Protein AF-A0A2N4Z0L0-F1 (afdb_monomer)

Radius of gyration: 37.86 Å; Cα contacts (8 Å, |Δi|>4): 530; chains: 1; bounding box: 175×77×70 Å

Sequence (549 aa):
MVPSTFLRSKPARCLPVLLATLLFAGCGTHTQDQSTAFMQGTSQANSSFYLQQMQQSTNDSKTNWQLLAIRALLQEGKKQQAIDLYNQLPSNLNSTQAREQSLLAVEVKLAQNDYQGARTLLAKLDPTSLDQPQQARYWQAQIDASQGKPSLTLLRALIAQQPLLSDAKQRQKNIDATWQALTSMPQDQANALVINADENTLQGWLDLQRMWFDNRNDPTLLKAGVKDWQTRYPQNPGAKMLPTALVNMQNYKPASTNKIALFLPLNGQASIFGRTIQQGFEAAKNGAPSVTGSAVPAQVAQAANVSGNDDVVSPSQAEVSDLTATGSRAEPVQAPAQDQAAPAAEPTAQAPAASATPQTTASPVTQPVTAPTAQPQPAVASAANPSAELKIYDTTSQPISQLLAQAQQDGATLVVGPLLKENVDDVIKSNTPLNVLALNQPEKVESRTNLCYFALSPEDEARDAARHIHQQGKQTPLLLVPRGALGDRVVSAFADEWLKLGGASVLQQRFGSTAELRAGVNGGGGIALTGTPVSTLPSAQNSSLGSAD

Foldseek 3Di:
DDDDDDDDDDDDDDDPDPPPPPPPPDPPPPPDLPLVCVLLVVDADALVVLVVQLVVDDDQSVLSSLLNNLVRCLVVLVLVVSLVSLVVHDPDDDPSSVLSNLLSQLSNCLSVVVLVSSVVSLVPDDLVPDRLVSNLSSLVSQCSSCVLAQDPSNLVSLQSNLVSDPDPVVNLVSQQSNLSSLLPDDPVRLVPDDDDPPVVLVVLSSQLSVQCVVCVVPLVSLVVSLVVSLVVCVPHSCSVPPHPVSVCSNVDDPQDQQEEEEEEACDDPRNVVRVVVVVVVLCQLVPNDDPPDPPDPVVVVVVVPDPDDDDDDDPPDDDPPPPDDDDDDDDDDDDDDDDDDDDDDDDDDDDDDDDDDDDDDDDDDDDPPPDPDPDPDPPPSPDRNNSRHYHYDNCVPDQLLVSLVVSVVVVHQEYEEDADQVNVVSVVVNPRPHQYEYAAAHPDHDDDPRYHYNYPQLLVVLLVVLVVCVVVVHAEAEAEAEPDDSRVSSCLSNQVSNVVSVGDWYFYDYDYDPVRQVCCCVVPNHPPPHGDTDPDDPPPPVPPPDDDD

Solvent-accessible surface area (backbone atoms only — not comparable to full-atom values): 34018 Å² total; per-residue (Å²): 135,88,85,88,88,88,85,90,84,86,90,81,88,90,83,95,74,92,85,80,84,87,84,83,84,82,78,86,72,78,73,79,69,64,54,57,47,43,73,69,58,80,45,87,75,56,33,67,60,26,49,53,52,25,74,77,41,59,73,70,60,17,53,47,21,45,54,51,19,31,56,29,22,50,76,71,65,42,42,67,65,21,50,58,55,56,74,65,57,73,91,87,60,56,74,70,54,46,54,51,49,55,53,48,51,28,53,47,25,48,66,71,70,35,34,66,61,19,49,60,50,52,72,75,57,64,65,85,82,44,54,74,67,53,35,45,49,51,26,49,52,48,41,61,46,41,71,79,50,62,44,74,67,35,50,51,26,42,62,64,33,47,85,70,47,87,50,70,67,59,37,49,52,45,41,36,49,44,48,49,35,49,74,71,42,54,68,72,62,60,69,67,58,86,75,64,94,83,43,56,59,59,52,45,52,52,52,51,48,52,54,42,73,77,22,70,91,38,58,68,57,35,47,50,50,51,55,53,48,32,66,76,33,64,84,30,68,52,48,76,49,63,34,61,70,58,55,52,50,61,66,61,65,84,78,55,70,53,29,32,30,38,32,29,33,66,54,76,90,54,16,66,59,26,52,51,51,48,51,54,50,52,38,44,32,64,52,50,77,75,86,84,70,78,94,64,63,68,72,72,62,58,72,74,72,67,93,65,90,86,82,85,84,72,83,90,73,74,71,95,76,79,89,76,82,84,87,89,84,89,82,90,85,84,87,89,80,90,82,86,82,85,84,90,82,88,88,85,88,82,87,85,91,81,91,86,87,86,90,84,83,91,76,84,89,77,78,82,79,76,70,84,75,77,71,77,75,81,72,77,74,74,74,53,48,70,83,36,45,76,47,81,42,49,58,72,79,51,61,61,61,57,52,50,53,48,37,51,74,74,57,35,50,28,34,40,28,33,53,52,48,73,51,41,51,42,52,70,71,55,70,65,90,56,35,31,42,19,47,29,62,54,99,71,80,75,94,49,99,46,52,46,66,53,50,94,45,64,38,58,53,25,31,50,49,31,53,52,46,46,75,70,68,57,67,73,57,72,44,81,35,48,64,55,72,68,30,52,49,27,51,49,34,19,49,57,43,29,46,75,74,69,45,63,77,38,26,37,39,74,39,73,51,73,66,56,48,48,50,42,40,72,67,78,64,45,83,68,97,64,54,49,74,60,83,79,69,79,77,87,74,85,74,82,72,80,82,83,131

Mean predicted aligned error: 18.27 Å

pLDDT: mean 75.79, std 25.23, range [21.8, 98.06]

Nearest PDB structures (foldseek):
  6dr3-assembly1_A  TM=9.141E-01  e=7.075E-23  Escherichia coli K-12
  5vbg-assembly1_A  TM=8.267E-01  e=3.221E-23  Haemophilus influenzae Rd KW20
  6dcj-assembly1_A  TM=7.405E-01  e=5.144E-11  Haemophilus influenzae Rd KW20
  4p29-assembly2_B  TM=7.862E-01  e=5.982E-10  Haemophilus influenzae Rd KW20
  3ckm-assembly1_A  TM=8.383E-01  e=1.656E-09  Haemophilus influenzae Rd KW20

Secondary structure (DSSP, 8-state):
-----------------SSSSSSSS--------THHHHHTTSS---HHHHHHHHHH--HHHHHHHHHHHHHHHHHTT-HHHHHHHHHT--S---HHHHHHHHHHHHHHHHHTT-HHHHHHHHTT--GGGS-HHHHHHHHHHHHHHHTT---HHHHHHHHHHGGG--SHHHHHHHHHHHHHHHHTS-HHHHHT----TT-HHHHHHHHHHHHHHHHTT-HHHHHHHHHHHHHH-TTSHHHHS--HHHHHHHT--PPP-SEEEEEE--SSTTHHHHHHHHHHHHHHHTTPPP--S----HHHHHTTS--SS-----GGG--TT-S--------------------------------------------------------------TTSEEEEEETTTS-HHHHHHHHHHTT-SEEE---SHHHHHHHHHHT-SSEEEESS--SSPPPBTTEEE----HHHHHHHHHHHHHHTT----EEEEESSHHHHHHHHHHHHHHHHTT--PPEEEEE--HHHHHHHIIIII---S--EEP-----TTS-------

InterPro domains:
  IPR007443 Penicillin-binding protein activator LpoA [PF04348] (42-313)
  IPR007443 Penicillin-binding protein activator LpoA [PF04348] (383-522)
  IPR007443 Penicillin-binding protein activator LpoA [PTHR38038] (1-545)
  IPR008939 Lytic transglycosylase, superhelical U-shaped [SSF48435] (50-150)
  IPR011990 Tetratricopeptide-like helical domain superfamily [G3DSA:1.25.40.10] (24-147)
  IPR028082 Periplasmic binding protein-like I [SSF53822] (259-515)

Organism: Klebsiella variicola (NCBI:txid244366)

Structure (mmCIF, N/CA/C/O backbone):
data_AF-A0A2N4Z0L0-F1
#
_entry.id   AF-A0A2N4Z0L0-F1
#
loop_
_atom_site.group_PDB
_atom_site.id
_atom_site.type_symbol
_atom_site.label_atom_id
_atom_site.label_alt_id
_atom_site.label_comp_id
_atom_site.label_asym_id
_atom_site.label_entity_id
_atom_site.label_seq_id
_atom_site.pdbx_PDB_ins_code
_atom_site.Cartn_x
_atom_site.Cartn_y
_atom_site.Cartn_z
_atom_site.occupancy
_atom_site.B_iso_or_equiv
_atom_site.auth_seq_id
_atom_site.auth_comp_id
_atom_site.auth_asym_id
_atom_site.auth_atom_id
_atom_site.pdbx_PDB_model_num
ATOM 1 N N . MET A 1 1 ? 104.938 0.354 -15.205 1.00 36.16 1 MET A N 1
ATOM 2 C CA . MET A 1 1 ? 105.714 1.323 -16.006 1.00 36.16 1 MET A CA 1
ATOM 3 C C . MET A 1 1 ? 104.722 2.192 -16.783 1.00 36.16 1 MET A C 1
ATOM 5 O O . MET A 1 1 ? 103.994 1.627 -17.578 1.00 36.16 1 MET A O 1
ATOM 9 N N . VAL A 1 2 ? 104.595 3.474 -16.388 1.00 33.88 2 VAL A N 1
ATOM 10 C CA . VAL A 1 2 ? 104.522 4.740 -17.185 1.00 33.88 2 VAL A CA 1
ATOM 11 C C . VAL A 1 2 ? 103.844 4.705 -18.587 1.00 33.88 2 VAL A C 1
ATOM 13 O O . VAL A 1 2 ? 104.179 3.794 -19.336 1.00 33.88 2 VAL A O 1
ATOM 16 N N . PRO A 1 3 ? 103.108 5.742 -19.085 1.00 50.91 3 PRO A N 1
ATOM 17 C CA . PRO A 1 3 ? 102.359 6.853 -18.454 1.00 50.91 3 PRO A CA 1
ATOM 18 C C . PRO A 1 3 ? 100.987 7.221 -19.104 1.00 50.91 3 PRO A C 1
ATOM 20 O O . PRO A 1 3 ? 100.569 6.713 -20.139 1.00 50.91 3 PRO A O 1
ATOM 23 N N . SER A 1 4 ? 100.351 8.215 -18.475 1.00 40.22 4 SER A N 1
ATOM 24 C CA . SER A 1 4 ? 99.243 9.097 -18.870 1.00 40.22 4 SER A CA 1
ATOM 25 C C . SER A 1 4 ? 99.354 9.815 -20.227 1.00 40.22 4 SER A C 1
ATOM 27 O O . SER A 1 4 ? 100.448 10.171 -20.650 1.00 40.22 4 SER A O 1
ATOM 29 N N . THR A 1 5 ? 98.213 10.264 -20.768 1.00 38.25 5 THR A N 1
ATOM 30 C CA . THR A 1 5 ? 98.084 11.616 -21.358 1.00 38.25 5 THR A CA 1
ATOM 31 C C . THR A 1 5 ? 96.700 12.217 -21.074 1.00 38.25 5 THR A C 1
ATOM 33 O O . THR A 1 5 ? 95.664 11.628 -21.364 1.00 38.25 5 THR A O 1
ATOM 36 N N . PHE A 1 6 ? 96.709 13.407 -20.469 1.00 41.09 6 PHE A N 1
ATOM 37 C CA . PHE A 1 6 ? 95.570 14.310 -20.301 1.00 41.09 6 PHE A CA 1
ATOM 38 C C . PHE A 1 6 ? 95.573 15.331 -21.443 1.00 41.09 6 PHE A C 1
ATOM 40 O O . PHE A 1 6 ? 96.630 15.873 -21.758 1.00 41.09 6 PHE A O 1
ATOM 47 N N . LEU A 1 7 ? 94.395 15.704 -21.947 1.00 36.97 7 LEU A N 1
ATOM 48 C CA . LEU A 1 7 ? 94.182 16.963 -22.666 1.00 36.97 7 LEU A CA 1
ATOM 49 C C . LEU A 1 7 ? 92.891 17.627 -22.162 1.00 36.97 7 LEU A C 1
ATOM 51 O O . LEU A 1 7 ? 91.814 17.036 -22.155 1.00 36.97 7 LEU A O 1
ATOM 55 N N . ARG A 1 8 ? 93.050 18.860 -21.669 1.00 40.84 8 ARG A N 1
ATOM 56 C CA . ARG A 1 8 ? 92.007 19.789 -21.207 1.00 40.84 8 ARG A CA 1
ATOM 57 C C . ARG A 1 8 ? 91.409 20.544 -22.398 1.00 40.84 8 ARG A C 1
ATOM 59 O O . ARG A 1 8 ? 92.183 21.097 -23.167 1.00 40.84 8 ARG A O 1
ATOM 66 N N . SER A 1 9 ? 90.090 20.763 -22.393 1.00 34.00 9 SER A N 1
ATOM 67 C CA . SER A 1 9 ? 89.477 22.086 -22.655 1.00 34.00 9 SER A CA 1
ATOM 68 C C . SER A 1 9 ? 87.952 22.068 -22.432 1.00 34.00 9 SER A C 1
ATOM 70 O O . SER A 1 9 ? 87.246 21.235 -22.987 1.00 34.00 9 SER A O 1
ATOM 72 N N . LYS A 1 10 ? 87.445 23.016 -21.636 1.00 39.09 10 LYS A N 1
ATOM 73 C CA . LYS A 1 10 ? 86.039 23.483 -21.538 1.00 39.09 10 LYS A CA 1
ATOM 74 C C . LYS A 1 10 ? 86.014 24.942 -22.069 1.00 39.09 10 LYS A C 1
ATOM 76 O O . LYS A 1 10 ? 87.103 25.517 -22.108 1.00 39.09 10 LYS A O 1
ATOM 81 N N . PRO A 1 11 ? 84.876 25.659 -22.231 1.00 61.66 11 PRO A N 1
ATOM 82 C CA . PRO A 1 11 ? 83.481 25.313 -22.593 1.00 61.66 11 PRO A CA 1
ATOM 83 C C . PRO A 1 11 ? 82.838 26.311 -23.617 1.00 61.66 11 PRO A C 1
ATOM 85 O O . PRO A 1 11 ? 83.247 27.461 -23.687 1.00 61.66 11 PRO A O 1
ATOM 88 N N . ALA A 1 12 ? 81.754 25.948 -24.321 1.00 37.91 12 ALA A N 1
ATOM 89 C CA . ALA A 1 12 ? 80.759 26.893 -24.892 1.00 37.91 12 ALA A CA 1
ATOM 90 C C . ALA A 1 12 ? 79.515 26.097 -25.349 1.00 37.91 12 ALA A C 1
ATOM 92 O O . ALA A 1 12 ? 79.636 25.196 -26.166 1.00 37.91 12 ALA A O 1
ATOM 93 N N . ARG A 1 13 ? 78.396 26.135 -24.612 1.00 49.31 13 ARG A N 1
ATOM 94 C CA . ARG A 1 13 ? 77.167 26.920 -24.880 1.00 49.31 13 ARG A CA 1
ATOM 95 C C . ARG A 1 13 ? 76.601 26.799 -26.311 1.00 49.31 13 ARG A C 1
ATOM 97 O O . ARG A 1 13 ? 77.251 27.191 -27.267 1.00 49.31 13 ARG A O 1
ATOM 104 N N . CYS A 1 14 ? 75.323 26.391 -26.348 1.00 41.38 14 CYS A N 1
ATOM 105 C CA . CYS A 1 14 ? 74.362 26.369 -27.463 1.00 41.38 14 CYS A CA 1
ATOM 106 C C . CYS A 1 14 ? 74.449 25.170 -28.425 1.00 41.38 14 CYS A C 1
ATOM 108 O O . CYS A 1 14 ? 75.233 25.183 -29.360 1.00 41.38 14 CYS A O 1
ATOM 110 N N . LEU A 1 15 ? 73.584 24.162 -28.246 1.00 39.53 15 LEU A N 1
ATOM 111 C CA . LEU A 1 15 ? 72.319 24.039 -28.998 1.00 39.53 15 LEU A CA 1
ATOM 112 C C . LEU A 1 15 ? 71.648 22.670 -28.696 1.00 39.53 15 LEU A C 1
ATOM 114 O O . LEU A 1 15 ? 72.094 21.641 -29.200 1.00 39.53 15 LEU A O 1
ATOM 118 N N . PRO A 1 16 ? 70.575 22.621 -27.887 1.00 48.03 16 PRO A N 1
ATOM 119 C CA . PRO A 1 16 ? 69.738 21.439 -27.717 1.00 48.03 16 PRO A CA 1
ATOM 120 C C . PRO A 1 16 ? 68.518 21.551 -28.645 1.00 48.03 16 PRO A C 1
ATOM 122 O O . PRO A 1 16 ? 67.537 22.182 -28.273 1.00 48.03 16 PRO A O 1
ATOM 125 N N . VAL A 1 17 ? 68.564 20.996 -29.862 1.00 50.66 17 VAL A N 1
ATOM 126 C CA . VAL A 1 17 ? 67.363 20.922 -30.739 1.00 50.66 17 VAL A CA 1
ATOM 127 C C . VAL A 1 17 ? 67.197 19.569 -31.454 1.00 50.66 17 VAL A C 1
ATOM 129 O O . VAL A 1 17 ? 66.123 19.277 -31.962 1.00 50.66 17 VAL A O 1
ATOM 132 N N . LEU A 1 18 ? 68.172 18.657 -31.417 1.00 44.03 18 LEU A N 1
ATOM 133 C CA . LEU A 1 18 ? 68.063 17.347 -32.092 1.00 44.03 18 LEU A CA 1
ATOM 134 C C . LEU A 1 18 ? 67.904 16.157 -31.133 1.00 44.03 18 LEU A C 1
ATOM 136 O O . LEU A 1 18 ? 68.379 15.061 -31.407 1.00 44.03 18 LEU A O 1
ATOM 140 N N . LEU A 1 19 ? 67.211 16.363 -30.009 1.00 41.91 19 LEU A N 1
ATOM 141 C CA . LEU A 1 19 ? 66.797 15.280 -29.104 1.00 41.91 19 LEU A CA 1
ATOM 142 C C . LEU A 1 19 ? 65.351 15.468 -28.608 1.00 41.91 19 LEU A C 1
ATOM 144 O O . LEU A 1 19 ? 65.041 15.220 -27.450 1.00 41.91 19 LEU A O 1
ATOM 148 N N . ALA A 1 20 ? 64.466 15.954 -29.483 1.00 47.16 20 ALA A N 1
ATOM 149 C CA . ALA A 1 20 ? 63.042 16.160 -29.193 1.00 47.16 20 ALA A CA 1
ATOM 150 C C . ALA A 1 20 ? 62.117 15.532 -30.256 1.00 47.16 20 ALA A C 1
ATOM 152 O O . ALA A 1 20 ? 60.994 15.983 -30.448 1.00 47.16 20 ALA A O 1
ATOM 153 N N . THR A 1 21 ? 62.572 14.488 -30.957 1.00 50.44 21 THR A N 1
ATOM 154 C CA . THR A 1 21 ? 61.762 13.765 -31.962 1.00 50.44 21 THR A CA 1
ATOM 155 C C . THR A 1 21 ? 61.754 12.242 -31.784 1.00 50.44 21 THR A C 1
ATOM 157 O O . THR A 1 21 ? 61.242 11.531 -32.639 1.00 50.44 21 THR A O 1
ATOM 160 N N . LEU A 1 22 ? 62.244 11.723 -30.651 1.00 46.72 22 LEU A N 1
ATOM 161 C CA . LEU A 1 22 ? 62.267 10.278 -30.347 1.00 46.72 22 LEU A CA 1
ATOM 162 C C . LEU A 1 22 ? 61.722 9.925 -28.947 1.00 46.72 22 LEU A C 1
ATOM 164 O O . LEU A 1 22 ? 62.049 8.884 -28.391 1.00 46.72 22 LEU A O 1
ATOM 168 N N . LEU A 1 23 ? 60.855 10.780 -28.388 1.00 45.72 23 LEU A N 1
ATOM 169 C CA . LEU A 1 23 ? 60.101 10.534 -27.144 1.00 45.72 23 LEU A CA 1
ATOM 170 C C . LEU A 1 23 ? 58.599 10.861 -27.294 1.00 45.72 23 LEU A C 1
ATOM 172 O O . LEU A 1 23 ? 57.958 11.305 -26.350 1.00 45.72 23 LEU A O 1
ATOM 176 N N . PHE A 1 24 ? 58.021 10.647 -28.482 1.00 47.53 24 PHE A N 1
ATOM 177 C CA . PHE A 1 24 ? 56.566 10.760 -28.708 1.00 47.53 24 PHE A CA 1
ATOM 178 C C . PHE A 1 24 ? 55.958 9.549 -29.438 1.00 47.53 24 PHE A C 1
ATOM 180 O O . PHE A 1 24 ? 54.915 9.650 -30.074 1.00 47.53 24 PHE A O 1
ATOM 187 N N . ALA A 1 25 ? 56.574 8.374 -29.313 1.00 48.22 25 ALA A N 1
ATOM 188 C CA . ALA A 1 25 ? 55.989 7.111 -29.765 1.00 48.22 25 ALA A CA 1
ATOM 189 C C . ALA A 1 25 ? 56.170 6.053 -28.670 1.00 48.22 25 ALA A C 1
ATOM 191 O O . ALA A 1 25 ? 57.040 5.193 -28.753 1.00 48.22 25 ALA A O 1
ATOM 192 N N . GLY A 1 26 ? 55.404 6.177 -27.584 1.00 40.34 26 GLY A N 1
ATOM 193 C CA . GLY A 1 26 ? 55.541 5.265 -26.446 1.00 40.34 26 GLY A CA 1
ATOM 194 C C . GLY A 1 26 ? 54.651 5.549 -25.239 1.00 40.34 26 GLY A C 1
ATOM 195 O O . GLY A 1 26 ? 55.052 5.231 -24.131 1.00 40.34 26 GLY A O 1
ATOM 196 N N . CYS A 1 27 ? 53.462 6.129 -25.425 1.00 40.34 27 CYS A N 1
ATOM 197 C CA . CYS A 1 27 ? 52.415 6.153 -24.396 1.00 40.34 27 CYS A CA 1
ATOM 198 C C . CYS A 1 27 ? 51.116 5.610 -24.995 1.00 40.34 27 CYS A C 1
ATOM 200 O O . CYS A 1 27 ? 50.151 6.335 -25.201 1.00 40.34 27 CYS A O 1
ATOM 202 N N . GLY A 1 28 ? 51.094 4.311 -25.290 1.00 40.25 28 GLY A N 1
ATOM 203 C CA . GLY A 1 28 ? 49.844 3.560 -25.386 1.00 40.25 28 GLY A CA 1
ATOM 204 C C . GLY A 1 28 ? 49.350 3.226 -23.981 1.00 40.25 28 GLY A C 1
ATOM 205 O O . GLY A 1 28 ? 49.303 2.061 -23.604 1.00 40.25 28 GLY A O 1
ATOM 206 N N . THR A 1 29 ? 49.054 4.237 -23.162 1.00 40.59 29 THR A N 1
ATOM 207 C CA . THR A 1 29 ? 48.322 4.022 -21.912 1.00 40.59 29 THR A CA 1
ATOM 208 C C . THR A 1 29 ? 46.871 3.764 -22.292 1.00 40.59 29 THR A C 1
ATOM 210 O O . THR A 1 29 ? 46.121 4.704 -22.546 1.00 40.59 29 THR A O 1
ATOM 213 N N . HIS A 1 30 ? 46.474 2.493 -22.360 1.00 41.88 30 HIS A N 1
ATOM 214 C CA . HIS A 1 30 ? 45.065 2.126 -22.270 1.00 41.88 30 HIS A CA 1
ATOM 215 C C . HIS A 1 30 ? 44.555 2.644 -20.921 1.00 41.88 30 HIS A C 1
ATOM 217 O O . HIS A 1 30 ? 44.774 2.024 -19.882 1.00 41.88 30 HIS A O 1
ATOM 223 N N . THR A 1 31 ? 43.932 3.821 -20.918 1.00 44.53 31 THR A N 1
ATOM 224 C CA . THR A 1 31 ? 43.139 4.290 -19.784 1.00 44.53 31 THR A CA 1
ATOM 225 C C . THR A 1 31 ? 42.066 3.244 -19.542 1.00 44.53 31 THR A C 1
ATOM 227 O O . THR A 1 31 ? 41.246 2.980 -20.420 1.00 44.53 31 THR A O 1
ATOM 230 N N . GLN A 1 32 ? 42.121 2.595 -18.384 1.00 51.19 32 GLN A N 1
ATOM 231 C CA . GLN A 1 32 ? 41.148 1.594 -17.976 1.00 51.19 32 GLN A CA 1
ATOM 232 C C . GLN A 1 32 ? 39.757 2.246 -18.010 1.00 51.19 32 GLN A C 1
ATOM 234 O O . GLN A 1 32 ? 39.504 3.191 -17.263 1.00 51.19 32 GLN A O 1
ATOM 239 N N . ASP A 1 33 ? 38.888 1.803 -18.922 1.00 65.56 33 ASP A N 1
ATOM 240 C CA . ASP A 1 33 ? 37.548 2.369 -19.074 1.00 65.56 33 ASP A CA 1
ATOM 241 C C . ASP A 1 33 ? 36.710 2.041 -17.830 1.00 65.56 33 ASP A C 1
ATOM 243 O O . ASP A 1 33 ? 36.189 0.930 -17.676 1.00 65.56 33 ASP A O 1
ATOM 247 N N . GLN A 1 34 ? 36.597 3.025 -16.932 1.00 77.62 34 GLN A N 1
ATOM 248 C CA . GLN A 1 34 ? 35.869 2.898 -15.672 1.00 77.62 34 GLN A CA 1
ATOM 249 C C . GLN A 1 34 ? 34.381 2.605 -15.885 1.00 77.62 34 GLN A C 1
ATOM 251 O O . GLN A 1 34 ? 33.763 2.000 -15.009 1.00 77.62 34 GLN A O 1
ATOM 256 N N . SER A 1 35 ? 33.810 2.955 -17.047 1.00 79.00 35 SER A N 1
ATOM 257 C CA . SER A 1 35 ? 32.390 2.730 -17.344 1.00 79.00 35 SER A CA 1
ATOM 258 C C . SER A 1 35 ? 32.009 1.247 -17.310 1.00 79.00 35 SER A C 1
ATOM 260 O O . SER A 1 35 ? 30.874 0.914 -16.978 1.00 79.00 35 SER A O 1
ATOM 262 N N . THR A 1 36 ? 32.963 0.341 -17.553 1.00 78.00 36 THR A N 1
ATOM 263 C CA . THR A 1 36 ? 32.740 -1.113 -17.546 1.00 78.00 36 THR A CA 1
ATOM 264 C C . THR A 1 36 ? 32.272 -1.625 -16.180 1.00 78.00 36 THR A C 1
ATOM 266 O O . THR A 1 36 ? 31.340 -2.425 -16.110 1.00 78.00 36 THR A O 1
ATOM 269 N N . ALA A 1 37 ? 32.867 -1.133 -15.087 1.00 79.62 37 ALA A N 1
ATOM 270 C CA . ALA A 1 37 ? 32.493 -1.530 -13.726 1.00 79.62 37 ALA A CA 1
ATOM 271 C C . ALA A 1 37 ? 31.070 -1.059 -13.370 1.00 79.62 37 ALA A C 1
ATOM 273 O O . ALA A 1 37 ? 30.262 -1.815 -12.829 1.00 79.62 37 ALA A O 1
ATOM 274 N N . PHE A 1 38 ? 30.722 0.171 -13.757 1.00 82.94 38 PHE A N 1
ATOM 275 C CA . PHE A 1 38 ? 29.371 0.705 -13.576 1.00 82.94 38 PHE A CA 1
ATOM 276 C C . PHE A 1 38 ? 28.336 -0.028 -14.446 1.00 82.94 38 PHE A C 1
ATOM 278 O O . PHE A 1 38 ? 27.231 -0.313 -13.983 1.00 82.94 38 PHE A O 1
ATOM 285 N N . MET A 1 39 ? 28.691 -0.395 -15.684 1.00 81.31 39 MET A N 1
ATOM 286 C CA . MET A 1 39 ? 27.824 -1.170 -16.582 1.00 81.31 39 MET A CA 1
ATOM 287 C C . MET A 1 39 ? 27.483 -2.544 -15.998 1.00 81.31 39 MET A C 1
ATOM 289 O O . MET A 1 39 ? 26.312 -2.922 -16.019 1.00 81.31 39 MET A O 1
ATOM 293 N N . GLN A 1 40 ? 28.472 -3.218 -15.400 1.00 77.38 40 GLN A N 1
ATOM 294 C CA . GLN A 1 40 ? 28.327 -4.499 -14.693 1.00 77.38 40 GLN A CA 1
ATOM 295 C C . GLN A 1 40 ? 27.643 -4.375 -13.319 1.00 77.38 40 GLN A C 1
ATOM 297 O O . GLN A 1 40 ? 27.433 -5.377 -12.641 1.00 77.38 40 GLN A O 1
ATOM 302 N N . GLY A 1 41 ? 27.320 -3.158 -12.868 1.00 74.12 41 GLY A N 1
ATOM 303 C CA . GLY A 1 41 ? 26.623 -2.923 -11.603 1.00 74.12 41 GLY A CA 1
ATOM 304 C C . GLY A 1 41 ? 27.472 -3.129 -10.345 1.00 74.12 41 GLY A C 1
ATOM 305 O O . GLY A 1 41 ? 26.911 -3.164 -9.253 1.00 74.12 41 GLY A O 1
ATOM 306 N N . THR A 1 42 ? 28.803 -3.227 -10.461 1.00 69.88 42 THR A N 1
ATOM 307 C CA . THR A 1 42 ? 29.713 -3.308 -9.299 1.00 69.88 42 THR A CA 1
ATOM 308 C C . THR A 1 42 ? 29.951 -1.947 -8.644 1.00 69.88 42 THR A C 1
ATOM 310 O O . THR A 1 42 ? 30.509 -1.859 -7.553 1.00 69.88 42 THR A O 1
ATOM 313 N N . SER A 1 43 ? 29.532 -0.866 -9.299 1.00 73.62 43 SER A N 1
ATOM 314 C CA . SER A 1 43 ? 29.578 0.504 -8.792 1.00 73.62 43 SER A CA 1
ATOM 315 C C . SER A 1 43 ? 28.318 1.254 -9.218 1.00 73.62 43 SER A C 1
ATOM 317 O O . SER A 1 43 ? 27.785 1.014 -10.301 1.00 73.62 43 SER A O 1
ATOM 319 N N . GLN A 1 44 ? 27.837 2.166 -8.372 1.00 80.19 44 GLN A N 1
ATOM 320 C CA . GLN A 1 44 ? 26.641 2.976 -8.620 1.00 80.19 44 GLN A CA 1
ATOM 321 C C . GLN A 1 44 ? 26.937 4.453 -8.355 1.00 80.19 44 GLN A C 1
ATOM 323 O O . GLN A 1 44 ? 27.710 4.790 -7.462 1.00 80.19 44 GLN A O 1
ATOM 328 N N . ALA A 1 45 ? 26.328 5.327 -9.147 1.00 88.31 45 ALA A N 1
ATOM 329 C CA . ALA A 1 45 ? 26.370 6.774 -9.000 1.00 88.31 45 ALA A CA 1
ATOM 330 C C . ALA A 1 45 ? 25.051 7.373 -9.513 1.00 88.31 45 ALA A C 1
ATOM 332 O O . ALA A 1 45 ? 24.216 6.675 -10.089 1.00 88.31 45 ALA A O 1
ATOM 333 N N . ASN A 1 46 ? 24.856 8.667 -9.279 1.00 88.88 46 ASN A N 1
ATOM 334 C CA . ASN A 1 46 ? 23.661 9.388 -9.709 1.00 88.88 46 ASN A CA 1
ATOM 335 C C . ASN A 1 46 ? 23.742 9.827 -11.181 1.00 88.88 46 ASN A C 1
ATOM 337 O O . ASN A 1 46 ? 24.788 9.759 -11.836 1.00 88.88 46 ASN A O 1
ATOM 341 N N . SER A 1 47 ? 22.622 10.326 -11.701 1.00 91.94 47 SER A N 1
ATOM 342 C CA . SER A 1 47 ? 22.520 10.747 -13.092 1.00 91.94 47 SER A CA 1
ATOM 343 C C . SER A 1 47 ? 23.467 11.900 -13.425 1.00 91.94 47 SER A C 1
ATOM 345 O O . SER A 1 47 ? 24.004 11.945 -14.527 1.00 91.94 47 SER A O 1
ATOM 347 N N . SER A 1 48 ? 23.682 12.844 -12.501 1.00 91.06 48 SER A N 1
ATOM 348 C CA . SER A 1 48 ? 24.543 14.009 -12.738 1.00 91.06 48 SER A CA 1
ATOM 349 C C . SER A 1 48 ? 26.004 13.609 -12.928 1.00 91.06 48 SER A C 1
ATOM 351 O O . SER A 1 48 ? 26.648 14.118 -13.845 1.00 91.06 48 SER A O 1
ATOM 353 N N . PHE A 1 49 ? 26.499 12.654 -12.137 1.00 93.50 49 PHE A N 1
ATOM 354 C CA . PHE A 1 49 ? 27.830 12.086 -12.320 1.00 93.50 49 PHE A CA 1
ATOM 355 C C . PHE A 1 49 ? 27.972 11.439 -13.703 1.00 93.50 49 PHE A C 1
ATOM 357 O O . PHE A 1 49 ? 28.893 11.776 -14.447 1.00 93.50 49 PHE A O 1
ATOM 364 N N . TYR A 1 50 ? 27.037 10.567 -14.096 1.00 93.06 50 TYR A N 1
ATOM 365 C CA . TYR A 1 50 ? 27.107 9.894 -15.399 1.00 93.06 50 TYR A CA 1
ATOM 366 C C . TYR A 1 50 ? 27.002 10.864 -16.580 1.00 93.06 50 TYR A C 1
ATOM 368 O O . TYR A 1 50 ? 27.736 10.720 -17.556 1.00 93.06 50 TYR A O 1
ATOM 376 N N . LEU A 1 51 ? 26.155 11.891 -16.483 1.00 93.19 51 LEU A N 1
ATOM 377 C CA . LEU A 1 51 ? 26.045 12.938 -17.503 1.00 93.19 51 LEU A CA 1
ATOM 378 C C . LEU A 1 51 ? 27.341 13.746 -17.644 1.00 93.19 51 LEU A C 1
ATOM 380 O O . LEU A 1 51 ? 27.742 14.064 -18.763 1.00 93.19 51 LEU A O 1
ATOM 384 N N . GLN A 1 52 ? 28.017 14.049 -16.534 1.00 93.00 52 GLN A N 1
ATOM 385 C CA . GLN A 1 52 ? 29.310 14.732 -16.558 1.00 93.00 52 GLN A CA 1
ATOM 38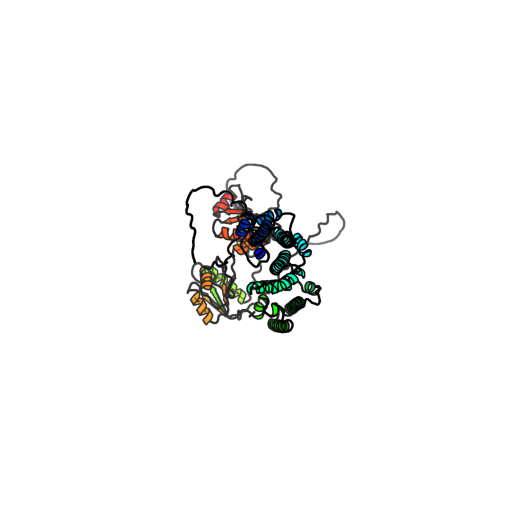6 C C . GLN A 1 52 ? 30.385 13.865 -17.225 1.00 93.00 52 GLN A C 1
ATOM 388 O O . GLN A 1 52 ? 31.104 14.344 -18.102 1.00 93.00 52 GLN A O 1
ATOM 393 N N . GLN A 1 53 ? 30.459 12.580 -16.865 1.00 92.06 53 GLN A N 1
ATOM 394 C CA . GLN A 1 53 ? 31.400 11.641 -17.482 1.00 92.06 53 GLN A CA 1
ATOM 395 C C . GLN A 1 53 ? 31.123 11.453 -18.980 1.00 92.06 53 GLN A C 1
ATOM 397 O O . GLN A 1 53 ? 32.053 11.418 -19.786 1.00 92.06 53 GLN A O 1
ATOM 402 N N . MET A 1 54 ? 29.849 11.422 -19.380 1.00 93.44 54 MET A N 1
ATOM 403 C CA . MET A 1 54 ? 29.435 11.354 -20.783 1.00 93.44 54 MET A CA 1
ATOM 404 C C . MET A 1 54 ? 29.939 12.556 -21.599 1.00 93.44 54 MET A C 1
ATOM 406 O O . MET A 1 54 ? 30.370 12.376 -22.736 1.00 93.44 54 MET A O 1
ATOM 410 N N . GLN A 1 55 ? 29.916 13.773 -21.043 1.00 91.38 55 GLN A N 1
ATOM 411 C CA . GLN A 1 55 ? 30.405 14.980 -21.731 1.00 91.38 55 GLN A CA 1
ATOM 412 C C . GLN A 1 55 ? 31.931 14.999 -21.902 1.00 91.38 55 GLN A C 1
ATOM 414 O O . GLN A 1 55 ? 32.431 15.601 -22.849 1.00 91.38 55 GLN A O 1
ATOM 419 N N . GLN A 1 56 ? 32.660 14.340 -21.001 1.00 90.94 56 GLN A N 1
ATOM 420 C CA . GLN A 1 56 ? 34.125 14.263 -21.012 1.00 90.94 56 GLN A CA 1
ATOM 421 C C . GLN A 1 56 ? 34.661 13.050 -21.789 1.00 90.94 56 GLN A C 1
ATOM 423 O O . GLN A 1 56 ? 35.865 12.942 -22.016 1.00 90.94 56 GLN A O 1
ATOM 428 N N . SER A 1 57 ? 33.777 12.141 -22.204 1.00 90.56 57 SER A N 1
ATOM 429 C CA . SER A 1 57 ? 34.126 10.892 -22.881 1.00 90.56 57 SER A CA 1
ATOM 430 C C . SER A 1 57 ? 33.857 10.955 -24.384 1.00 90.56 57 SER A C 1
ATOM 432 O O . SER A 1 57 ? 33.062 11.756 -24.876 1.00 90.56 57 SER A O 1
ATOM 434 N N . THR A 1 58 ? 34.492 10.055 -25.133 1.00 87.00 58 THR A N 1
ATOM 435 C CA . THR A 1 58 ? 34.290 9.900 -26.582 1.00 87.00 58 THR A CA 1
ATOM 436 C C . THR A 1 58 ? 34.012 8.439 -26.941 1.00 87.00 58 THR A C 1
ATOM 438 O O . THR A 1 58 ? 34.249 7.544 -26.129 1.00 87.00 58 THR A O 1
ATOM 441 N N . ASN A 1 59 ? 33.487 8.203 -28.149 1.00 86.44 59 ASN A N 1
ATOM 442 C CA . ASN A 1 59 ? 33.263 6.869 -28.726 1.00 86.44 59 ASN A CA 1
ATOM 443 C C . ASN A 1 59 ? 32.472 5.924 -27.792 1.00 86.44 59 ASN A C 1
ATOM 445 O O . ASN A 1 59 ? 31.475 6.334 -27.200 1.00 86.44 59 ASN A O 1
ATOM 449 N N . ASP A 1 60 ? 32.905 4.669 -27.655 1.00 85.81 60 ASP A N 1
ATOM 450 C CA . ASP A 1 60 ? 32.199 3.631 -26.896 1.00 85.81 60 ASP A CA 1
ATOM 451 C C . ASP A 1 60 ? 32.021 3.976 -25.414 1.00 85.81 60 ASP A C 1
ATOM 453 O O . ASP A 1 60 ? 30.952 3.731 -24.852 1.00 85.81 60 ASP A O 1
ATOM 457 N N . SER A 1 61 ? 33.018 4.607 -24.784 1.00 87.50 61 SER A N 1
ATOM 458 C CA . SER A 1 61 ? 32.920 5.029 -23.383 1.00 87.50 61 SER A CA 1
ATOM 459 C C . SER A 1 61 ? 31.842 6.099 -23.200 1.00 87.50 61 SER A C 1
ATOM 461 O O . SER A 1 61 ? 31.105 6.068 -22.216 1.00 87.50 61 SER A O 1
ATOM 463 N N . LYS A 1 62 ? 31.673 7.010 -24.173 1.00 91.56 62 LYS A N 1
ATOM 464 C CA . LYS A 1 62 ? 30.562 7.977 -24.166 1.00 91.56 62 LYS A CA 1
ATOM 465 C C . LYS A 1 62 ? 29.209 7.266 -24.207 1.00 91.56 62 LYS A C 1
ATOM 467 O O . LYS A 1 62 ? 28.332 7.615 -23.422 1.00 91.56 62 LYS A O 1
ATOM 472 N N . THR A 1 63 ? 29.054 6.261 -25.068 1.00 93.38 63 THR A N 1
ATOM 473 C CA . THR A 1 63 ? 27.821 5.462 -25.151 1.00 93.38 63 THR A CA 1
ATOM 474 C C . THR A 1 63 ? 27.547 4.706 -23.851 1.00 93.38 63 THR A C 1
ATOM 476 O O . THR A 1 63 ? 26.413 4.695 -23.381 1.00 93.38 63 THR A O 1
ATOM 479 N N . ASN A 1 64 ? 28.573 4.132 -23.216 1.00 93.31 64 ASN A N 1
ATOM 480 C CA . ASN A 1 64 ? 28.420 3.456 -21.926 1.00 93.31 64 ASN A CA 1
ATOM 481 C C . ASN A 1 64 ? 27.923 4.425 -20.841 1.00 93.31 64 ASN A C 1
ATOM 483 O O . ASN A 1 64 ? 26.960 4.123 -20.136 1.00 93.31 64 ASN A O 1
ATOM 487 N N . TRP A 1 65 ? 28.519 5.619 -20.739 1.00 94.38 65 TRP A N 1
ATOM 488 C CA . TRP A 1 65 ? 28.054 6.647 -19.802 1.00 94.38 65 TRP A CA 1
ATOM 489 C C . TRP A 1 65 ? 26.654 7.163 -20.126 1.00 94.38 65 TRP A C 1
ATOM 491 O O . TRP A 1 65 ? 25.889 7.437 -19.206 1.00 94.38 65 TRP A O 1
ATOM 501 N N . GLN A 1 66 ? 26.288 7.249 -21.407 1.00 95.44 66 GLN A N 1
ATOM 502 C CA . GLN A 1 66 ? 24.933 7.603 -21.822 1.00 95.44 66 GLN A CA 1
ATOM 503 C C . GLN A 1 66 ? 23.913 6.556 -21.351 1.00 95.44 66 GLN A C 1
ATOM 505 O O . GLN A 1 66 ? 22.906 6.922 -20.752 1.00 95.44 66 GLN A O 1
ATOM 510 N N . LEU A 1 67 ? 24.185 5.260 -21.546 1.00 95.19 67 LEU A N 1
ATOM 511 C CA . LEU A 1 67 ? 23.323 4.169 -21.067 1.00 95.19 67 LEU A CA 1
ATOM 512 C C . LEU A 1 67 ? 23.176 4.195 -19.535 1.00 95.19 67 LEU A C 1
ATOM 514 O O . LEU A 1 67 ? 22.063 4.091 -19.016 1.00 95.19 67 LEU A O 1
ATOM 518 N N . LEU A 1 68 ? 24.279 4.412 -18.810 1.00 94.38 68 LEU A N 1
ATOM 519 C CA . LEU A 1 68 ? 24.277 4.558 -17.349 1.00 94.38 68 LEU A CA 1
ATOM 520 C C . LEU A 1 68 ? 23.490 5.788 -16.883 1.00 94.38 68 LEU A C 1
ATOM 522 O O . LEU A 1 68 ? 22.722 5.703 -15.925 1.00 94.38 68 LEU A O 1
ATOM 526 N N . ALA A 1 69 ? 23.632 6.917 -17.579 1.00 95.88 69 ALA A N 1
ATOM 527 C CA . ALA A 1 69 ? 22.879 8.130 -17.293 1.00 95.88 69 ALA A CA 1
ATOM 528 C C . ALA A 1 69 ? 21.375 7.912 -17.487 1.00 95.88 69 ALA A C 1
ATOM 530 O O . ALA A 1 69 ? 20.604 8.281 -16.606 1.00 95.88 69 ALA A O 1
ATOM 531 N N . ILE A 1 70 ? 20.950 7.265 -18.580 1.00 96.12 70 ILE A N 1
ATOM 532 C CA . ILE A 1 70 ? 19.536 6.926 -18.818 1.00 96.12 70 ILE A CA 1
ATOM 533 C C . ILE A 1 70 ? 19.008 6.049 -17.676 1.00 96.12 70 ILE A C 1
ATOM 535 O O . ILE A 1 70 ? 17.964 6.360 -17.101 1.00 96.12 70 ILE A O 1
ATOM 539 N N . ARG A 1 71 ? 19.752 4.999 -17.299 1.00 94.44 71 ARG A N 1
ATOM 540 C CA . ARG A 1 71 ? 19.404 4.105 -16.184 1.00 94.44 71 ARG A CA 1
ATOM 541 C C . ARG A 1 71 ? 19.177 4.888 -14.884 1.00 94.44 71 ARG A C 1
ATOM 543 O O . ARG A 1 71 ? 18.147 4.718 -14.236 1.00 94.44 71 ARG A O 1
ATOM 550 N N . ALA A 1 72 ? 20.111 5.767 -14.520 1.00 93.69 72 ALA A N 1
ATOM 551 C CA . ALA A 1 72 ? 20.007 6.574 -13.306 1.00 93.69 72 ALA A CA 1
ATOM 552 C C . ALA A 1 72 ? 18.859 7.595 -13.374 1.00 93.69 72 ALA A C 1
ATOM 554 O O . ALA A 1 72 ? 18.116 7.740 -12.409 1.00 93.69 72 ALA A O 1
ATOM 555 N N . LEU A 1 73 ? 18.651 8.257 -14.519 1.00 94.06 73 LEU A N 1
ATOM 556 C CA . LEU A 1 73 ? 17.535 9.193 -14.711 1.00 94.06 73 LEU A CA 1
ATOM 557 C C . LEU A 1 73 ? 16.175 8.509 -14.509 1.00 94.06 73 LEU A C 1
ATOM 559 O O . LEU A 1 73 ? 15.278 9.101 -13.907 1.00 94.06 73 LEU A O 1
ATOM 563 N N . LEU A 1 74 ? 16.020 7.266 -14.978 1.00 92.94 74 LEU A N 1
ATOM 564 C CA . LEU A 1 74 ? 14.803 6.475 -14.774 1.00 92.94 74 LEU A CA 1
ATOM 565 C C . LEU A 1 74 ? 14.591 6.133 -13.293 1.00 92.94 74 LEU A C 1
ATOM 567 O O . LEU A 1 74 ? 13.483 6.308 -12.787 1.00 92.94 74 LEU A O 1
ATOM 571 N N . GLN A 1 75 ? 15.648 5.716 -12.590 1.00 89.88 75 GLN A N 1
ATOM 572 C CA . GLN A 1 75 ? 15.604 5.416 -11.152 1.00 89.88 75 GLN A CA 1
ATOM 573 C C . GLN A 1 75 ? 15.306 6.657 -10.296 1.00 89.88 75 GLN A C 1
ATOM 575 O O . GLN A 1 75 ? 14.592 6.566 -9.302 1.00 89.88 75 GLN A O 1
ATOM 580 N N . GLU A 1 76 ? 15.796 7.827 -10.709 1.00 91.00 76 GLU A N 1
ATOM 581 C CA . GLU A 1 76 ? 15.533 9.119 -10.063 1.00 91.00 76 GLU A CA 1
ATOM 582 C C . GLU A 1 76 ? 14.161 9.720 -10.429 1.00 91.00 76 GLU A C 1
ATOM 584 O O . GLU A 1 76 ? 13.809 10.800 -9.958 1.00 91.00 76 GLU A O 1
ATOM 589 N N . GLY A 1 77 ? 13.376 9.062 -11.291 1.00 90.62 77 GLY A N 1
ATOM 590 C CA . GLY A 1 77 ? 12.056 9.539 -11.714 1.00 90.62 77 GLY A CA 1
ATOM 591 C C . GLY A 1 77 ? 12.078 10.674 -12.748 1.00 90.62 77 GLY A C 1
ATOM 592 O O . GLY A 1 77 ? 11.021 11.197 -13.107 1.00 90.62 77 GLY A O 1
ATOM 593 N N . LYS A 1 78 ? 13.246 11.031 -13.298 1.00 92.69 78 LYS A N 1
ATOM 594 C CA . LYS A 1 78 ? 13.430 12.047 -14.353 1.00 92.69 78 LYS A CA 1
ATOM 595 C C . LYS A 1 78 ? 13.081 11.481 -15.736 1.00 92.69 78 LYS A C 1
ATOM 597 O O . LYS A 1 78 ? 13.894 11.475 -16.661 1.00 92.69 78 LYS A O 1
ATOM 602 N N . LYS A 1 79 ? 11.838 11.009 -15.877 1.00 92.88 79 LYS A N 1
ATOM 603 C CA . LYS A 1 79 ? 11.339 10.240 -17.031 1.00 92.88 79 LYS A CA 1
ATOM 604 C C . LYS A 1 79 ? 11.573 10.931 -18.375 1.00 92.88 79 LYS A C 1
ATOM 606 O O . LYS A 1 79 ? 12.109 10.307 -19.282 1.00 92.88 79 LYS A O 1
ATOM 611 N N . GLN A 1 80 ? 11.214 12.212 -18.498 1.00 92.69 80 GLN A N 1
ATOM 612 C CA . GLN A 1 80 ? 11.333 12.928 -19.774 1.00 92.69 80 GLN A CA 1
ATOM 613 C C . GLN A 1 80 ? 12.794 13.059 -20.221 1.00 92.69 80 GLN A C 1
ATOM 615 O O . GLN A 1 80 ? 13.119 12.723 -21.353 1.00 92.69 80 GLN A O 1
ATOM 620 N N . GLN A 1 81 ? 13.690 13.440 -19.305 1.00 93.00 81 GLN A N 1
ATOM 621 C CA . GLN A 1 81 ? 15.122 13.542 -19.601 1.00 93.00 81 GLN A CA 1
ATOM 622 C C . GLN A 1 81 ? 15.714 12.188 -20.012 1.00 93.00 81 GLN A C 1
ATOM 624 O O . GLN A 1 81 ? 16.534 12.131 -20.924 1.00 93.00 81 GLN A O 1
ATOM 629 N N . ALA A 1 82 ? 15.285 11.096 -19.369 1.00 95.00 82 ALA A N 1
ATOM 630 C CA . ALA A 1 82 ? 15.711 9.751 -19.743 1.00 95.00 82 ALA A CA 1
ATOM 631 C C . ALA A 1 82 ? 15.258 9.370 -21.160 1.00 95.00 82 ALA A C 1
ATOM 633 O O . ALA A 1 82 ? 16.054 8.835 -21.926 1.00 95.00 82 ALA A O 1
ATOM 634 N N . ILE A 1 83 ? 14.001 9.663 -21.512 1.00 94.31 83 ILE A N 1
ATOM 635 C CA . ILE A 1 83 ? 13.436 9.403 -22.845 1.00 94.31 83 ILE A CA 1
ATOM 636 C C . ILE A 1 83 ? 14.199 10.199 -23.912 1.00 94.31 83 ILE A C 1
ATOM 638 O O . ILE A 1 83 ? 14.605 9.635 -24.928 1.00 94.31 83 ILE A O 1
ATOM 642 N N . ASP A 1 84 ? 14.438 11.488 -23.669 1.00 95.75 84 ASP A N 1
ATOM 643 C CA . ASP A 1 84 ? 15.145 12.358 -24.611 1.00 95.75 84 ASP A CA 1
ATOM 644 C C . ASP A 1 84 ? 16.589 11.886 -24.826 1.00 95.75 84 ASP A C 1
ATOM 646 O O . ASP A 1 84 ? 17.056 11.808 -25.963 1.00 95.75 84 ASP A O 1
ATOM 650 N N . LEU A 1 85 ? 17.281 11.508 -23.745 1.00 95.75 85 LEU A N 1
ATOM 651 C CA . LEU A 1 85 ? 18.648 10.993 -23.808 1.00 95.75 85 LEU A CA 1
ATOM 652 C C . LEU A 1 85 ? 18.726 9.607 -24.469 1.00 95.75 85 LEU A C 1
ATOM 654 O O . LEU A 1 85 ? 19.698 9.315 -25.165 1.00 95.75 85 LEU A O 1
ATOM 658 N N . TYR A 1 86 ? 17.702 8.770 -24.290 1.00 96.38 86 TYR A N 1
ATOM 659 C CA . TYR A 1 86 ? 17.581 7.470 -24.951 1.00 96.38 86 TYR A CA 1
ATOM 660 C C . TYR A 1 86 ? 17.402 7.607 -26.466 1.00 96.38 86 TYR A C 1
ATOM 662 O O . TYR A 1 86 ? 18.052 6.897 -27.230 1.00 96.38 86 TYR A O 1
ATOM 670 N N . ASN A 1 87 ? 16.595 8.570 -26.918 1.00 95.31 87 ASN A N 1
ATOM 671 C CA . ASN A 1 87 ? 16.395 8.841 -28.346 1.00 95.31 87 ASN A CA 1
ATOM 672 C C . ASN A 1 87 ? 17.657 9.376 -29.049 1.00 95.31 87 ASN A C 1
ATOM 674 O O . ASN A 1 87 ? 17.723 9.378 -30.275 1.00 95.31 87 ASN A O 1
ATOM 678 N N . GLN A 1 88 ? 18.659 9.816 -28.284 1.00 94.56 88 GLN A N 1
ATOM 679 C CA . GLN A 1 88 ? 19.959 10.275 -28.780 1.00 94.56 88 GLN A CA 1
ATOM 680 C C . GLN A 1 88 ? 21.020 9.161 -28.810 1.00 94.56 88 GLN A C 1
ATOM 682 O O . GLN A 1 88 ? 22.197 9.452 -29.032 1.00 94.56 88 GLN A O 1
ATOM 687 N N . LEU A 1 89 ? 20.660 7.902 -28.526 1.00 94.31 89 LEU A N 1
ATOM 688 C CA . LEU A 1 89 ? 21.615 6.794 -28.581 1.00 94.31 89 LEU A CA 1
ATOM 689 C C . LEU A 1 89 ? 22.106 6.560 -30.021 1.00 94.31 89 LEU A C 1
ATOM 691 O O . LEU A 1 89 ? 21.306 6.596 -30.961 1.00 94.31 89 LEU A O 1
ATOM 695 N N . PRO A 1 90 ? 23.408 6.289 -30.216 1.00 92.31 90 PRO A N 1
ATOM 696 C CA . PRO A 1 90 ? 23.945 5.997 -31.537 1.00 92.31 90 PRO A CA 1
ATOM 697 C C . PRO A 1 90 ? 23.417 4.656 -32.066 1.00 92.31 90 PRO A C 1
ATOM 699 O O . PRO A 1 90 ? 23.149 3.728 -31.305 1.00 92.31 90 PRO A O 1
ATOM 702 N N . SER A 1 91 ? 23.290 4.533 -33.390 1.00 86.56 91 SER A N 1
ATOM 703 C CA . SER A 1 91 ? 22.771 3.314 -34.030 1.00 86.56 91 SER A CA 1
ATOM 704 C C . SER A 1 91 ? 23.782 2.158 -34.059 1.00 86.56 91 SER A C 1
ATOM 706 O O . SER A 1 91 ? 23.391 1.002 -34.195 1.00 86.56 91 SER A O 1
ATOM 708 N N . ASN A 1 92 ? 25.080 2.450 -33.940 1.00 88.31 92 ASN A N 1
ATOM 709 C CA . ASN A 1 92 ? 26.165 1.471 -33.928 1.00 88.31 92 ASN A CA 1
ATOM 710 C C . ASN A 1 92 ? 26.524 1.068 -32.488 1.00 88.31 92 ASN A C 1
ATOM 712 O O . ASN A 1 92 ? 27.468 1.591 -31.903 1.00 88.31 92 ASN A O 1
ATOM 716 N N . LEU A 1 93 ? 25.767 0.130 -31.917 1.00 90.94 93 LEU A N 1
ATOM 717 C CA . LEU A 1 93 ? 26.028 -0.415 -30.581 1.00 90.94 93 LEU A CA 1
ATOM 718 C C . LEU A 1 93 ? 26.783 -1.744 -30.668 1.00 90.94 93 LEU A C 1
ATOM 720 O O . LEU A 1 93 ? 26.460 -2.597 -31.496 1.00 90.94 93 LEU A O 1
ATOM 724 N N . ASN A 1 94 ? 27.754 -1.952 -29.776 1.00 90.88 94 ASN A N 1
ATOM 725 C CA . ASN A 1 94 ? 28.334 -3.281 -29.572 1.00 90.88 94 ASN A CA 1
ATOM 726 C C . ASN A 1 94 ? 27.343 -4.210 -28.836 1.00 90.88 94 ASN A C 1
ATOM 728 O O . ASN A 1 94 ? 26.303 -3.773 -28.347 1.00 90.88 94 ASN A O 1
ATOM 732 N N . SER A 1 95 ? 27.646 -5.507 -28.741 1.00 88.69 95 SER A N 1
ATOM 733 C CA . SER A 1 95 ? 26.720 -6.504 -28.174 1.00 88.69 95 SER A CA 1
ATOM 734 C C . SER A 1 95 ? 26.331 -6.230 -26.714 1.00 88.69 95 SER A C 1
ATOM 736 O O . SER A 1 95 ? 25.164 -6.390 -26.350 1.00 88.69 95 SER A O 1
ATOM 738 N N . THR A 1 96 ? 27.275 -5.780 -25.884 1.00 87.75 96 THR A N 1
ATOM 739 C CA . THR A 1 96 ? 27.029 -5.423 -24.477 1.00 87.75 96 THR A CA 1
ATOM 740 C C . THR A 1 96 ? 26.126 -4.195 -24.369 1.00 87.75 96 THR A C 1
ATOM 742 O O . THR A 1 96 ? 25.156 -4.199 -23.610 1.00 87.75 96 THR A O 1
ATOM 745 N N . GLN A 1 97 ? 26.402 -3.162 -25.167 1.00 91.00 97 GLN A N 1
ATOM 746 C CA . GLN A 1 97 ? 25.592 -1.946 -25.234 1.00 91.00 97 GLN A CA 1
ATOM 747 C C . GLN A 1 97 ? 24.186 -2.229 -25.770 1.00 91.00 97 GLN A C 1
ATOM 749 O O . GLN A 1 97 ? 23.218 -1.720 -25.218 1.00 91.00 97 GLN A O 1
ATOM 754 N N . ALA A 1 98 ? 24.053 -3.067 -26.801 1.00 91.81 98 ALA A N 1
ATOM 755 C CA . ALA A 1 98 ? 22.767 -3.442 -27.383 1.00 91.81 98 ALA A CA 1
ATOM 756 C C . ALA A 1 98 ? 21.887 -4.216 -26.387 1.00 91.81 98 ALA A C 1
ATOM 758 O O . ALA A 1 98 ? 20.680 -3.981 -26.309 1.00 91.81 98 ALA A O 1
ATOM 759 N N . ARG A 1 99 ? 22.484 -5.102 -25.578 1.00 89.88 99 ARG A N 1
ATOM 760 C CA . ARG A 1 99 ? 21.776 -5.809 -24.499 1.00 89.88 99 ARG A CA 1
ATOM 761 C C . ARG A 1 99 ? 21.257 -4.837 -23.442 1.00 89.88 99 ARG A C 1
ATOM 763 O O . ARG A 1 99 ? 20.083 -4.894 -23.085 1.00 89.88 99 ARG A O 1
ATOM 770 N N . GLU A 1 100 ? 22.110 -3.923 -22.984 1.00 92.06 100 GLU A N 1
ATOM 771 C CA . GLU A 1 100 ? 21.709 -2.900 -22.016 1.00 92.06 100 GLU A CA 1
ATOM 772 C C . GLU A 1 100 ? 20.630 -1.970 -22.584 1.00 92.06 100 GLU A C 1
ATOM 774 O O . GLU A 1 100 ? 19.631 -1.693 -21.922 1.00 92.06 100 GLU A O 1
ATOM 779 N N . GLN A 1 101 ? 20.792 -1.538 -23.834 1.00 94.69 101 GLN A N 1
ATOM 780 C CA . GLN A 1 101 ? 19.824 -0.707 -24.543 1.00 94.69 101 GLN A CA 1
ATOM 781 C C . GLN A 1 101 ? 18.469 -1.405 -24.681 1.00 94.69 101 GLN A C 1
ATOM 783 O O . GLN A 1 101 ? 17.442 -0.739 -24.561 1.00 94.69 101 GLN A O 1
ATOM 788 N N . SER A 1 102 ? 18.449 -2.725 -24.881 1.00 94.00 102 SER A N 1
ATOM 789 C CA . SER A 1 102 ? 17.205 -3.489 -24.998 1.00 94.00 102 SER A CA 1
ATOM 790 C C . SER A 1 102 ? 16.432 -3.526 -23.679 1.00 94.00 102 SER A C 1
ATOM 792 O O . SER A 1 102 ? 15.208 -3.409 -23.679 1.00 94.00 102 SER A O 1
ATOM 794 N N . LEU A 1 103 ? 17.132 -3.628 -22.545 1.00 94.81 103 LEU A N 1
ATOM 795 C CA . LEU A 1 103 ? 16.513 -3.541 -21.223 1.00 94.81 103 LEU A CA 1
ATOM 796 C C . LEU A 1 103 ? 16.055 -2.108 -20.908 1.00 94.81 103 LEU A C 1
ATOM 798 O O . LEU A 1 103 ? 14.928 -1.908 -20.460 1.00 94.81 103 LEU A O 1
ATOM 802 N N . LEU A 1 104 ? 16.871 -1.099 -21.230 1.00 95.81 104 LEU A N 1
ATOM 803 C CA . LEU A 1 104 ? 16.477 0.310 -21.106 1.00 95.81 104 LEU A CA 1
ATOM 804 C C . LEU A 1 104 ? 15.271 0.652 -21.987 1.00 95.81 104 LEU A C 1
ATOM 806 O O . LEU A 1 104 ? 14.435 1.447 -21.576 1.00 95.81 104 LEU A O 1
ATOM 810 N N . ALA A 1 105 ? 15.128 0.026 -23.159 1.00 96.81 105 ALA A N 1
ATOM 811 C CA . ALA A 1 105 ? 13.957 0.193 -24.018 1.00 96.81 105 ALA A CA 1
ATOM 812 C C . ALA A 1 105 ? 12.664 -0.167 -23.274 1.00 96.81 105 ALA A C 1
ATOM 814 O O . ALA A 1 105 ? 11.674 0.560 -23.353 1.00 96.81 105 ALA A O 1
ATOM 815 N N . VAL A 1 106 ? 12.682 -1.272 -22.520 1.00 97.06 106 VAL A N 1
ATOM 816 C CA . VAL A 1 106 ? 11.555 -1.697 -21.681 1.00 97.06 106 VAL A CA 1
ATOM 817 C C . VAL A 1 106 ? 11.273 -0.654 -20.602 1.00 97.06 106 VAL A C 1
ATOM 819 O O . VAL A 1 106 ? 10.131 -0.230 -20.444 1.00 97.06 106 VAL A O 1
ATOM 822 N N . GLU A 1 107 ? 12.298 -0.219 -19.872 1.00 95.88 107 GLU A N 1
ATOM 823 C CA . GLU A 1 107 ? 12.143 0.744 -18.776 1.00 95.88 107 GLU A CA 1
ATOM 824 C C . GLU A 1 107 ? 11.654 2.114 -19.274 1.00 95.88 107 GLU A C 1
ATOM 826 O O . GLU A 1 107 ? 10.822 2.752 -18.631 1.00 95.88 107 GLU A O 1
ATOM 831 N N . VAL A 1 108 ? 12.087 2.532 -20.465 1.00 96.56 108 VAL A N 1
ATOM 832 C CA . VAL A 1 108 ? 11.581 3.720 -21.164 1.00 96.56 108 VAL A CA 1
ATOM 833 C C . VAL A 1 108 ? 10.100 3.560 -21.512 1.00 96.56 108 VAL A C 1
ATOM 835 O O . VAL A 1 108 ? 9.317 4.477 -21.261 1.00 96.56 108 VAL A O 1
ATOM 838 N N . LYS A 1 109 ? 9.673 2.396 -22.020 1.00 96.75 109 LYS A N 1
ATOM 839 C CA . LYS A 1 109 ? 8.248 2.113 -22.260 1.00 96.75 109 LYS A CA 1
ATOM 840 C C . LYS A 1 109 ? 7.425 2.163 -20.973 1.00 96.75 109 LYS A C 1
ATOM 842 O O . LYS A 1 109 ? 6.353 2.764 -20.961 1.00 96.75 109 LYS A O 1
ATOM 847 N N . LEU A 1 110 ? 7.947 1.621 -19.875 1.00 94.38 110 LEU A N 1
ATOM 848 C CA . LEU A 1 110 ? 7.312 1.724 -18.558 1.00 94.38 110 LEU A CA 1
ATOM 849 C C . LEU A 1 110 ? 7.224 3.178 -18.076 1.00 94.38 110 LEU A C 1
ATOM 851 O O . LEU A 1 110 ? 6.182 3.594 -17.573 1.00 94.38 110 LEU A O 1
ATOM 855 N N . ALA A 1 111 ? 8.270 3.981 -18.281 1.00 93.31 111 ALA A N 1
ATOM 856 C CA . ALA A 1 111 ? 8.260 5.405 -17.952 1.00 93.31 111 ALA A CA 1
ATOM 857 C C . ALA A 1 111 ? 7.203 6.186 -18.754 1.00 93.31 111 ALA A C 1
ATOM 859 O O . ALA A 1 111 ? 6.586 7.101 -18.207 1.00 93.31 111 ALA A O 1
ATOM 860 N N . GLN A 1 112 ? 6.954 5.784 -20.003 1.00 92.88 112 GLN A N 1
ATOM 861 C CA . GLN A 1 112 ? 5.900 6.312 -20.879 1.00 92.88 112 GLN A CA 1
ATOM 862 C C . GLN A 1 112 ? 4.491 5.783 -20.548 1.00 92.88 112 GLN A C 1
ATOM 864 O O . GLN A 1 112 ? 3.531 6.182 -21.201 1.00 92.88 112 GLN A O 1
ATOM 869 N N . ASN A 1 113 ? 4.347 4.898 -19.552 1.00 93.06 113 ASN A N 1
ATOM 870 C CA . ASN A 1 113 ? 3.116 4.156 -19.251 1.00 93.06 113 ASN A CA 1
ATOM 871 C C . ASN A 1 113 ? 2.633 3.252 -20.413 1.00 93.06 113 ASN A C 1
ATOM 873 O O . ASN A 1 113 ? 1.470 2.851 -20.458 1.00 93.06 113 ASN A O 1
ATOM 877 N N . ASP A 1 114 ? 3.521 2.886 -21.343 1.00 94.19 114 ASP A N 1
ATOM 878 C CA . ASP A 1 114 ? 3.263 1.927 -22.423 1.00 94.19 114 ASP A CA 1
ATOM 879 C C . ASP A 1 114 ? 3.587 0.500 -21.952 1.00 94.19 114 ASP A C 1
ATOM 881 O O . ASP A 1 114 ? 4.599 -0.115 -22.299 1.00 94.19 114 ASP A O 1
ATOM 885 N N . TYR A 1 115 ? 2.711 -0.039 -21.106 1.00 93.62 115 TYR A N 1
ATOM 886 C CA . TYR A 1 115 ? 2.909 -1.351 -20.486 1.00 93.62 115 TYR A CA 1
ATOM 887 C C . TYR A 1 115 ? 2.809 -2.510 -21.487 1.00 93.62 115 TYR A C 1
ATOM 889 O O . TYR A 1 115 ? 3.470 -3.532 -21.311 1.00 93.62 115 TYR A O 1
ATOM 897 N N . GLN A 1 116 ? 2.006 -2.373 -22.547 1.00 94.06 116 GLN A N 1
ATOM 898 C CA . GLN A 1 116 ? 1.904 -3.396 -23.597 1.00 94.06 116 GLN A CA 1
ATOM 899 C C . GLN A 1 116 ? 3.166 -3.426 -24.462 1.00 94.06 116 GLN A C 1
ATOM 901 O O . GLN A 1 116 ? 3.699 -4.505 -24.740 1.00 94.06 116 GLN A O 1
ATOM 906 N N . GLY A 1 117 ? 3.698 -2.253 -24.819 1.00 95.25 117 GLY A N 1
ATOM 907 C CA . GLY A 1 117 ? 4.996 -2.131 -25.471 1.00 95.25 117 GLY A CA 1
ATOM 908 C C . GLY A 1 117 ? 6.110 -2.736 -24.619 1.00 95.25 117 GLY A C 1
ATOM 909 O O . GLY A 1 117 ? 6.885 -3.550 -25.121 1.00 95.25 117 GLY A O 1
ATOM 910 N N . ALA A 1 118 ? 6.133 -2.439 -23.315 1.00 96.12 118 ALA A N 1
ATOM 911 C CA . ALA A 1 118 ? 7.095 -3.024 -22.380 1.00 96.12 118 ALA A CA 1
ATOM 912 C C . ALA A 1 118 ? 7.024 -4.563 -22.352 1.00 96.12 118 ALA A C 1
ATOM 914 O O . ALA A 1 118 ? 8.052 -5.223 -22.495 1.00 96.12 118 ALA A O 1
ATOM 915 N N . ARG A 1 119 ? 5.823 -5.157 -22.255 1.00 94.44 119 ARG A N 1
ATOM 916 C CA . ARG A 1 119 ? 5.634 -6.625 -22.298 1.00 94.44 119 ARG A CA 1
ATOM 917 C C . ARG A 1 119 ? 6.114 -7.240 -23.611 1.00 94.44 119 ARG A C 1
ATOM 919 O O . ARG A 1 119 ? 6.752 -8.289 -23.598 1.00 94.44 119 ARG A O 1
ATOM 926 N N . THR A 1 120 ? 5.828 -6.579 -24.731 1.00 95.50 120 THR A N 1
ATOM 927 C CA . THR A 1 120 ? 6.237 -7.037 -26.067 1.00 95.50 120 THR A CA 1
ATOM 928 C C . THR A 1 120 ? 7.757 -7.052 -26.214 1.00 95.50 120 THR A C 1
ATOM 930 O O . THR A 1 120 ? 8.310 -7.958 -26.835 1.00 95.50 120 THR A O 1
ATOM 933 N N . LEU A 1 121 ? 8.443 -6.061 -25.640 1.00 95.06 121 LEU A N 1
ATOM 934 C CA . LEU A 1 121 ? 9.903 -6.012 -25.613 1.00 95.06 121 LEU A CA 1
ATOM 935 C C . LEU A 1 121 ? 10.486 -7.057 -24.650 1.00 95.06 121 LEU A C 1
ATOM 937 O O . LEU A 1 121 ? 11.393 -7.785 -25.042 1.00 95.06 121 LEU A O 1
ATOM 941 N N . LEU A 1 122 ? 9.923 -7.202 -23.445 1.00 95.00 122 LEU A N 1
ATOM 942 C CA . LEU A 1 122 ? 10.349 -8.202 -22.453 1.00 95.00 122 LEU A CA 1
ATOM 943 C C . LEU A 1 122 ? 10.271 -9.638 -22.980 1.00 95.00 122 LEU A C 1
ATOM 945 O O . LEU A 1 122 ? 11.148 -10.440 -22.675 1.00 95.00 122 LEU A O 1
ATOM 949 N N . ALA A 1 123 ? 9.255 -9.959 -23.784 1.00 93.00 123 ALA A N 1
ATOM 950 C CA . ALA A 1 123 ? 9.078 -11.287 -24.371 1.00 93.00 123 ALA A CA 1
ATOM 951 C C . ALA A 1 123 ? 10.179 -11.673 -25.378 1.00 93.00 123 ALA A C 1
ATOM 953 O O . ALA A 1 123 ? 10.335 -12.849 -25.689 1.00 93.00 123 ALA A O 1
ATOM 954 N N . LYS A 1 124 ? 10.932 -10.695 -25.900 1.00 93.31 124 LYS A N 1
ATOM 955 C CA . LYS A 1 124 ? 12.047 -10.924 -26.834 1.00 93.31 124 LYS A CA 1
ATOM 956 C C . LYS A 1 124 ? 13.388 -11.121 -26.127 1.00 93.31 124 LYS A C 1
ATOM 958 O O . LYS A 1 124 ? 14.366 -11.459 -26.787 1.00 93.31 124 LYS A O 1
ATOM 963 N N . LEU A 1 125 ? 13.451 -10.857 -24.824 1.00 92.62 125 LEU A N 1
ATOM 964 C CA . LEU A 1 125 ? 14.675 -10.961 -24.039 1.00 92.62 125 LEU A CA 1
ATOM 965 C C . LEU A 1 125 ? 14.731 -12.308 -23.331 1.00 92.62 125 LEU A C 1
ATOM 967 O O . LEU A 1 125 ? 13.745 -12.753 -22.747 1.00 92.62 125 LEU A O 1
ATOM 971 N N . ASP A 1 126 ? 15.913 -12.914 -23.345 1.00 89.94 126 ASP A N 1
ATOM 972 C CA . ASP A 1 126 ? 16.205 -14.113 -22.571 1.00 89.94 126 ASP A CA 1
ATOM 973 C C . ASP A 1 126 ? 16.860 -13.719 -21.235 1.00 89.94 126 ASP A C 1
ATOM 975 O O . ASP A 1 126 ? 18.015 -13.267 -21.245 1.00 89.94 126 ASP A O 1
ATOM 979 N N . PRO A 1 127 ? 16.173 -13.889 -20.088 1.00 89.25 127 PRO A N 1
ATOM 980 C CA . PRO A 1 127 ? 16.720 -13.529 -18.784 1.00 89.25 127 PRO A CA 1
ATOM 981 C C . PRO A 1 127 ? 17.973 -14.331 -18.413 1.00 89.25 127 PRO A C 1
ATOM 983 O O . PRO A 1 127 ? 18.800 -13.829 -17.658 1.00 89.25 127 PRO A O 1
ATOM 986 N N . THR A 1 128 ? 18.168 -15.539 -18.954 1.00 88.12 128 THR A N 1
ATOM 987 C CA . THR A 1 128 ? 19.348 -16.367 -18.643 1.00 88.12 128 THR A CA 1
ATOM 988 C C . THR A 1 128 ? 20.633 -15.832 -19.278 1.00 88.12 128 THR A C 1
ATOM 990 O O . THR A 1 128 ? 21.730 -16.113 -18.799 1.00 88.12 128 THR A O 1
ATOM 993 N N . SER A 1 129 ? 20.503 -15.004 -20.319 1.00 87.56 129 SER A N 1
ATOM 994 C CA . SER A 1 129 ? 21.623 -14.346 -21.001 1.00 87.56 129 SER A CA 1
ATOM 995 C C . SER A 1 129 ? 22.100 -13.056 -20.314 1.00 87.56 129 SER A C 1
ATOM 997 O O . SER A 1 129 ? 23.129 -12.490 -20.700 1.00 87.56 129 SER A O 1
ATOM 999 N N . LEU A 1 130 ? 21.344 -12.571 -19.323 1.00 88.88 130 LEU A N 1
ATOM 1000 C CA . LEU A 1 130 ? 21.594 -11.330 -18.592 1.00 88.88 130 LEU A CA 1
ATOM 1001 C C . LEU A 1 130 ? 22.481 -11.580 -17.365 1.00 88.88 130 LEU A C 1
ATOM 1003 O O . LEU A 1 130 ? 22.420 -12.649 -16.757 1.00 88.88 130 LEU A O 1
ATOM 1007 N N . ASP A 1 131 ? 23.273 -10.581 -16.970 1.00 87.56 131 ASP A N 1
ATOM 1008 C CA . ASP A 1 131 ? 23.994 -10.628 -15.692 1.00 87.56 131 ASP A CA 1
ATOM 1009 C C . ASP A 1 131 ? 23.042 -10.451 -14.492 1.00 87.56 131 ASP A C 1
ATOM 1011 O O . ASP A 1 131 ? 21.879 -10.078 -14.643 1.00 87.56 131 ASP A O 1
ATOM 1015 N N . GLN A 1 132 ? 23.510 -10.745 -13.276 1.00 87.62 132 GLN A N 1
ATOM 1016 C CA . GLN A 1 132 ? 22.651 -10.739 -12.085 1.00 87.62 132 GLN A CA 1
ATOM 1017 C C . GLN A 1 132 ? 21.959 -9.372 -11.834 1.00 87.62 132 GLN A C 1
ATOM 1019 O O . GLN A 1 132 ? 20.749 -9.367 -11.573 1.00 87.62 132 GLN A O 1
ATOM 1024 N N . PRO A 1 133 ? 22.637 -8.209 -11.957 1.00 87.38 133 PRO A N 1
ATOM 1025 C CA . PRO A 1 133 ? 21.975 -6.901 -11.879 1.00 87.38 133 PRO A CA 1
ATOM 1026 C C . PRO A 1 133 ? 20.934 -6.655 -12.982 1.00 87.38 133 PRO A C 1
ATOM 1028 O O . PRO A 1 133 ? 19.866 -6.098 -12.711 1.00 87.38 133 PRO A O 1
ATOM 1031 N N . GLN A 1 134 ? 21.207 -7.071 -14.221 1.00 90.06 134 GLN A N 1
ATOM 1032 C CA . GLN A 1 134 ? 20.261 -6.963 -15.333 1.00 90.06 134 GLN A CA 1
ATOM 1033 C C . GLN A 1 134 ? 19.057 -7.891 -15.149 1.00 90.06 134 GLN A C 1
ATOM 1035 O O . GLN A 1 134 ? 17.936 -7.477 -15.435 1.00 90.06 134 GLN A O 1
ATOM 1040 N N . GLN A 1 135 ? 19.247 -9.099 -14.613 1.00 92.50 135 GLN A N 1
ATOM 1041 C CA . GLN A 1 135 ? 18.151 -10.008 -14.268 1.00 92.50 135 GLN A CA 1
ATOM 1042 C C . GLN A 1 135 ? 17.214 -9.380 -13.235 1.00 92.50 135 GLN A C 1
ATOM 1044 O O . GLN A 1 135 ? 15.997 -9.408 -13.410 1.00 92.50 135 GLN A O 1
ATOM 1049 N N . ALA A 1 136 ? 17.759 -8.755 -12.185 1.00 90.56 136 ALA A N 1
ATOM 1050 C CA . ALA A 1 136 ? 16.945 -8.097 -11.162 1.00 90.56 136 ALA A CA 1
ATOM 1051 C C . ALA A 1 136 ? 16.058 -6.991 -11.761 1.00 90.56 136 ALA A C 1
ATOM 1053 O O . ALA A 1 136 ? 14.872 -6.898 -11.437 1.00 90.56 136 ALA A O 1
ATOM 1054 N N . ARG A 1 137 ? 16.618 -6.198 -12.683 1.00 92.19 137 ARG A N 1
ATOM 1055 C CA . ARG A 1 137 ? 15.893 -5.162 -13.433 1.00 92.19 137 ARG A CA 1
ATOM 1056 C C . ARG A 1 137 ? 14.872 -5.740 -14.407 1.00 92.19 137 ARG A C 1
ATOM 1058 O O . ARG A 1 137 ? 13.759 -5.232 -14.471 1.00 92.19 137 ARG A O 1
ATOM 1065 N N . TYR A 1 138 ? 15.208 -6.815 -15.118 1.00 95.38 138 TYR A N 1
ATOM 1066 C CA . TYR A 1 138 ? 14.287 -7.510 -16.018 1.00 95.38 138 TYR A CA 1
ATOM 1067 C C . TYR A 1 138 ? 13.033 -7.984 -15.274 1.00 95.38 138 TYR A C 1
ATOM 1069 O O . TYR A 1 138 ? 11.912 -7.676 -15.685 1.00 95.38 138 TYR A O 1
ATOM 1077 N N . TRP A 1 139 ? 13.208 -8.673 -14.142 1.00 95.56 139 TRP A N 1
ATOM 1078 C CA . TRP A 1 139 ? 12.076 -9.153 -13.352 1.00 95.56 139 TRP A CA 1
ATOM 1079 C C . TRP A 1 139 ? 11.291 -8.004 -12.722 1.00 95.56 139 TRP A C 1
ATOM 1081 O O . TRP A 1 139 ? 10.062 -8.050 -12.725 1.00 95.56 139 TRP A O 1
ATOM 1091 N N . GLN A 1 140 ? 11.963 -6.940 -12.268 1.00 94.50 140 GLN A N 1
ATOM 1092 C CA . GLN A 1 140 ? 11.278 -5.734 -11.798 1.00 94.50 140 GLN A CA 1
ATOM 1093 C C . GLN A 1 140 ? 10.419 -5.110 -12.904 1.00 94.50 140 GLN A C 1
ATOM 1095 O O . GLN A 1 140 ? 9.244 -4.835 -12.683 1.00 94.50 140 GLN A O 1
ATOM 1100 N N . ALA A 1 141 ? 10.959 -4.970 -14.115 1.00 95.31 141 ALA A N 1
ATOM 1101 C CA . ALA A 1 141 ? 10.225 -4.442 -15.256 1.00 95.31 141 ALA A CA 1
ATOM 1102 C C . ALA A 1 141 ? 9.020 -5.323 -15.623 1.00 95.31 141 ALA A C 1
ATOM 1104 O O . ALA A 1 141 ? 7.966 -4.806 -15.990 1.00 95.31 141 ALA A O 1
ATOM 1105 N N . GLN A 1 142 ? 9.131 -6.647 -15.487 1.00 95.88 142 GLN A N 1
ATOM 1106 C CA . GLN A 1 142 ? 8.009 -7.558 -15.711 1.00 95.88 142 GLN A CA 1
ATOM 1107 C C . GLN A 1 142 ? 6.927 -7.446 -14.625 1.00 95.88 142 GLN A C 1
ATOM 1109 O O . GLN A 1 142 ? 5.734 -7.484 -14.943 1.00 95.88 142 GLN A O 1
ATOM 1114 N N . ILE A 1 143 ? 7.327 -7.241 -13.366 1.00 95.75 143 ILE A N 1
ATOM 1115 C CA . ILE A 1 143 ? 6.417 -6.942 -12.252 1.00 95.75 143 ILE A CA 1
ATOM 1116 C C . ILE A 1 143 ? 5.699 -5.612 -12.504 1.00 95.75 143 ILE A C 1
ATOM 1118 O O . ILE A 1 143 ? 4.471 -5.570 -12.455 1.00 95.75 143 ILE A O 1
ATOM 1122 N N . ASP A 1 144 ? 6.417 -4.551 -12.861 1.00 94.12 144 ASP A N 1
ATOM 1123 C CA . ASP A 1 144 ? 5.832 -3.233 -13.126 1.00 94.12 144 ASP A CA 1
ATOM 1124 C C . ASP A 1 144 ? 4.892 -3.274 -14.341 1.00 94.12 144 ASP A C 1
ATOM 1126 O O . ASP A 1 144 ? 3.776 -2.747 -14.308 1.00 94.12 144 ASP A O 1
ATOM 1130 N N . ALA A 1 145 ? 5.286 -3.999 -15.392 1.00 95.31 145 ALA A N 1
ATOM 1131 C CA . ALA A 1 145 ? 4.466 -4.228 -16.575 1.00 95.31 145 ALA A CA 1
ATOM 1132 C C . ALA A 1 145 ? 3.166 -4.985 -16.265 1.00 95.31 145 ALA A C 1
ATOM 1134 O O . ALA A 1 145 ? 2.196 -4.865 -17.021 1.00 95.31 145 ALA A O 1
ATOM 1135 N N . SER A 1 146 ? 3.111 -5.772 -15.184 1.00 93.12 146 SER A N 1
ATOM 1136 C CA . SER A 1 146 ? 1.905 -6.496 -14.762 1.00 93.12 146 SER A CA 1
ATOM 1137 C C . SER A 1 146 ? 0.801 -5.568 -14.239 1.00 93.12 146 SER A C 1
ATOM 1139 O O . SER A 1 146 ? -0.373 -5.928 -14.326 1.00 93.12 146 SER A O 1
ATOM 1141 N N . GLN A 1 147 ? 1.166 -4.376 -13.741 1.00 91.69 147 GLN A N 1
ATOM 1142 C CA . GLN A 1 147 ? 0.278 -3.436 -13.041 1.00 91.69 147 GLN A CA 1
ATOM 1143 C C . GLN A 1 147 ? -0.444 -4.050 -11.827 1.00 91.69 147 GLN A C 1
ATOM 1145 O O . GLN A 1 147 ? -1.578 -3.684 -11.525 1.00 91.69 147 GLN A O 1
ATOM 1150 N N . GLY A 1 148 ? 0.160 -5.044 -11.171 1.00 85.19 148 GLY A N 1
ATOM 1151 C CA . GLY A 1 148 ? -0.468 -5.746 -10.049 1.00 85.19 148 GLY A CA 1
ATOM 1152 C C . GLY A 1 148 ? -1.650 -6.634 -10.450 1.00 85.19 148 GLY A C 1
ATOM 1153 O O . GLY A 1 148 ? -2.340 -7.148 -9.575 1.00 85.19 148 GLY A O 1
ATOM 1154 N N . LYS A 1 149 ? -1.892 -6.842 -11.754 1.00 89.69 149 LYS A N 1
ATOM 1155 C CA . LYS A 1 149 ? -2.915 -7.776 -12.234 1.00 89.69 149 LYS A CA 1
ATOM 1156 C C . LYS A 1 149 ? -2.428 -9.214 -12.016 1.00 89.69 149 LYS A C 1
ATOM 1158 O O . LYS A 1 149 ? -1.397 -9.584 -12.595 1.00 89.69 149 LYS A O 1
ATOM 1163 N N . PRO A 1 150 ? -3.153 -10.037 -11.235 1.00 91.25 150 PRO A N 1
ATOM 1164 C CA . PRO A 1 150 ? -2.779 -11.425 -10.989 1.00 91.25 150 PRO A CA 1
ATOM 1165 C C . PRO A 1 150 ? -2.624 -12.194 -12.293 1.00 91.25 150 PRO A C 1
ATOM 1167 O O . PRO A 1 150 ? -3.515 -12.207 -13.138 1.00 91.25 150 PRO A O 1
ATOM 1170 N N . SER A 1 151 ? -1.463 -12.808 -12.485 1.00 91.94 151 SER A N 1
ATOM 1171 C CA . SER A 1 151 ? -1.167 -13.600 -13.675 1.00 91.94 151 SER A CA 1
ATOM 1172 C C . SER A 1 151 ? -0.010 -14.549 -13.402 1.00 91.94 151 SER A C 1
ATOM 1174 O O . SER A 1 151 ? 0.838 -14.281 -12.550 1.00 91.94 151 SER A O 1
ATOM 1176 N N . LEU A 1 152 ? 0.063 -15.635 -14.172 1.00 92.25 152 LEU A N 1
ATOM 1177 C CA . LEU A 1 152 ? 1.181 -16.575 -14.103 1.00 92.25 152 LEU A CA 1
ATOM 1178 C C . LEU A 1 152 ? 2.528 -15.884 -14.364 1.00 92.25 152 LEU A C 1
ATOM 1180 O O . LEU A 1 152 ? 3.511 -16.160 -13.684 1.00 92.25 152 LEU A O 1
ATOM 1184 N N . THR A 1 153 ? 2.559 -14.937 -15.305 1.00 92.88 153 THR A N 1
ATOM 1185 C CA . THR A 1 153 ? 3.745 -14.125 -15.605 1.00 92.88 153 THR A CA 1
ATOM 1186 C C . THR A 1 153 ? 4.193 -13.300 -14.400 1.00 92.88 153 THR A C 1
ATOM 1188 O O . THR A 1 153 ? 5.383 -13.272 -14.103 1.00 92.88 153 THR A O 1
ATOM 1191 N N . LEU A 1 154 ? 3.258 -12.669 -13.677 1.00 95.12 154 LEU A N 1
ATOM 1192 C CA . LEU A 1 154 ? 3.577 -11.918 -12.460 1.00 95.12 154 LEU A CA 1
ATOM 1193 C C . LEU A 1 154 ? 4.133 -12.834 -11.362 1.00 95.12 154 LEU A C 1
ATOM 1195 O O . LEU A 1 154 ? 5.154 -12.513 -10.760 1.00 95.12 154 LEU A O 1
ATOM 1199 N N . LEU A 1 155 ? 3.500 -13.987 -11.127 1.00 95.12 155 LEU A N 1
ATOM 1200 C CA . LEU A 1 155 ? 3.952 -14.944 -10.111 1.00 95.12 155 LEU A CA 1
ATOM 1201 C C . LEU A 1 155 ? 5.365 -15.456 -10.409 1.00 95.12 155 LEU A C 1
ATOM 1203 O O . LEU A 1 155 ? 6.221 -15.445 -9.526 1.00 95.12 155 LEU A O 1
ATOM 1207 N N . ARG A 1 156 ? 5.635 -15.837 -11.663 1.00 94.88 156 ARG A N 1
ATOM 1208 C CA . ARG A 1 156 ? 6.971 -16.258 -12.108 1.00 94.88 156 ARG A CA 1
ATOM 1209 C C . ARG A 1 156 ? 8.006 -15.153 -11.919 1.00 94.88 156 ARG A C 1
ATOM 1211 O O . ARG A 1 156 ? 9.080 -15.430 -11.395 1.00 94.88 156 ARG A O 1
ATOM 1218 N N . ALA A 1 157 ? 7.672 -13.911 -12.274 1.00 95.81 157 ALA A N 1
ATOM 1219 C CA . ALA A 1 157 ? 8.580 -12.779 -12.114 1.00 95.81 157 ALA A CA 1
ATOM 1220 C C . ALA A 1 157 ? 8.922 -12.503 -10.641 1.00 95.81 157 ALA A C 1
ATOM 1222 O O . ALA A 1 157 ? 10.088 -12.305 -10.308 1.00 95.81 157 ALA A O 1
ATOM 1223 N N . LEU A 1 158 ? 7.932 -12.552 -9.743 1.00 96.94 158 LEU A N 1
ATOM 1224 C CA . LEU A 1 158 ? 8.158 -12.376 -8.306 1.00 96.94 158 LEU A CA 1
ATOM 1225 C C . LEU A 1 158 ? 9.034 -13.497 -7.728 1.00 96.94 158 LEU A C 1
ATOM 1227 O O . LEU A 1 158 ? 10.022 -13.209 -7.052 1.00 96.94 158 LEU A O 1
ATOM 1231 N N . ILE A 1 159 ? 8.736 -14.755 -8.071 1.00 95.88 159 ILE A N 1
ATOM 1232 C CA . ILE A 1 159 ? 9.512 -15.929 -7.641 1.00 95.88 159 ILE A CA 1
ATOM 1233 C C . ILE A 1 159 ? 10.959 -15.856 -8.144 1.00 95.88 159 ILE A C 1
ATOM 1235 O O . ILE A 1 159 ? 11.881 -16.138 -7.379 1.00 95.88 159 ILE A O 1
ATOM 1239 N N . ALA A 1 160 ? 11.167 -15.462 -9.403 1.00 94.88 160 ALA A N 1
ATOM 1240 C CA . ALA A 1 160 ? 12.495 -15.342 -9.999 1.00 94.88 160 ALA A CA 1
ATOM 1241 C C . ALA A 1 160 ? 13.295 -14.153 -9.440 1.00 94.88 160 ALA A C 1
ATOM 1243 O O . ALA A 1 160 ? 14.517 -14.234 -9.327 1.00 94.88 160 ALA A O 1
ATOM 1244 N N . GLN A 1 161 ? 12.622 -13.070 -9.035 1.00 95.56 161 GLN A N 1
ATOM 1245 C CA . GLN A 1 161 ? 13.268 -11.924 -8.396 1.00 95.56 161 GLN A CA 1
ATOM 1246 C C . GLN A 1 161 ? 13.720 -12.236 -6.962 1.00 95.56 161 GLN A C 1
ATOM 1248 O O . GLN A 1 161 ? 14.767 -11.754 -6.538 1.00 95.56 161 GLN A O 1
ATOM 1253 N N . GLN A 1 162 ? 12.973 -13.051 -6.214 1.00 95.38 162 GLN A N 1
ATOM 1254 C CA . GLN A 1 162 ? 13.232 -13.327 -4.798 1.00 95.38 162 GLN A CA 1
ATOM 1255 C C . GLN A 1 162 ? 14.691 -13.705 -4.442 1.00 95.38 162 GLN A C 1
ATOM 1257 O O . GLN A 1 162 ? 15.221 -13.119 -3.494 1.00 95.38 162 GLN A O 1
ATOM 1262 N N . PRO A 1 163 ? 15.378 -14.640 -5.136 1.00 94.25 163 PRO A N 1
ATOM 1263 C CA . PRO A 1 163 ? 16.773 -14.980 -4.827 1.00 94.25 163 PRO A CA 1
ATOM 1264 C C . PRO A 1 163 ? 17.775 -13.867 -5.172 1.00 94.25 163 PRO A C 1
ATOM 1266 O O . PRO A 1 163 ? 18.901 -13.895 -4.680 1.00 94.25 163 PRO A O 1
ATOM 1269 N N . LEU A 1 164 ? 17.385 -12.888 -5.993 1.00 91.94 164 LEU A N 1
ATOM 1270 C CA . LEU A 1 164 ? 18.231 -11.759 -6.386 1.00 91.94 164 LEU A CA 1
ATOM 1271 C C . LEU A 1 164 ? 18.236 -10.637 -5.332 1.00 91.94 164 LEU A C 1
ATOM 1273 O O . LEU A 1 164 ? 19.066 -9.733 -5.403 1.00 91.94 164 LEU A O 1
ATOM 1277 N N . LEU A 1 165 ? 17.325 -10.689 -4.352 1.00 91.75 165 LEU A N 1
ATOM 1278 C CA . LEU A 1 165 ? 17.166 -9.674 -3.310 1.00 91.75 165 LEU A CA 1
ATOM 1279 C C . LEU A 1 165 ? 18.039 -9.982 -2.080 1.00 91.75 165 LEU A C 1
ATOM 1281 O O . LEU A 1 165 ? 17.827 -10.960 -1.353 1.00 91.75 165 LEU A O 1
ATOM 1285 N N . SER A 1 166 ? 18.999 -9.100 -1.797 1.00 87.25 166 SER A N 1
ATOM 1286 C CA . SER A 1 166 ? 19.918 -9.219 -0.655 1.00 87.25 166 SER A CA 1
ATOM 1287 C C . SER A 1 166 ? 19.351 -8.650 0.650 1.00 87.25 166 SER A C 1
ATOM 1289 O O . SER A 1 166 ? 19.645 -9.179 1.726 1.00 87.25 166 SER A O 1
ATOM 1291 N N . ASP A 1 167 ? 18.490 -7.637 0.576 1.00 90.88 167 ASP A N 1
ATOM 1292 C CA . ASP A 1 167 ? 17.878 -7.002 1.742 1.00 90.88 167 ASP A CA 1
ATOM 1293 C C . ASP A 1 167 ? 16.653 -7.779 2.264 1.00 90.88 167 ASP A C 1
ATOM 1295 O O . ASP A 1 167 ? 15.796 -8.237 1.503 1.00 90.88 167 ASP A O 1
ATOM 1299 N N . ALA A 1 168 ? 16.552 -7.924 3.589 1.00 91.88 168 ALA A N 1
ATOM 1300 C CA . ALA A 1 168 ? 15.469 -8.678 4.221 1.00 91.88 168 ALA A CA 1
ATOM 1301 C C . ALA A 1 168 ? 14.100 -8.006 4.035 1.00 91.88 168 ALA A C 1
ATOM 1303 O O . ALA A 1 168 ? 13.107 -8.697 3.803 1.00 91.88 168 ALA A O 1
ATOM 1304 N N . LYS A 1 169 ? 14.043 -6.670 4.077 1.00 93.31 169 LYS A N 1
ATOM 1305 C CA . LYS A 1 169 ? 12.798 -5.914 3.897 1.00 93.31 169 LYS A CA 1
ATOM 1306 C C . LYS A 1 169 ? 12.314 -5.994 2.449 1.00 93.31 169 LYS A C 1
ATOM 1308 O O . LYS A 1 169 ? 11.121 -6.182 2.218 1.00 93.31 169 LYS A O 1
ATOM 1313 N N . GLN A 1 170 ? 13.219 -5.925 1.473 1.00 92.50 170 GLN A N 1
ATOM 1314 C CA . GLN A 1 170 ? 12.898 -6.155 0.061 1.00 92.50 170 GLN A CA 1
ATOM 1315 C C . GLN A 1 170 ? 12.392 -7.580 -0.187 1.00 92.50 170 GLN A C 1
ATOM 1317 O O . GLN A 1 170 ? 11.372 -7.749 -0.855 1.00 92.50 170 GLN A O 1
ATOM 1322 N N . ARG A 1 171 ? 13.037 -8.596 0.404 1.00 95.12 171 ARG A N 1
ATOM 1323 C CA . ARG A 1 171 ? 12.549 -9.983 0.351 1.00 95.12 171 ARG A CA 1
ATOM 1324 C C . ARG A 1 171 ? 11.149 -10.129 0.944 1.00 95.12 171 ARG A C 1
ATOM 1326 O O . ARG A 1 171 ? 10.335 -10.838 0.363 1.00 95.12 171 ARG A O 1
ATOM 1333 N N . GLN A 1 172 ? 10.849 -9.469 2.067 1.00 95.88 172 GLN A N 1
ATOM 1334 C CA . GLN A 1 172 ? 9.503 -9.499 2.655 1.00 95.88 172 GLN A CA 1
ATOM 1335 C C . GLN A 1 172 ? 8.490 -8.838 1.728 1.00 95.88 172 GLN A C 1
ATOM 1337 O O . GLN A 1 172 ? 7.432 -9.403 1.480 1.00 95.88 172 GLN A O 1
ATOM 1342 N N . LYS A 1 173 ? 8.837 -7.686 1.148 1.00 95.12 173 LYS A N 1
ATOM 1343 C CA . LYS A 1 173 ? 7.971 -6.987 0.195 1.00 95.12 173 LYS A CA 1
ATOM 1344 C C . LYS A 1 173 ? 7.635 -7.854 -1.024 1.00 95.12 173 LYS A C 1
ATOM 1346 O O . LYS A 1 173 ? 6.484 -7.871 -1.448 1.00 95.12 173 LYS A O 1
ATOM 1351 N N . ASN A 1 174 ? 8.612 -8.568 -1.587 1.00 96.44 174 ASN A N 1
ATOM 1352 C CA . ASN A 1 174 ? 8.379 -9.468 -2.720 1.00 96.44 174 ASN A CA 1
ATOM 1353 C C . ASN A 1 174 ? 7.515 -10.683 -2.320 1.00 96.44 174 ASN A C 1
ATOM 1355 O O . ASN A 1 174 ? 6.576 -11.025 -3.041 1.00 96.44 174 ASN A O 1
ATOM 1359 N N . ILE A 1 175 ? 7.749 -11.274 -1.142 1.00 97.56 175 ILE A N 1
ATOM 1360 C CA . ILE A 1 175 ? 6.901 -12.344 -0.591 1.00 97.56 175 ILE A CA 1
ATOM 1361 C C . ILE A 1 175 ? 5.457 -11.868 -0.399 1.00 97.56 175 ILE A C 1
ATOM 1363 O O . ILE A 1 175 ? 4.521 -12.549 -0.820 1.00 97.56 175 ILE A O 1
ATOM 1367 N N . ASP A 1 176 ? 5.269 -10.686 0.183 1.00 96.19 176 ASP A N 1
ATOM 1368 C CA . ASP A 1 176 ? 3.947 -10.104 0.406 1.00 96.19 176 ASP A CA 1
ATOM 1369 C C . ASP A 1 176 ? 3.244 -9.800 -0.924 1.00 96.19 176 ASP A C 1
ATOM 1371 O O . ASP A 1 176 ? 2.058 -10.090 -1.066 1.00 96.19 176 ASP A O 1
ATOM 1375 N N . ALA A 1 177 ? 3.973 -9.309 -1.932 1.00 96.06 177 ALA A N 1
ATOM 1376 C CA . ALA A 1 177 ? 3.445 -9.105 -3.281 1.00 96.06 177 ALA A CA 1
ATOM 1377 C C . ALA A 1 177 ? 3.068 -10.429 -3.971 1.00 96.06 177 ALA A C 1
ATOM 1379 O O . ALA A 1 177 ? 2.031 -10.502 -4.631 1.00 96.06 177 ALA A O 1
ATOM 1380 N N . THR A 1 178 ? 3.863 -11.488 -3.785 1.00 96.88 178 THR A N 1
ATOM 1381 C CA . THR A 1 178 ? 3.556 -12.842 -4.284 1.00 96.88 178 THR A CA 1
ATOM 1382 C C . THR A 1 178 ? 2.261 -13.346 -3.664 1.00 96.88 178 THR A C 1
ATOM 1384 O O . THR A 1 178 ? 1.355 -13.792 -4.368 1.00 96.88 178 THR A O 1
ATOM 1387 N N . TRP A 1 179 ? 2.132 -13.204 -2.345 1.00 96.19 179 TRP A N 1
ATOM 1388 C CA . TRP A 1 179 ? 0.934 -13.592 -1.616 1.00 96.19 179 TRP A CA 1
ATOM 1389 C C . TRP A 1 179 ? -0.297 -12.774 -2.014 1.00 96.19 179 TRP A C 1
ATOM 1391 O O . TRP A 1 179 ? -1.383 -13.327 -2.191 1.00 96.19 179 TRP A O 1
ATOM 1401 N N . GLN A 1 180 ? -0.138 -11.467 -2.215 1.00 94.38 180 GLN A N 1
ATOM 1402 C CA . GLN A 1 180 ? -1.205 -10.592 -2.689 1.00 94.38 180 GLN A CA 1
ATOM 1403 C C . GLN A 1 180 ? -1.672 -10.990 -4.095 1.00 94.38 180 GLN A C 1
ATOM 1405 O O . GLN A 1 180 ? -2.876 -11.078 -4.333 1.00 94.38 180 GLN A O 1
ATOM 1410 N N . ALA A 1 181 ? -0.749 -11.276 -5.018 1.00 94.81 181 ALA A N 1
ATOM 1411 C CA . ALA A 1 181 ? -1.083 -11.727 -6.368 1.00 94.81 181 ALA A CA 1
ATOM 1412 C C . ALA A 1 181 ? -1.828 -13.074 -6.362 1.00 94.81 181 ALA A C 1
ATOM 1414 O O . ALA A 1 181 ? -2.762 -13.257 -7.136 1.00 94.81 181 ALA A O 1
ATOM 1415 N N . LEU A 1 182 ? -1.467 -13.998 -5.465 1.00 93.69 182 LEU A N 1
ATOM 1416 C CA . LEU A 1 182 ? -2.178 -15.270 -5.295 1.00 93.69 182 LEU A CA 1
ATOM 1417 C C . LEU A 1 182 ? -3.574 -15.057 -4.704 1.00 93.69 182 LEU A C 1
ATOM 1419 O O . LEU A 1 182 ? -4.568 -15.497 -5.265 1.00 93.69 182 LEU A O 1
ATOM 1423 N N . THR A 1 183 ? -3.684 -14.363 -3.576 1.00 92.44 183 THR A N 1
ATOM 1424 C CA . THR A 1 183 ? -4.965 -14.210 -2.860 1.00 92.44 183 THR A CA 1
ATOM 1425 C C . THR A 1 183 ? -5.996 -13.363 -3.603 1.00 92.44 183 THR A C 1
ATOM 1427 O O . THR A 1 183 ? -7.192 -13.512 -3.360 1.00 92.44 183 THR A O 1
ATOM 1430 N N . SER A 1 184 ? -5.559 -12.513 -4.533 1.00 90.50 184 SER A N 1
ATOM 1431 C CA . SER A 1 184 ? -6.445 -11.763 -5.432 1.00 90.50 184 SER A CA 1
ATOM 1432 C C . SER A 1 184 ? -6.866 -12.544 -6.683 1.00 90.50 184 SER A C 1
ATOM 1434 O O . SER A 1 184 ? -7.769 -12.103 -7.394 1.00 90.50 184 SER A O 1
ATOM 1436 N N . MET A 1 185 ? -6.263 -13.708 -6.951 1.00 90.50 185 MET A N 1
ATOM 1437 C CA . MET A 1 185 ? -6.672 -14.602 -8.033 1.00 90.50 185 MET A CA 1
ATOM 1438 C C . MET A 1 185 ? -7.811 -15.529 -7.563 1.00 90.50 185 MET A C 1
ATOM 1440 O O . MET A 1 185 ? -7.644 -16.230 -6.562 1.00 90.50 185 MET A O 1
ATOM 1444 N N . PRO A 1 186 ? -8.956 -15.586 -8.272 1.00 85.81 186 PRO A N 1
ATOM 1445 C CA . PRO A 1 186 ? -10.024 -16.543 -7.981 1.00 85.81 186 PRO A CA 1
ATOM 1446 C C . PRO A 1 186 ? -9.543 -17.998 -8.064 1.00 85.81 186 PRO A C 1
ATOM 1448 O O . PRO A 1 186 ? -8.700 -18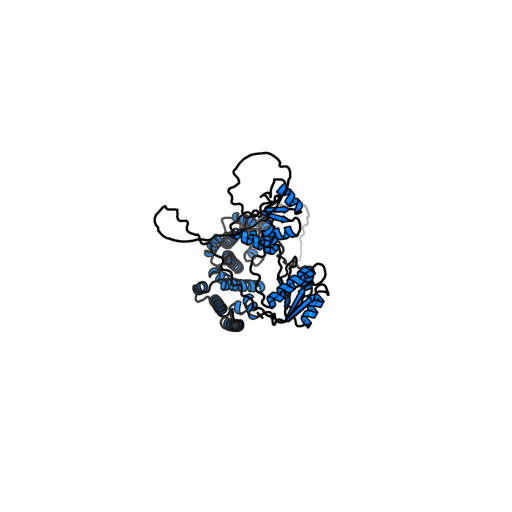.321 -8.904 1.00 85.81 186 PRO A O 1
ATOM 1451 N N . GLN A 1 187 ? -10.117 -18.892 -7.250 1.00 82.44 187 GLN A N 1
ATOM 1452 C CA . GLN A 1 187 ? -9.717 -20.309 -7.203 1.00 82.44 187 GLN A CA 1
ATOM 1453 C C . GLN A 1 187 ? -9.790 -21.000 -8.572 1.00 82.44 187 GLN A C 1
ATOM 1455 O O . GLN A 1 187 ? -8.864 -21.721 -8.934 1.00 82.44 187 GLN A O 1
ATOM 1460 N N . ASP A 1 188 ? -10.831 -20.735 -9.366 1.00 85.56 188 ASP A N 1
ATOM 1461 C CA . ASP A 1 188 ? -10.979 -21.332 -10.701 1.00 85.56 188 ASP A CA 1
ATOM 1462 C C . ASP A 1 188 ? -9.853 -20.908 -11.650 1.00 85.56 188 ASP A C 1
ATOM 1464 O O . ASP A 1 188 ? -9.319 -21.721 -12.402 1.00 85.56 188 ASP A O 1
ATOM 1468 N N . GLN A 1 189 ? -9.437 -19.639 -11.571 1.00 85.62 189 GLN A N 1
ATOM 1469 C CA . GLN A 1 189 ? -8.321 -19.126 -12.364 1.00 85.62 189 GLN A CA 1
ATOM 1470 C C . GLN A 1 189 ? -6.993 -19.726 -11.905 1.00 85.62 189 GLN A C 1
ATOM 1472 O O . GLN A 1 189 ? -6.177 -20.093 -12.744 1.00 85.62 189 GLN A O 1
ATOM 1477 N N . ALA A 1 190 ? -6.796 -19.870 -10.591 1.00 83.62 190 ALA A N 1
ATOM 1478 C CA . ALA A 1 190 ? -5.599 -20.481 -10.024 1.00 83.62 190 ALA A CA 1
ATOM 1479 C C . ALA A 1 190 ? -5.480 -21.973 -10.379 1.00 83.62 190 ALA A C 1
ATOM 1481 O O . ALA A 1 190 ? -4.391 -22.455 -10.681 1.00 83.62 190 ALA A O 1
ATOM 1482 N N . ASN A 1 191 ? -6.598 -22.702 -10.391 1.00 82.44 191 ASN A N 1
ATOM 1483 C CA . ASN A 1 191 ? -6.638 -24.116 -10.764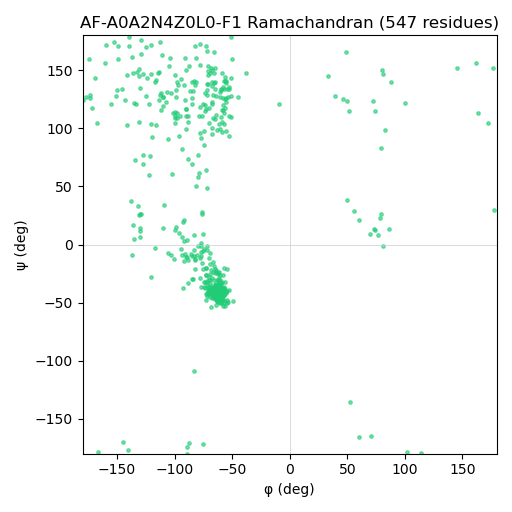 1.00 82.44 191 ASN A CA 1
ATOM 1484 C C . ASN A 1 191 ? -6.459 -24.344 -12.271 1.00 82.44 191 ASN A C 1
ATOM 1486 O O . ASN A 1 191 ? -5.958 -25.393 -12.665 1.00 82.44 191 ASN A O 1
ATOM 1490 N N . ALA A 1 192 ? -6.821 -23.367 -13.106 1.00 88.38 192 ALA A N 1
ATOM 1491 C CA . ALA A 1 192 ? -6.586 -23.408 -14.547 1.00 88.38 192 ALA A CA 1
ATOM 1492 C C . ALA A 1 192 ? -5.126 -23.104 -14.945 1.00 88.38 192 ALA A C 1
ATOM 1494 O O . ALA A 1 192 ? -4.778 -23.209 -16.124 1.00 88.38 192 ALA A O 1
ATOM 1495 N N . LEU A 1 193 ? -4.264 -22.706 -13.999 1.00 88.56 193 LEU A N 1
ATOM 1496 C CA . LEU A 1 193 ? -2.862 -22.420 -14.290 1.00 88.56 193 LEU A CA 1
ATOM 1497 C C . LEU A 1 193 ? -2.108 -23.697 -14.667 1.00 88.56 193 LEU A C 1
ATOM 1499 O O . LEU A 1 193 ? -1.999 -24.636 -13.882 1.00 88.56 193 LEU A O 1
ATOM 1503 N N . VAL A 1 194 ? -1.514 -23.685 -15.859 1.00 89.12 194 VAL A N 1
ATOM 1504 C CA . VAL A 1 194 ? -0.587 -24.725 -16.308 1.00 89.12 194 VAL A CA 1
ATOM 1505 C C . VAL A 1 194 ? 0.825 -24.326 -15.893 1.00 89.12 194 VAL A C 1
ATOM 1507 O O . VAL A 1 194 ? 1.389 -23.363 -16.421 1.00 89.12 194 VAL A O 1
ATOM 1510 N N . ILE A 1 195 ? 1.382 -25.064 -14.936 1.00 89.88 195 ILE A N 1
ATOM 1511 C CA . ILE A 1 195 ? 2.766 -24.907 -14.483 1.00 89.88 195 ILE A CA 1
ATOM 1512 C C . ILE A 1 195 ? 3.635 -26.038 -15.036 1.00 89.88 195 ILE A C 1
ATOM 1514 O O . ILE A 1 195 ? 3.146 -27.134 -15.319 1.00 89.88 195 ILE A O 1
ATOM 1518 N N . ASN A 1 196 ? 4.926 -25.776 -15.183 1.00 88.19 196 ASN A N 1
ATOM 1519 C CA . ASN A 1 196 ? 5.891 -26.791 -15.577 1.00 88.19 196 ASN A CA 1
ATOM 1520 C C . ASN A 1 196 ? 6.248 -27.677 -14.371 1.00 88.19 196 ASN A C 1
ATOM 1522 O O . ASN A 1 196 ? 6.164 -27.254 -13.216 1.00 88.19 196 ASN A O 1
ATOM 1526 N N . ALA A 1 197 ? 6.679 -28.912 -14.637 1.00 82.12 197 ALA A N 1
ATOM 1527 C CA . ALA A 1 197 ? 6.985 -29.894 -13.592 1.00 82.12 197 ALA A CA 1
ATOM 1528 C C . ALA A 1 197 ? 8.160 -29.489 -12.678 1.00 82.12 197 ALA A C 1
ATOM 1530 O O . ALA A 1 197 ? 8.257 -29.959 -11.547 1.00 82.12 197 ALA A O 1
ATOM 1531 N N . ASP A 1 198 ? 9.051 -28.623 -13.155 1.00 87.50 198 ASP A N 1
ATOM 1532 C CA . ASP A 1 198 ? 10.214 -28.109 -12.431 1.00 87.50 198 ASP A CA 1
ATOM 1533 C C . ASP A 1 198 ? 9.900 -26.879 -11.558 1.00 87.50 198 ASP A C 1
ATOM 1535 O O . ASP A 1 198 ? 10.717 -26.478 -10.726 1.00 87.50 198 ASP A O 1
ATO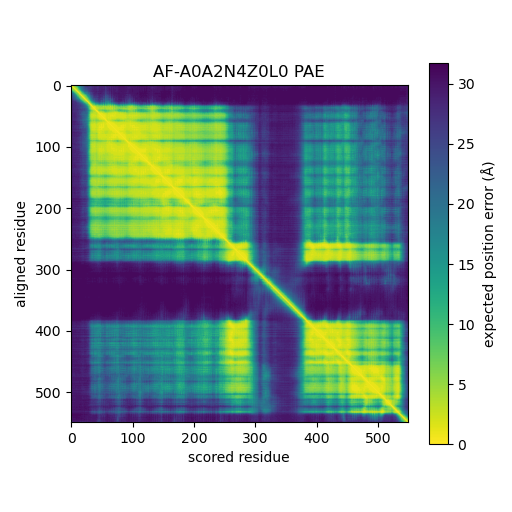M 1539 N N . GLU A 1 199 ? 8.695 -26.309 -11.656 1.00 92.56 199 GLU A N 1
ATOM 1540 C CA . GLU A 1 199 ? 8.284 -25.114 -10.910 1.00 92.56 199 GLU A CA 1
ATOM 1541 C C . GLU A 1 199 ? 7.832 -25.428 -9.468 1.00 92.56 199 GLU A C 1
ATOM 1543 O O . GLU A 1 199 ? 6.786 -24.971 -9.002 1.00 92.56 199 GLU A O 1
ATOM 1548 N N . ASN A 1 200 ? 8.644 -26.170 -8.707 1.00 93.88 200 ASN A N 1
ATOM 1549 C CA . ASN A 1 200 ? 8.289 -26.628 -7.355 1.00 93.88 200 ASN A CA 1
ATOM 1550 C C . ASN A 1 200 ? 8.000 -25.472 -6.372 1.00 93.88 200 ASN A C 1
ATOM 1552 O O . ASN A 1 200 ? 7.128 -25.572 -5.510 1.00 93.88 200 ASN A O 1
ATOM 1556 N N . THR A 1 201 ? 8.699 -24.338 -6.507 1.00 95.62 201 THR A N 1
ATOM 1557 C CA . THR A 1 201 ? 8.426 -23.143 -5.689 1.00 95.62 201 THR A CA 1
ATOM 1558 C C . THR A 1 201 ? 7.043 -22.563 -5.986 1.00 95.62 201 THR A C 1
ATOM 1560 O O . THR A 1 201 ? 6.329 -22.189 -5.056 1.00 95.62 201 THR A O 1
ATOM 1563 N N . LEU A 1 202 ? 6.644 -22.510 -7.261 1.00 95.38 202 LEU A N 1
ATOM 1564 C CA . LEU A 1 202 ? 5.326 -22.023 -7.666 1.00 95.38 202 LEU A CA 1
ATOM 1565 C C . LEU A 1 202 ? 4.225 -22.998 -7.243 1.00 95.38 202 LEU A C 1
ATOM 1567 O O . LEU A 1 202 ? 3.220 -22.558 -6.693 1.00 95.38 202 LEU A O 1
ATOM 1571 N N . GLN A 1 203 ? 4.441 -24.306 -7.415 1.00 94.69 203 GLN A N 1
ATOM 1572 C CA . GLN A 1 203 ? 3.529 -25.334 -6.911 1.00 94.69 203 GLN A CA 1
ATOM 1573 C C . GLN A 1 203 ? 3.292 -25.164 -5.405 1.00 94.69 203 GLN A C 1
ATOM 1575 O O . GLN A 1 203 ? 2.145 -25.100 -4.966 1.00 94.69 203 GLN A O 1
ATOM 1580 N N . GLY A 1 204 ? 4.361 -24.980 -4.621 1.00 95.56 204 GLY A N 1
ATOM 1581 C CA . GLY A 1 204 ? 4.243 -24.703 -3.191 1.00 95.56 204 GLY A CA 1
ATOM 1582 C C . GLY A 1 204 ? 3.402 -23.460 -2.892 1.00 95.56 204 GLY A C 1
ATOM 1583 O O . GLY A 1 204 ? 2.550 -23.496 -2.010 1.00 95.56 204 GLY A O 1
ATOM 1584 N N . TRP A 1 205 ? 3.575 -22.372 -3.642 1.00 96.06 205 TRP A N 1
ATOM 1585 C CA . TRP A 1 205 ? 2.751 -21.168 -3.489 1.00 96.06 205 TRP A CA 1
ATOM 1586 C C . TRP A 1 205 ? 1.263 -21.400 -3.799 1.00 96.06 205 TRP A C 1
ATOM 1588 O O . TRP A 1 205 ? 0.408 -20.914 -3.056 1.00 96.06 205 TRP A O 1
ATOM 1598 N N . LEU A 1 206 ? 0.946 -22.164 -4.846 1.00 94.06 206 LEU A N 1
ATOM 1599 C CA . LEU A 1 206 ? -0.434 -22.521 -5.195 1.00 94.06 206 LEU A CA 1
ATOM 1600 C C . LEU A 1 206 ? -1.069 -23.432 -4.135 1.00 94.06 206 LEU A C 1
ATOM 1602 O O . LEU A 1 206 ? -2.231 -23.253 -3.778 1.00 94.06 206 LEU A O 1
ATOM 1606 N N . ASP A 1 207 ? -0.306 -24.361 -3.563 1.00 94.06 207 ASP A N 1
ATOM 1607 C CA . ASP A 1 207 ? -0.805 -25.215 -2.481 1.00 94.06 207 ASP A CA 1
ATOM 1608 C C . ASP A 1 207 ? -1.056 -24.436 -1.187 1.00 94.06 207 ASP A C 1
ATOM 1610 O O . ASP A 1 207 ? -2.038 -24.702 -0.490 1.00 94.06 207 ASP A O 1
ATOM 1614 N N . LEU A 1 208 ? -0.228 -23.426 -0.888 1.00 95.00 208 LEU A N 1
ATOM 1615 C CA . LEU A 1 208 ? -0.485 -22.505 0.223 1.00 95.00 208 LEU A CA 1
ATOM 1616 C C . LEU A 1 208 ? -1.776 -21.712 0.005 1.00 95.00 208 LEU A C 1
ATOM 1618 O O . LEU A 1 208 ? -2.564 -21.543 0.934 1.00 95.00 208 LEU A O 1
ATOM 1622 N N . GLN A 1 209 ? -1.988 -21.226 -1.218 1.00 94.06 209 GLN A N 1
ATOM 1623 C CA . GLN A 1 209 ? -3.174 -20.465 -1.600 1.00 94.06 209 GLN A CA 1
ATOM 1624 C C . GLN A 1 209 ? -4.448 -21.309 -1.451 1.00 94.06 209 GLN A C 1
ATOM 1626 O O . GLN A 1 209 ? -5.409 -20.841 -0.841 1.00 94.06 209 GLN A O 1
ATOM 1631 N N . ARG A 1 210 ? -4.455 -22.551 -1.958 1.00 91.94 210 ARG A N 1
ATOM 1632 C CA . ARG A 1 210 ? -5.585 -23.485 -1.805 1.00 91.94 210 ARG A CA 1
ATOM 1633 C C . ARG A 1 210 ? -5.905 -23.727 -0.333 1.00 91.94 210 ARG A C 1
ATOM 1635 O O . ARG A 1 210 ? -7.018 -23.447 0.099 1.00 91.94 210 ARG A O 1
ATOM 1642 N N . MET A 1 211 ? -4.893 -24.112 0.452 1.00 92.44 211 MET A N 1
ATOM 1643 C CA . MET A 1 211 ? -5.038 -24.319 1.895 1.00 92.44 211 MET A CA 1
ATOM 1644 C C . MET A 1 211 ? -5.600 -23.074 2.593 1.00 92.44 211 MET A C 1
ATOM 1646 O O . MET A 1 211 ? -6.483 -23.193 3.440 1.00 92.44 211 MET A O 1
ATOM 1650 N N . TRP A 1 212 ? -5.142 -21.875 2.226 1.00 91.69 212 TRP A N 1
ATOM 1651 C CA . TRP A 1 212 ? -5.681 -20.638 2.785 1.00 91.69 212 TRP A CA 1
ATOM 1652 C C . TRP A 1 212 ? -7.149 -20.420 2.424 1.00 91.69 212 TRP A C 1
ATOM 1654 O O . TRP A 1 212 ? -7.934 -20.111 3.315 1.00 91.69 212 TRP A O 1
ATOM 1664 N N . PHE A 1 213 ? -7.551 -20.590 1.163 1.00 90.00 213 PHE A N 1
ATOM 1665 C CA . PHE A 1 2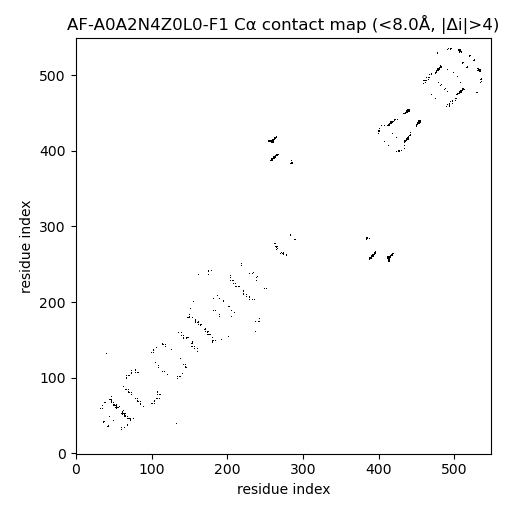13 ? -8.955 -20.418 0.785 1.00 90.00 213 PHE A CA 1
ATOM 1666 C C . PHE A 1 213 ? -9.884 -21.369 1.550 1.00 90.00 213 PHE A C 1
ATOM 1668 O O . PHE A 1 213 ? -10.956 -20.936 1.976 1.00 90.00 213 PHE A O 1
ATOM 1675 N N . ASP A 1 214 ? -9.441 -22.604 1.782 1.00 90.00 214 ASP A N 1
ATOM 1676 C CA . ASP A 1 214 ? -10.221 -23.627 2.481 1.00 90.00 214 ASP A CA 1
ATOM 1677 C C . ASP A 1 214 ? -10.312 -23.365 3.997 1.00 90.00 214 ASP A C 1
ATOM 1679 O O . ASP A 1 214 ? -11.325 -23.674 4.620 1.00 90.00 214 ASP A O 1
ATOM 1683 N N . ASN A 1 215 ? -9.276 -22.764 4.602 1.00 89.94 215 ASN A N 1
ATOM 1684 C CA . ASN A 1 215 ? -9.136 -22.665 6.063 1.00 89.94 215 ASN A CA 1
ATOM 1685 C C . ASN A 1 215 ? -9.153 -21.231 6.626 1.00 89.94 215 ASN A C 1
ATOM 1687 O O . ASN A 1 215 ? -9.109 -21.059 7.840 1.00 89.94 215 ASN A O 1
ATOM 1691 N N . ARG A 1 216 ? -9.230 -20.176 5.801 1.00 86.25 216 ARG A N 1
ATOM 1692 C CA . ARG A 1 216 ? -9.121 -18.762 6.245 1.00 86.25 216 ARG A CA 1
ATOM 1693 C C . ARG A 1 216 ? -10.138 -18.316 7.302 1.00 86.25 216 ARG A C 1
ATOM 1695 O O . ARG A 1 216 ? -9.895 -17.315 7.968 1.00 86.25 216 ARG A O 1
ATOM 1702 N N . ASN A 1 217 ? -11.255 -19.029 7.441 1.00 85.38 217 ASN A N 1
ATOM 1703 C CA . ASN A 1 217 ? -12.300 -18.733 8.425 1.00 85.38 217 ASN A CA 1
ATOM 1704 C C . ASN A 1 217 ? -12.070 -19.423 9.784 1.00 85.38 217 ASN A C 1
ATOM 1706 O O . ASN A 1 217 ? -12.751 -19.085 10.747 1.00 85.38 217 ASN A O 1
ATOM 1710 N N . ASP A 1 218 ? -11.124 -20.364 9.873 1.00 86.25 218 ASP A N 1
ATOM 1711 C CA . ASP A 1 218 ? -10.772 -21.079 11.101 1.00 86.25 218 ASP A CA 1
ATOM 1712 C C . ASP A 1 218 ? -9.283 -20.844 11.431 1.00 86.25 218 ASP A C 1
ATOM 1714 O O . ASP A 1 218 ? -8.396 -21.439 10.810 1.00 86.25 218 ASP A O 1
ATOM 1718 N N . PRO A 1 219 ? -8.967 -19.985 12.419 1.00 83.44 219 PRO A N 1
ATOM 1719 C CA . PRO A 1 219 ? -7.585 -19.676 12.785 1.00 83.44 219 PRO A CA 1
ATOM 1720 C C . PRO A 1 219 ? -6.772 -20.891 13.255 1.00 83.44 219 PRO A C 1
ATOM 1722 O O . PRO A 1 219 ? -5.552 -20.931 13.060 1.00 83.44 219 PRO A O 1
ATOM 1725 N N . THR A 1 220 ? -7.416 -21.882 13.879 1.00 86.62 220 THR A N 1
ATOM 1726 C CA . THR A 1 220 ? -6.746 -23.080 14.394 1.00 86.62 220 THR A CA 1
ATOM 1727 C C . THR A 1 220 ? -6.339 -23.994 13.246 1.00 86.62 220 THR A C 1
ATOM 1729 O O . THR A 1 220 ? -5.174 -24.404 13.182 1.00 86.62 220 THR A O 1
ATOM 1732 N N . LEU A 1 221 ? -7.255 -24.253 12.308 1.00 89.19 221 LEU A N 1
ATOM 1733 C CA . LEU A 1 221 ? -6.955 -25.023 11.101 1.00 89.19 221 LEU A CA 1
ATOM 1734 C C . LEU A 1 221 ? -5.960 -24.293 10.200 1.00 89.19 221 LEU A C 1
ATOM 1736 O O . LEU A 1 221 ? -5.016 -24.918 9.722 1.00 89.19 221 LEU A O 1
ATOM 1740 N N . LEU A 1 222 ? -6.082 -22.970 10.041 1.00 89.88 222 LEU A N 1
ATOM 1741 C CA . LEU A 1 222 ? -5.133 -22.175 9.261 1.00 89.88 222 LEU A CA 1
ATOM 1742 C C . LEU A 1 222 ? -3.712 -22.278 9.831 1.00 89.88 222 LEU A C 1
ATOM 1744 O O . LEU A 1 222 ? -2.754 -22.489 9.089 1.00 89.88 222 LEU A O 1
ATOM 1748 N N . LYS A 1 223 ? -3.553 -22.173 11.156 1.00 89.62 223 LYS A N 1
ATOM 1749 C CA . LYS A 1 223 ? -2.241 -22.300 11.806 1.00 89.62 223 LYS A CA 1
ATOM 1750 C C . LYS A 1 223 ? -1.637 -23.694 11.615 1.00 89.62 223 LYS A C 1
ATOM 1752 O O . LYS A 1 223 ? -0.441 -23.806 11.343 1.00 89.62 223 LYS A O 1
ATOM 1757 N N . ALA A 1 224 ? -2.447 -24.745 11.740 1.00 92.00 224 ALA A N 1
ATOM 1758 C CA . ALA A 1 224 ? -2.006 -26.115 11.489 1.00 92.00 224 ALA A CA 1
ATOM 1759 C C . ALA A 1 224 ? -1.626 -26.329 10.012 1.00 92.00 224 ALA A C 1
ATOM 1761 O O . ALA A 1 224 ? -0.548 -26.852 9.728 1.00 92.00 224 ALA A O 1
ATOM 1762 N N . GLY A 1 225 ? -2.460 -25.852 9.085 1.00 93.31 225 GLY A N 1
ATOM 1763 C CA . GLY A 1 225 ? -2.257 -25.958 7.643 1.00 93.31 225 GLY A CA 1
ATOM 1764 C C . GLY A 1 225 ? -1.015 -25.216 7.150 1.00 93.31 225 GLY A C 1
ATOM 1765 O O . GLY A 1 225 ? -0.272 -25.754 6.332 1.00 93.31 225 GLY A O 1
ATOM 1766 N N . VAL A 1 226 ? -0.712 -24.030 7.696 1.00 93.62 226 VAL A N 1
ATOM 1767 C CA . VAL A 1 226 ? 0.547 -23.330 7.384 1.00 93.62 226 VAL A CA 1
ATOM 1768 C C . VAL A 1 226 ? 1.759 -24.126 7.871 1.00 93.62 226 VAL A C 1
ATOM 1770 O O . VAL A 1 226 ? 2.728 -24.255 7.127 1.00 93.62 226 VAL A O 1
ATOM 1773 N N . LYS A 1 227 ? 1.720 -24.705 9.078 1.00 93.81 227 LYS A N 1
ATOM 1774 C CA . LYS A 1 227 ? 2.837 -25.510 9.607 1.00 93.81 227 LYS A CA 1
ATOM 1775 C C . LYS A 1 227 ? 3.086 -26.777 8.778 1.00 93.81 227 LYS A C 1
ATOM 1777 O O . LYS A 1 227 ? 4.234 -27.121 8.490 1.00 93.81 227 LYS A O 1
ATOM 1782 N N . ASP A 1 228 ? 2.015 -27.461 8.388 1.00 95.38 228 ASP A N 1
ATOM 1783 C CA . ASP A 1 228 ? 2.065 -28.622 7.495 1.00 95.38 228 ASP A CA 1
ATOM 1784 C C . ASP A 1 228 ? 2.635 -28.235 6.118 1.00 95.38 228 ASP A C 1
ATOM 1786 O O . ASP A 1 228 ? 3.570 -28.858 5.613 1.00 95.38 228 ASP A O 1
ATOM 1790 N N . TRP A 1 229 ? 2.178 -27.113 5.558 1.00 96.44 229 TRP A N 1
ATOM 1791 C CA . TRP A 1 229 ? 2.717 -26.564 4.316 1.00 96.44 229 TRP A CA 1
ATOM 1792 C C . TRP A 1 229 ? 4.215 -26.215 4.400 1.00 96.44 229 TRP A C 1
ATOM 1794 O O . TRP A 1 229 ? 4.972 -26.591 3.505 1.00 96.44 229 TRP A O 1
ATOM 1804 N N . GLN A 1 230 ? 4.671 -25.568 5.480 1.00 96.31 230 GLN A N 1
ATOM 1805 C CA . GLN A 1 230 ? 6.094 -25.264 5.698 1.00 96.31 230 GLN A CA 1
ATOM 1806 C C . GLN A 1 230 ? 6.955 -26.532 5.734 1.00 96.31 230 GLN A C 1
ATOM 1808 O O . GLN A 1 230 ? 8.100 -26.516 5.284 1.00 96.31 230 GLN A O 1
ATOM 1813 N N . THR A 1 231 ? 6.395 -27.634 6.239 1.00 96.50 231 THR A N 1
ATOM 1814 C CA . THR A 1 231 ? 7.065 -28.937 6.289 1.00 96.50 231 THR A CA 1
ATOM 1815 C C . THR A 1 231 ? 7.143 -29.582 4.900 1.00 96.50 231 THR A C 1
ATOM 1817 O O . THR A 1 231 ? 8.167 -30.175 4.566 1.00 96.50 231 THR A O 1
ATOM 1820 N N . ARG A 1 232 ? 6.105 -29.430 4.062 1.00 96.69 232 ARG A N 1
ATOM 1821 C CA . ARG A 1 232 ? 6.101 -29.914 2.667 1.00 96.69 232 ARG A CA 1
ATOM 1822 C C . ARG A 1 232 ? 7.028 -29.119 1.745 1.00 96.69 232 ARG A C 1
ATOM 1824 O O . ARG A 1 232 ? 7.667 -29.710 0.879 1.00 96.69 232 ARG A O 1
ATOM 1831 N N . TYR A 1 233 ? 7.133 -27.802 1.936 1.00 97.00 233 TYR A N 1
ATOM 1832 C CA . TYR A 1 233 ? 7.898 -26.906 1.059 1.00 97.00 233 TYR A CA 1
ATOM 1833 C C . TYR A 1 233 ? 9.001 -26.129 1.803 1.00 97.00 233 TYR A C 1
ATOM 1835 O O . TYR A 1 233 ? 9.025 -24.897 1.748 1.00 97.00 233 TYR A O 1
ATOM 1843 N N . PRO A 1 234 ? 9.979 -26.800 2.443 1.00 96.62 234 PRO A N 1
ATOM 1844 C CA . PRO A 1 234 ? 10.973 -26.140 3.300 1.00 96.62 234 PRO A CA 1
ATOM 1845 C C . PRO A 1 234 ? 11.908 -25.180 2.543 1.00 96.62 234 PRO A C 1
ATOM 1847 O O . PRO A 1 234 ? 12.520 -24.292 3.138 1.00 96.62 234 PRO A O 1
ATOM 1850 N N . GLN A 1 235 ? 12.037 -25.343 1.222 1.00 94.31 235 GLN A N 1
ATOM 1851 C CA . GLN A 1 235 ? 12.844 -24.457 0.378 1.00 94.31 235 GLN A CA 1
ATOM 1852 C C . GLN A 1 235 ? 12.080 -23.242 -0.153 1.00 94.31 235 GLN A C 1
ATOM 1854 O O . GLN A 1 235 ? 12.722 -22.307 -0.635 1.00 94.31 235 GLN A O 1
ATOM 1859 N N . ASN A 1 236 ? 10.747 -23.219 -0.045 1.00 97.06 236 ASN A N 1
ATOM 1860 C CA . ASN A 1 236 ? 9.956 -22.091 -0.519 1.00 97.06 236 ASN A CA 1
ATOM 1861 C C . ASN A 1 236 ? 10.301 -20.829 0.305 1.00 97.06 236 ASN A C 1
ATOM 1863 O O . ASN A 1 236 ? 10.362 -20.903 1.537 1.00 97.06 236 ASN A O 1
ATOM 1867 N N . PRO A 1 237 ? 10.519 -19.663 -0.332 1.00 95.75 237 PRO A N 1
ATOM 1868 C CA . PRO A 1 237 ? 10.793 -18.415 0.380 1.00 95.75 237 PRO A CA 1
ATOM 1869 C C . PRO A 1 237 ? 9.743 -18.080 1.446 1.00 95.75 237 PRO A C 1
ATOM 1871 O O . PRO A 1 237 ? 10.110 -17.684 2.550 1.00 95.75 237 PRO A O 1
ATOM 1874 N N . GLY A 1 238 ? 8.463 -18.329 1.149 1.00 94.81 238 GLY A N 1
ATOM 1875 C CA . GLY A 1 238 ? 7.344 -18.155 2.071 1.00 94.81 238 GLY A CA 1
ATOM 1876 C C . GLY A 1 238 ? 7.384 -19.092 3.278 1.00 94.81 238 GLY A C 1
ATOM 1877 O O . GLY A 1 238 ? 6.840 -18.763 4.324 1.00 94.81 238 GLY A O 1
ATOM 1878 N N . ALA A 1 239 ? 8.047 -20.249 3.180 1.00 95.75 239 ALA A N 1
ATOM 1879 C CA . ALA A 1 239 ? 8.189 -21.160 4.314 1.00 95.75 239 ALA A CA 1
ATOM 1880 C C . ALA A 1 239 ? 9.245 -20.672 5.309 1.00 95.75 239 ALA A C 1
ATOM 1882 O O . ALA A 1 239 ? 9.058 -20.808 6.519 1.00 95.75 239 ALA A O 1
ATOM 1883 N N . LYS A 1 240 ? 10.324 -20.067 4.798 1.00 94.00 240 LYS A N 1
ATOM 1884 C CA . LYS A 1 240 ? 11.396 -19.455 5.599 1.00 94.00 240 LYS A CA 1
ATOM 1885 C C . LYS A 1 240 ? 10.949 -18.129 6.215 1.00 94.00 240 LYS A C 1
ATOM 1887 O O . LYS A 1 240 ? 11.331 -17.817 7.338 1.00 94.00 240 LYS A O 1
ATOM 1892 N N . MET A 1 241 ? 10.152 -17.359 5.479 1.00 94.25 241 MET A N 1
ATOM 1893 C CA . MET A 1 241 ? 9.641 -16.060 5.892 1.00 94.25 241 MET A CA 1
ATOM 1894 C C . MET A 1 241 ? 8.196 -15.915 5.418 1.00 94.25 241 MET A C 1
ATOM 1896 O O . MET A 1 241 ? 7.941 -15.702 4.236 1.00 94.25 241 MET A O 1
ATOM 1900 N N . LEU A 1 242 ? 7.249 -16.085 6.341 1.00 94.88 242 LEU A N 1
ATOM 1901 C CA . LEU A 1 242 ? 5.826 -16.101 6.005 1.00 94.88 242 LEU A CA 1
ATOM 1902 C C . LEU A 1 242 ? 5.348 -14.734 5.484 1.00 94.88 242 LEU A C 1
ATOM 1904 O O . LEU A 1 242 ? 5.817 -13.697 5.961 1.00 94.88 242 LEU A O 1
ATOM 1908 N N . PRO A 1 243 ? 4.371 -14.717 4.558 1.00 96.25 243 PRO A N 1
ATOM 1909 C CA . PRO A 1 243 ? 3.660 -13.497 4.203 1.00 96.25 243 PRO A CA 1
ATOM 1910 C C . PRO A 1 243 ? 3.096 -12.790 5.435 1.00 96.25 243 PRO A C 1
ATOM 1912 O O . PRO A 1 243 ? 2.458 -13.421 6.284 1.00 96.25 243 PRO A O 1
ATOM 1915 N N . THR A 1 244 ? 3.263 -11.470 5.499 1.00 92.56 244 THR A N 1
ATOM 1916 C CA . THR A 1 244 ? 2.828 -10.634 6.626 1.00 92.56 244 THR A CA 1
ATOM 1917 C C . THR A 1 244 ? 1.339 -10.828 6.919 1.00 92.56 244 THR A C 1
ATOM 1919 O O . THR A 1 244 ? 0.936 -10.965 8.073 1.00 92.56 244 THR A O 1
ATOM 1922 N N . ALA A 1 245 ? 0.512 -10.935 5.873 1.00 87.81 245 ALA A N 1
ATOM 1923 C CA . ALA A 1 245 ? -0.921 -11.191 6.010 1.00 87.81 245 ALA A CA 1
ATOM 1924 C C . ALA A 1 245 ? -1.221 -12.509 6.749 1.00 87.81 245 ALA A C 1
ATOM 1926 O O . ALA A 1 245 ? -2.093 -12.538 7.614 1.00 87.81 245 ALA A O 1
ATOM 1927 N N . LEU A 1 246 ? -0.476 -13.585 6.467 1.00 89.75 246 LEU A N 1
ATOM 1928 C CA . LEU A 1 246 ? -0.658 -14.873 7.144 1.00 89.75 246 LEU A CA 1
ATOM 1929 C C . LEU A 1 246 ? -0.186 -14.827 8.598 1.00 89.75 246 LEU A C 1
ATOM 1931 O O . LEU A 1 246 ? -0.862 -15.374 9.467 1.00 89.75 246 LEU A O 1
ATOM 1935 N N . VAL A 1 247 ? 0.928 -14.146 8.881 1.00 88.88 247 VAL A N 1
ATOM 1936 C CA . VAL A 1 247 ? 1.403 -13.933 10.260 1.00 88.88 247 VAL A CA 1
ATOM 1937 C C . VAL A 1 247 ? 0.357 -13.171 11.075 1.00 88.88 247 VAL A C 1
ATOM 1939 O O . VAL A 1 247 ? 0.026 -13.571 12.192 1.00 88.88 247 VAL A O 1
ATOM 1942 N N . ASN A 1 248 ? -0.219 -12.115 10.499 1.00 83.69 248 ASN A N 1
ATOM 1943 C CA . ASN A 1 248 ? -1.262 -11.321 11.143 1.00 83.69 248 ASN A CA 1
ATOM 1944 C C . ASN A 1 248 ? -2.522 -12.151 11.419 1.00 83.69 248 ASN A C 1
ATOM 1946 O O . ASN A 1 248 ? -3.089 -12.046 12.503 1.00 83.69 248 ASN A O 1
ATOM 1950 N N . MET A 1 249 ? -2.929 -13.019 10.486 1.00 81.06 249 MET A N 1
ATOM 1951 C CA . MET A 1 249 ? -4.080 -13.911 10.677 1.00 81.06 249 MET A CA 1
ATOM 1952 C C . MET A 1 249 ? -3.823 -14.998 11.729 1.00 81.06 249 MET A C 1
ATOM 1954 O O . MET A 1 249 ? -4.700 -15.273 12.540 1.00 81.06 249 MET A O 1
ATOM 1958 N N . GLN A 1 250 ? -2.627 -15.596 11.778 1.00 76.62 250 GLN A N 1
ATOM 1959 C CA . GLN A 1 250 ? -2.287 -16.586 12.815 1.00 76.62 250 GLN A CA 1
ATOM 1960 C C . GLN A 1 250 ? -2.244 -15.987 14.223 1.00 76.62 250 GLN A C 1
ATOM 1962 O O . GLN A 1 250 ? -2.512 -16.683 15.205 1.00 76.62 250 GLN A O 1
ATOM 1967 N N . ASN A 1 251 ? -1.883 -14.708 14.316 1.00 74.19 251 ASN A N 1
ATOM 1968 C CA . ASN A 1 251 ? -1.850 -13.952 15.562 1.00 74.19 251 ASN A CA 1
ATOM 1969 C C . ASN A 1 251 ? -3.166 -13.215 15.841 1.00 74.19 251 ASN A C 1
ATOM 1971 O O . ASN A 1 251 ? -3.257 -12.505 16.846 1.00 74.19 251 ASN A O 1
ATOM 1975 N N . TYR A 1 252 ? -4.181 -13.383 14.985 1.00 69.06 252 TYR A N 1
ATOM 1976 C CA . TYR A 1 252 ? -5.478 -12.757 15.166 1.00 69.06 252 TYR A CA 1
ATOM 1977 C C . TYR A 1 252 ? -6.128 -13.297 16.438 1.00 69.06 252 TYR A C 1
ATOM 1979 O O . TYR A 1 252 ? -6.521 -14.460 16.534 1.00 69.06 252 TYR A O 1
ATOM 1987 N N . LYS A 1 253 ? -6.238 -12.423 17.432 1.00 67.06 253 LYS A N 1
ATOM 1988 C CA . LYS A 1 253 ? -7.083 -12.626 18.598 1.00 67.06 253 LYS A CA 1
ATOM 1989 C C . LYS A 1 253 ? -8.260 -11.672 18.443 1.00 67.06 253 LYS A C 1
ATOM 1991 O O . LYS A 1 253 ? -8.009 -10.471 18.329 1.00 67.06 253 LYS A O 1
ATOM 1996 N N . PRO A 1 254 ? -9.512 -12.162 18.441 1.00 64.94 254 PRO A N 1
ATOM 1997 C CA . PRO A 1 254 ? -10.667 -11.281 18.506 1.00 64.94 254 PRO A CA 1
ATOM 1998 C C . PRO A 1 254 ? -10.486 -10.314 19.677 1.00 64.94 254 PRO A C 1
ATOM 2000 O O . PRO A 1 254 ? -10.180 -10.742 20.795 1.00 64.94 254 PRO A O 1
ATOM 2003 N N . ALA A 1 255 ? -10.618 -9.013 19.422 1.00 65.38 255 ALA A N 1
ATOM 2004 C CA . ALA A 1 255 ? -10.573 -8.030 20.492 1.00 65.38 255 ALA A CA 1
ATOM 2005 C C . ALA A 1 255 ? -11.723 -8.326 21.467 1.00 65.38 255 ALA A C 1
ATOM 2007 O O . ALA A 1 255 ? -12.876 -8.450 21.056 1.00 65.38 255 ALA A O 1
ATOM 2008 N N . SER A 1 256 ? -11.416 -8.464 22.759 1.00 74.44 256 SER A N 1
ATOM 2009 C CA . SER A 1 256 ? -12.459 -8.620 23.773 1.00 74.44 256 SER A CA 1
ATOM 2010 C C . SER A 1 256 ? -13.253 -7.319 23.869 1.00 74.44 256 SER A C 1
ATOM 2012 O O . SER A 1 256 ? -12.702 -6.272 24.211 1.00 74.44 256 SER A O 1
ATOM 2014 N N . THR A 1 257 ? -14.558 -7.399 23.620 1.00 80.94 257 THR A N 1
ATOM 2015 C CA . THR A 1 257 ? -15.513 -6.301 23.830 1.00 80.94 257 THR A CA 1
ATOM 2016 C C . THR A 1 257 ? -16.275 -6.454 25.151 1.00 80.94 257 THR A C 1
ATOM 2018 O O . THR A 1 257 ? -17.318 -5.837 25.331 1.00 80.94 257 THR A O 1
ATOM 2021 N N . ASN A 1 258 ? -15.801 -7.310 26.064 1.00 85.25 258 ASN A N 1
ATOM 2022 C CA . ASN A 1 258 ? -16.515 -7.627 27.306 1.00 85.25 258 ASN A CA 1
ATOM 2023 C C . ASN A 1 258 ? -16.377 -6.541 28.378 1.00 85.25 258 ASN A C 1
ATOM 2025 O O . ASN A 1 258 ? -17.282 -6.399 29.191 1.00 85.25 258 ASN A O 1
ATOM 2029 N N . LYS A 1 259 ? -15.266 -5.793 28.392 1.00 92.31 259 LYS A N 1
ATOM 2030 C CA . LYS A 1 259 ? -15.028 -4.666 29.305 1.00 92.31 259 LYS A CA 1
ATOM 2031 C C . LYS A 1 259 ? -14.555 -3.456 28.510 1.00 92.31 259 LYS A C 1
ATOM 2033 O O . LYS A 1 259 ? -13.414 -3.426 28.044 1.00 92.31 259 LYS A O 1
ATOM 2038 N N . ILE A 1 260 ? -15.448 -2.490 28.337 1.00 94.81 260 ILE A N 1
ATOM 2039 C CA . ILE A 1 260 ? -15.247 -1.305 27.505 1.00 94.81 260 ILE A CA 1
ATOM 2040 C C . ILE A 1 260 ? -15.114 -0.080 28.403 1.00 94.81 260 ILE A C 1
ATOM 2042 O O . ILE A 1 260 ? -15.988 0.200 29.225 1.00 94.81 260 ILE A O 1
ATOM 2046 N N . ALA A 1 261 ? -14.036 0.671 28.206 1.00 96.81 261 ALA A N 1
ATOM 2047 C CA . ALA A 1 261 ? -13.840 1.976 28.809 1.00 96.81 261 ALA A CA 1
ATOM 2048 C C . ALA A 1 261 ? -14.231 3.073 27.810 1.00 96.81 261 ALA A C 1
ATOM 2050 O O . ALA A 1 261 ? -13.586 3.233 26.776 1.00 96.81 261 ALA A O 1
ATOM 2051 N N . LEU A 1 262 ? -15.298 3.817 28.098 1.00 97.06 262 LEU A N 1
ATOM 2052 C CA . LEU A 1 262 ? -15.833 4.850 27.211 1.00 97.06 262 LEU A CA 1
ATOM 2053 C C . LEU A 1 262 ? -15.370 6.237 27.658 1.00 97.06 262 LEU A C 1
ATOM 2055 O O . LEU A 1 262 ? -15.777 6.727 28.709 1.00 97.06 262 LEU A O 1
ATOM 2059 N N . PHE A 1 263 ? -14.503 6.850 26.859 1.00 98.06 263 PHE A N 1
ATOM 2060 C CA . PHE A 1 263 ? -13.834 8.118 27.132 1.00 98.06 263 PHE A CA 1
ATOM 2061 C C . PHE A 1 263 ? -14.553 9.238 26.390 1.00 98.06 263 PHE A C 1
ATOM 2063 O O . PHE A 1 263 ? -14.411 9.386 25.174 1.00 98.06 263 PHE A O 1
ATOM 2070 N N . LEU A 1 264 ? -15.320 10.045 27.118 1.00 97.19 264 LEU A N 1
ATOM 2071 C CA . LEU A 1 264 ? -16.114 11.125 26.537 1.00 97.19 264 LEU A CA 1
ATOM 2072 C C . LEU A 1 264 ? -15.999 12.399 27.376 1.00 97.19 264 LEU A C 1
ATOM 2074 O O . LEU A 1 264 ? -15.873 12.312 28.596 1.00 97.19 264 LEU A O 1
ATOM 2078 N N . PRO A 1 265 ? -16.067 13.591 26.759 1.00 96.31 265 PRO A N 1
ATOM 2079 C CA . PRO A 1 265 ? -16.173 14.827 27.516 1.00 96.31 265 PRO A CA 1
ATOM 2080 C C . PRO A 1 265 ? -17.592 14.934 28.075 1.00 96.31 265 PRO A C 1
ATOM 2082 O O . PRO A 1 265 ? -18.546 15.039 27.308 1.00 96.31 265 PRO A O 1
ATOM 2085 N N . LEU A 1 266 ? -17.751 14.892 29.400 1.00 93.25 266 LEU A N 1
ATOM 2086 C CA . LEU A 1 266 ? -19.076 14.926 30.041 1.00 93.25 266 LEU A CA 1
ATOM 2087 C C . LEU A 1 266 ? -19.404 16.264 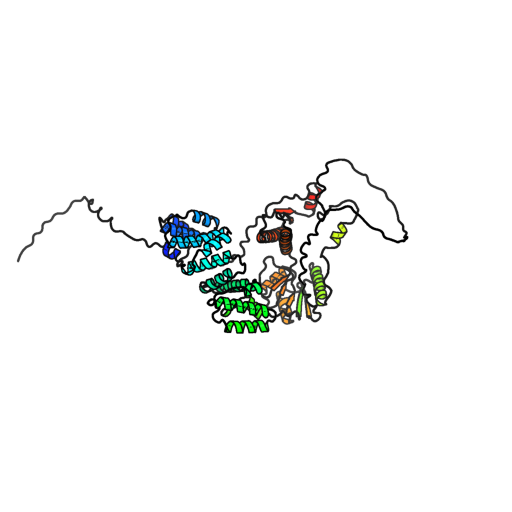30.710 1.00 93.25 266 LEU A C 1
ATOM 2089 O O . LEU A 1 266 ? -20.557 16.485 31.102 1.00 93.25 266 LEU A O 1
ATOM 2093 N N . ASN A 1 267 ? -18.423 17.169 30.763 1.00 90.88 267 ASN A N 1
ATOM 2094 C CA . ASN A 1 267 ? -18.558 18.542 31.239 1.00 90.88 267 ASN A CA 1
ATOM 2095 C C . ASN A 1 267 ? -18.090 19.562 30.181 1.00 90.88 267 ASN A C 1
ATOM 2097 O O . ASN A 1 267 ? -17.525 19.213 29.143 1.00 90.88 267 ASN A O 1
ATOM 2101 N N . GLY A 1 268 ? -18.369 20.844 30.430 1.00 89.81 268 GLY A N 1
ATOM 2102 C CA . GLY A 1 268 ? -18.018 21.941 29.525 1.00 89.81 268 GLY A CA 1
ATOM 2103 C C . GLY A 1 268 ? -18.835 21.968 28.227 1.00 89.81 268 GLY A C 1
ATOM 2104 O O . GLY A 1 268 ? -19.878 21.319 28.102 1.00 89.81 268 GLY A O 1
ATOM 2105 N N . GLN A 1 269 ? -18.354 22.735 27.244 1.00 87.69 269 GLN A N 1
ATOM 2106 C CA . GLN A 1 269 ? -19.056 22.976 25.973 1.00 87.69 269 GLN A CA 1
ATOM 2107 C C . GLN A 1 269 ? -19.248 21.700 25.138 1.00 87.69 269 GLN A C 1
ATOM 2109 O O . GLN A 1 269 ? -20.242 21.573 24.430 1.00 87.69 269 GLN A O 1
ATOM 2114 N N . ALA A 1 270 ? -18.331 20.733 25.250 1.00 87.94 270 ALA A N 1
ATOM 2115 C CA . ALA A 1 270 ? -18.387 19.486 24.490 1.00 87.94 270 ALA A CA 1
ATOM 2116 C C . ALA A 1 270 ? -19.292 18.403 25.115 1.00 87.94 270 ALA A C 1
ATOM 2118 O O . ALA A 1 270 ? -19.508 17.358 24.498 1.00 87.94 270 ALA A O 1
ATOM 2119 N N . SER A 1 271 ? -19.848 18.647 26.310 1.00 89.81 271 SER A N 1
ATOM 2120 C CA . SER A 1 271 ? -20.654 17.666 27.056 1.00 89.81 271 SER A CA 1
ATOM 2121 C C . SER A 1 271 ? -21.883 17.164 26.303 1.00 89.81 271 SER A C 1
ATOM 2123 O O . SER A 1 271 ? -22.263 16.002 26.447 1.00 89.81 271 SER A O 1
ATOM 2125 N N . ILE A 1 272 ? -22.490 18.012 25.470 1.00 90.69 272 ILE A N 1
ATOM 2126 C CA . ILE A 1 272 ? -23.642 17.632 24.651 1.00 90.69 272 ILE A CA 1
ATOM 2127 C C . ILE A 1 272 ? -23.278 16.543 23.634 1.00 90.69 272 ILE A C 1
ATOM 2129 O O . ILE A 1 272 ? -24.026 15.578 23.470 1.00 90.69 272 ILE A O 1
ATOM 2133 N N . PHE A 1 273 ? -22.099 16.639 23.012 1.00 91.50 273 PHE A N 1
ATOM 2134 C CA . PHE A 1 273 ? -21.613 15.636 22.065 1.00 91.50 273 PHE A CA 1
ATOM 2135 C C . PHE A 1 273 ? -21.278 14.332 22.784 1.00 91.50 273 PHE A C 1
ATOM 2137 O O . PHE A 1 273 ? -21.709 13.268 22.348 1.00 91.50 273 PHE A O 1
ATOM 2144 N N . GLY A 1 274 ? -20.586 14.422 23.928 1.00 92.06 274 GLY A N 1
ATOM 2145 C CA . GLY A 1 274 ? -20.275 13.263 24.762 1.00 92.06 274 GLY A CA 1
ATOM 2146 C C . GLY A 1 274 ? -21.533 12.498 25.175 1.00 92.06 274 GLY A C 1
ATOM 2147 O O . GLY A 1 274 ? -21.650 11.310 24.896 1.00 92.06 274 GLY A O 1
ATOM 2148 N N . ARG A 1 275 ? -22.531 13.179 25.748 1.00 91.50 275 ARG A N 1
ATOM 2149 C CA . ARG A 1 275 ? -23.792 12.538 26.166 1.00 91.50 275 ARG A CA 1
ATOM 2150 C C . ARG A 1 275 ? -24.559 11.917 24.998 1.00 91.50 275 ARG A C 1
ATOM 2152 O O . ARG A 1 275 ? -25.105 10.829 25.150 1.00 91.50 275 ARG A O 1
ATOM 2159 N N . THR A 1 276 ? -24.573 12.569 23.836 1.00 92.31 276 THR A N 1
ATOM 2160 C CA . THR A 1 276 ? -25.255 12.043 22.639 1.00 92.31 276 THR A CA 1
ATOM 2161 C C . THR A 1 276 ? -24.588 10.760 22.137 1.00 92.31 276 THR A C 1
ATOM 2163 O O . THR A 1 276 ? -25.264 9.767 21.872 1.00 92.31 276 THR A O 1
ATOM 2166 N N . ILE A 1 277 ? -23.254 10.744 22.064 1.00 92.88 277 ILE A N 1
ATOM 2167 C CA . ILE A 1 277 ? -22.490 9.553 21.672 1.00 92.88 277 ILE A CA 1
ATOM 2168 C C . ILE A 1 277 ? -22.685 8.429 22.690 1.00 92.88 277 ILE A C 1
ATOM 2170 O O . ILE A 1 277 ? -22.902 7.286 22.295 1.00 92.88 277 ILE A O 1
ATOM 2174 N N . GLN A 1 278 ? -22.653 8.749 23.987 1.00 92.38 278 GLN A N 1
ATOM 2175 C CA . GLN A 1 278 ? -22.904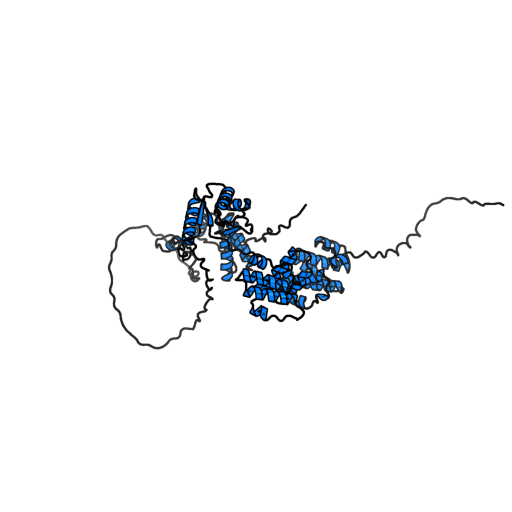 7.782 25.053 1.00 92.38 278 GLN A CA 1
ATOM 2176 C C . GLN A 1 278 ? -24.267 7.099 24.873 1.00 92.38 278 GLN A C 1
ATOM 2178 O O . GLN A 1 278 ? -24.336 5.872 24.884 1.00 92.38 278 GLN A O 1
ATOM 2183 N N . GLN A 1 279 ? -25.331 7.874 24.645 1.00 91.62 279 GLN A N 1
ATOM 2184 C CA . GLN A 1 279 ? -26.679 7.340 24.429 1.00 91.62 279 GLN A CA 1
ATOM 2185 C C . GLN A 1 279 ? -26.743 6.415 23.209 1.00 91.62 279 GLN A C 1
ATOM 2187 O O . GLN A 1 279 ? -27.294 5.320 23.301 1.00 91.62 279 GLN A O 1
ATOM 2192 N N . GLY A 1 280 ? -26.152 6.820 22.079 1.00 90.81 280 GLY A N 1
ATOM 2193 C CA . GLY A 1 280 ? -26.095 5.983 20.877 1.00 90.81 280 GLY A CA 1
ATOM 2194 C C . GLY A 1 280 ? -25.319 4.681 21.101 1.00 90.81 280 GLY A C 1
ATOM 2195 O O . GLY A 1 280 ? -25.758 3.614 20.671 1.00 90.81 280 GLY A O 1
ATOM 2196 N N . PHE A 1 281 ? -24.200 4.752 21.827 1.00 92.12 281 PHE A N 1
ATOM 2197 C CA . PHE A 1 281 ? -23.377 3.592 22.164 1.00 92.12 281 PHE A CA 1
ATOM 2198 C C . PHE A 1 281 ? -24.121 2.608 23.079 1.00 92.12 281 PHE A C 1
ATOM 2200 O O . PHE A 1 281 ? -24.141 1.407 22.813 1.00 92.12 281 PHE A O 1
ATOM 2207 N N . GLU A 1 282 ? -24.773 3.103 24.135 1.00 91.19 282 GLU A N 1
ATOM 2208 C CA . GLU A 1 282 ? -25.577 2.289 25.054 1.00 91.19 282 GLU A CA 1
ATOM 2209 C C . GLU A 1 282 ? -26.786 1.659 24.354 1.00 91.19 282 GLU A C 1
ATOM 2211 O O . GLU A 1 282 ? -27.062 0.473 24.546 1.00 91.19 282 GLU A O 1
ATOM 2216 N N . ALA A 1 283 ? -27.477 2.419 23.500 1.00 89.25 283 ALA A N 1
ATOM 2217 C CA . ALA A 1 283 ? -28.589 1.916 22.704 1.00 89.25 283 ALA A CA 1
ATOM 2218 C C . ALA A 1 283 ? -28.141 0.757 21.798 1.00 89.25 283 ALA A C 1
ATOM 2220 O O . ALA A 1 283 ? -28.749 -0.314 21.827 1.00 89.25 283 ALA A O 1
ATOM 2221 N N . ALA A 1 284 ? -27.035 0.924 21.063 1.00 88.44 284 ALA A N 1
ATOM 2222 C CA . ALA A 1 284 ? -26.475 -0.125 20.212 1.00 88.44 284 ALA A CA 1
ATOM 2223 C C . ALA A 1 284 ? -26.017 -1.354 21.020 1.00 88.44 284 ALA A C 1
ATOM 2225 O O . ALA A 1 284 ? -26.323 -2.488 20.646 1.00 88.44 284 ALA A O 1
ATOM 2226 N N . LYS A 1 285 ? -25.353 -1.148 22.169 1.00 87.69 285 LYS A N 1
ATOM 2227 C CA . LYS A 1 285 ? -24.938 -2.226 23.089 1.00 87.69 285 LYS A CA 1
ATOM 2228 C C . LYS A 1 285 ? -26.125 -3.086 23.532 1.00 87.69 285 LYS A C 1
ATOM 2230 O O . LYS A 1 285 ? -25.996 -4.305 23.635 1.00 87.69 285 LYS A O 1
ATOM 2235 N N . ASN A 1 286 ? -27.271 -2.450 23.770 1.00 87.56 286 ASN A N 1
ATOM 2236 C CA . ASN A 1 286 ? -28.498 -3.089 24.241 1.00 87.56 286 ASN A CA 1
ATOM 2237 C C . ASN A 1 286 ? -29.406 -3.600 23.106 1.00 87.56 286 ASN A C 1
ATOM 2239 O O . ASN A 1 286 ? -30.489 -4.110 23.383 1.00 87.56 286 ASN A O 1
ATOM 2243 N N . GLY A 1 287 ? -28.978 -3.496 2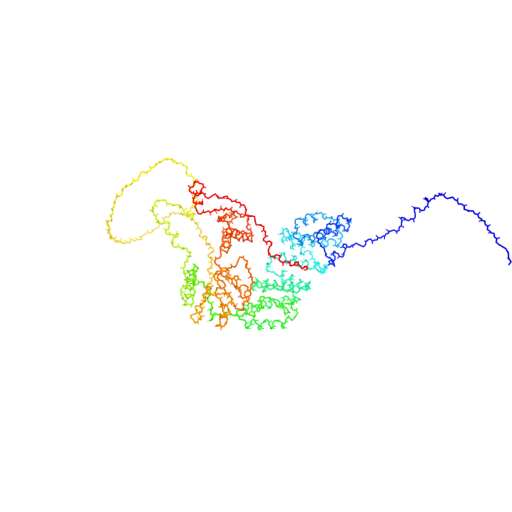1.844 1.00 82.88 287 GLY A N 1
ATOM 2244 C CA . GLY A 1 287 ? -29.720 -4.021 20.696 1.00 82.88 287 GLY A CA 1
ATOM 2245 C C . GLY A 1 287 ? -30.877 -3.147 20.235 1.00 82.88 287 GLY A C 1
ATOM 2246 O O . GLY A 1 287 ? -31.824 -3.661 19.640 1.00 82.88 287 GLY A O 1
ATOM 2247 N N . ALA A 1 288 ? -30.811 -1.835 20.480 1.00 76.38 288 ALA A N 1
ATOM 2248 C CA . ALA A 1 288 ? -31.704 -0.900 19.812 1.00 76.38 288 ALA A CA 1
ATOM 2249 C C . ALA A 1 288 ? -31.577 -1.068 18.285 1.00 76.38 288 ALA A C 1
ATOM 2251 O O . ALA A 1 288 ? -30.461 -1.249 17.781 1.00 76.38 288 ALA A O 1
ATOM 2252 N N . PRO A 1 289 ? -32.698 -1.029 17.542 1.00 66.50 289 PRO A N 1
ATOM 2253 C CA . PRO A 1 289 ? -32.667 -1.170 16.096 1.00 66.50 289 PRO A CA 1
ATOM 2254 C C . PRO A 1 289 ? -31.769 -0.094 15.485 1.00 66.50 289 PRO A C 1
ATOM 2256 O O . PRO A 1 289 ? -31.762 1.057 15.927 1.00 66.50 289 PRO A O 1
ATOM 2259 N N . SER A 1 290 ? -31.011 -0.477 14.459 1.00 59.94 290 SER A N 1
ATOM 2260 C CA . SER A 1 290 ? -30.221 0.460 13.667 1.00 59.94 290 SER A CA 1
ATOM 2261 C C . SER A 1 290 ? -31.133 1.584 13.177 1.00 59.94 290 SER A C 1
ATOM 2263 O O . SER A 1 290 ? -32.231 1.313 12.682 1.00 59.94 290 SER A O 1
ATOM 2265 N N . VAL A 1 291 ? -30.689 2.836 13.303 1.00 58.31 291 VAL A N 1
ATOM 2266 C CA . VAL A 1 291 ? -31.414 3.975 12.731 1.00 58.31 291 VAL A CA 1
ATOM 2267 C C . VAL A 1 291 ? -31.498 3.734 11.223 1.00 58.31 291 VAL A C 1
ATOM 2269 O O . VAL A 1 291 ? -30.482 3.720 10.532 1.00 58.31 291 VAL A O 1
ATOM 2272 N N . THR A 1 292 ? -32.695 3.433 10.727 1.00 43.78 292 THR A N 1
ATOM 2273 C CA . THR A 1 292 ? -32.943 3.124 9.317 1.00 43.78 292 THR A CA 1
ATOM 2274 C C . THR A 1 292 ? -33.503 4.374 8.651 1.00 43.78 292 THR A C 1
ATOM 2276 O O . THR A 1 292 ? -34.578 4.849 9.000 1.00 43.78 292 THR A O 1
ATOM 2279 N N . GLY A 1 293 ? -32.734 4.942 7.721 1.00 46.25 293 GLY A N 1
ATOM 2280 C CA . GLY A 1 293 ? -33.069 6.176 7.006 1.00 46.25 293 GLY A CA 1
ATOM 2281 C C . GLY A 1 293 ? -31.825 7.013 6.709 1.00 46.25 293 GLY A C 1
ATOM 2282 O O . GLY A 1 293 ? -30.831 6.934 7.430 1.00 46.25 293 GLY A O 1
ATOM 2283 N N . SER A 1 294 ? -31.851 7.801 5.632 1.00 46.31 294 SER A N 1
ATOM 2284 C CA . SER A 1 294 ? -30.791 8.775 5.350 1.00 46.31 294 SER A CA 1
ATOM 2285 C C . SER A 1 294 ? -30.695 9.778 6.505 1.00 46.31 294 SER A C 1
ATOM 2287 O O . SER A 1 294 ? -31.715 10.312 6.936 1.00 46.31 294 SER A O 1
ATOM 2289 N N . ALA A 1 295 ? -29.480 10.064 6.982 1.00 44.09 295 ALA A N 1
ATOM 2290 C CA . ALA A 1 295 ? -29.192 11.070 8.010 1.00 44.09 295 ALA A CA 1
ATOM 2291 C C . ALA A 1 295 ? -29.345 12.508 7.472 1.00 44.09 295 ALA A C 1
ATOM 2293 O O . ALA A 1 295 ? -28.465 13.349 7.622 1.00 44.09 295 ALA A O 1
ATOM 2294 N N . VAL A 1 296 ? -30.456 12.784 6.792 1.00 40.19 296 VAL A N 1
ATOM 2295 C CA . VAL A 1 296 ? -30.834 14.125 6.358 1.00 40.19 296 VAL A CA 1
ATOM 2296 C C . VAL A 1 296 ? -31.661 14.727 7.495 1.00 40.19 296 VAL A C 1
ATOM 2298 O O . VAL A 1 296 ? -32.725 14.188 7.806 1.00 40.19 296 VAL A O 1
ATOM 2301 N N . PRO A 1 297 ? -31.210 15.812 8.152 1.00 36.84 297 PRO A N 1
ATOM 2302 C CA . PRO A 1 297 ? -32.015 16.486 9.163 1.00 36.84 297 PRO A CA 1
ATOM 2303 C C . PRO A 1 297 ? -33.382 16.853 8.573 1.00 36.84 297 PRO A C 1
ATOM 2305 O O . PRO A 1 297 ? -33.448 17.518 7.543 1.00 36.84 297 PRO A O 1
ATOM 2308 N N . ALA A 1 298 ? -34.486 16.473 9.220 1.00 38.50 298 ALA A N 1
ATOM 2309 C CA . ALA A 1 298 ? -35.838 16.808 8.747 1.00 38.50 298 ALA A CA 1
ATOM 2310 C C . ALA A 1 298 ? -36.044 18.328 8.526 1.00 38.50 298 ALA A C 1
ATOM 2312 O O . ALA A 1 298 ? -36.868 18.738 7.711 1.00 38.50 298 ALA A O 1
ATOM 2313 N N . GLN A 1 299 ? -35.218 19.165 9.165 1.00 36.44 299 GLN A N 1
ATOM 2314 C CA . GLN A 1 299 ? -35.201 20.617 8.983 1.00 36.44 299 GLN A CA 1
ATOM 2315 C C . GLN A 1 299 ? -34.749 21.094 7.591 1.00 36.44 299 GLN A C 1
ATOM 2317 O O . GLN A 1 299 ? -35.169 22.176 7.194 1.00 36.44 299 GLN A O 1
ATOM 2322 N N . VAL A 1 300 ? -33.977 20.320 6.811 1.00 39.28 300 VAL A N 1
ATOM 2323 C CA . VAL A 1 300 ? -33.692 20.698 5.406 1.00 39.28 300 VAL A CA 1
ATOM 2324 C C . VAL A 1 300 ? -34.812 20.290 4.443 1.00 39.28 300 VAL A C 1
ATOM 2326 O O . VAL A 1 300 ? -34.949 20.898 3.388 1.00 39.28 300 VAL A O 1
ATOM 2329 N N . ALA A 1 301 ? -35.663 19.328 4.816 1.00 32.28 301 ALA A N 1
ATOM 2330 C CA . ALA A 1 301 ? -36.827 18.937 4.015 1.00 32.28 301 ALA A CA 1
ATOM 2331 C C . ALA A 1 301 ? -38.054 19.835 4.271 1.00 32.28 301 ALA A C 1
ATOM 2333 O O . ALA A 1 301 ? -38.860 20.055 3.372 1.00 32.28 301 ALA A O 1
ATOM 2334 N N . GLN A 1 302 ? -38.193 20.401 5.474 1.00 29.52 302 GLN A N 1
ATOM 2335 C CA . GLN A 1 302 ? -39.298 21.313 5.804 1.00 29.52 302 GLN A CA 1
ATOM 2336 C C . GLN A 1 302 ? -39.081 22.763 5.357 1.00 29.52 302 GLN A C 1
ATOM 2338 O O . GLN A 1 302 ? -40.055 23.504 5.258 1.00 29.52 302 GLN A O 1
ATOM 2343 N N . ALA A 1 303 ? -37.858 23.142 4.979 1.00 30.61 303 ALA A N 1
ATOM 2344 C CA . ALA A 1 303 ? -37.612 24.391 4.257 1.00 30.61 303 ALA A CA 1
ATOM 2345 C C . ALA A 1 303 ? -38.138 24.363 2.803 1.00 30.61 303 ALA A C 1
ATOM 2347 O O . ALA A 1 303 ? -38.214 25.408 2.171 1.00 30.61 303 ALA A O 1
ATOM 2348 N N . ALA A 1 304 ? -38.533 23.196 2.275 1.00 34.41 304 ALA A N 1
ATOM 2349 C CA . ALA A 1 304 ? -39.007 23.054 0.897 1.00 34.41 304 ALA A CA 1
ATOM 2350 C C . ALA A 1 304 ? -40.539 23.140 0.727 1.00 34.41 304 ALA A C 1
ATOM 2352 O O . ALA A 1 304 ? -41.007 23.096 -0.404 1.00 34.41 304 ALA A O 1
ATOM 2353 N N . ASN A 1 305 ? -41.330 23.249 1.807 1.00 34.31 305 ASN A N 1
ATOM 2354 C CA . ASN A 1 305 ? -42.802 23.162 1.726 1.00 34.31 305 ASN A CA 1
ATOM 2355 C C . ASN A 1 305 ? -43.583 24.289 2.426 1.00 34.31 305 ASN A C 1
ATOM 2357 O O . ASN A 1 305 ? -44.799 24.183 2.591 1.00 34.31 305 ASN A O 1
ATOM 2361 N N . VAL A 1 306 ? -42.940 25.395 2.801 1.00 30.91 306 VAL A N 1
ATOM 2362 C CA . VAL A 1 306 ? -43.662 26.613 3.202 1.00 30.91 306 VAL A CA 1
ATOM 2363 C C . VAL A 1 306 ? -43.899 27.485 1.972 1.00 30.91 306 VAL A C 1
ATOM 2365 O O . VAL A 1 306 ? -43.017 28.198 1.511 1.00 30.91 306 VAL A O 1
ATOM 2368 N N . SER A 1 307 ? -45.116 27.409 1.425 1.00 38.94 307 SER A N 1
ATOM 2369 C CA . SER A 1 307 ? -45.635 28.403 0.483 1.00 38.94 307 SER A CA 1
ATOM 2370 C C . SER A 1 307 ? -45.843 29.726 1.221 1.00 38.94 307 SER A C 1
ATOM 2372 O O . SER A 1 307 ? -46.863 29.938 1.873 1.00 38.94 307 SER A O 1
ATOM 2374 N N . GLY A 1 308 ? -44.847 30.597 1.139 1.00 33.12 308 GLY A N 1
ATOM 2375 C CA . GLY A 1 308 ? -44.877 31.972 1.616 1.00 33.12 308 GLY A CA 1
ATOM 2376 C C . GLY A 1 308 ? -43.607 32.659 1.134 1.00 33.12 308 GLY A C 1
ATOM 2377 O O . GLY A 1 308 ? -42.523 32.192 1.451 1.00 33.12 308 GLY A O 1
ATOM 2378 N N . ASN A 1 309 ? -43.776 33.684 0.301 1.00 42.56 309 ASN A N 1
ATOM 2379 C CA . ASN A 1 309 ? -42.746 34.408 -0.449 1.00 42.56 309 ASN A CA 1
ATOM 2380 C C . ASN A 1 309 ? -41.408 34.642 0.286 1.00 42.56 309 ASN A C 1
ATOM 2382 O O . ASN A 1 309 ? -41.399 34.919 1.482 1.00 42.56 309 ASN A O 1
ATOM 2386 N N . ASP A 1 310 ? -40.337 34.651 -0.522 1.00 42.28 310 ASP A N 1
ATOM 2387 C CA . ASP A 1 310 ? -38.898 34.760 -0.212 1.00 42.28 310 ASP A CA 1
ATOM 2388 C C . ASP A 1 310 ? -38.217 33.465 0.272 1.00 42.28 310 ASP A C 1
ATOM 2390 O O . ASP A 1 310 ? -38.025 33.277 1.465 1.00 42.28 310 ASP A O 1
ATOM 2394 N N . ASP A 1 311 ? -37.795 32.585 -0.654 1.00 30.61 311 ASP A N 1
ATOM 2395 C CA . ASP A 1 311 ? -36.394 32.118 -0.732 1.00 30.61 311 ASP A CA 1
ATOM 2396 C C . ASP A 1 311 ? -36.122 31.043 -1.813 1.00 30.61 311 ASP A C 1
ATOM 2398 O O . ASP A 1 311 ? -36.970 30.250 -2.217 1.00 30.61 311 ASP A O 1
ATOM 2402 N N . VAL A 1 312 ? -34.863 31.088 -2.253 1.00 30.31 312 VAL A N 1
ATOM 2403 C CA . VAL A 1 312 ? -34.011 30.187 -3.050 1.00 30.31 312 VAL A CA 1
ATOM 2404 C C . VAL A 1 312 ? -34.526 28.763 -3.351 1.00 30.31 312 VAL A C 1
ATOM 2406 O O . VAL A 1 312 ? -34.659 27.910 -2.476 1.00 30.31 312 VAL A O 1
ATOM 2409 N N . VAL A 1 313 ? -34.636 28.466 -4.651 1.00 28.56 313 VAL A N 1
ATOM 2410 C CA . VAL A 1 313 ? -34.818 27.119 -5.221 1.00 28.56 313 VAL A CA 1
ATOM 2411 C C . VAL A 1 313 ? -33.565 26.259 -4.992 1.00 28.56 313 VAL A C 1
ATOM 2413 O O . VAL A 1 313 ? -32.450 26.653 -5.337 1.00 28.56 313 VAL A O 1
ATOM 2416 N N . SER A 1 314 ? -33.750 25.057 -4.442 1.00 29.72 314 SER A N 1
ATOM 2417 C CA . SER A 1 314 ? -32.696 24.045 -4.293 1.00 29.72 314 SER A CA 1
ATOM 2418 C C . SER A 1 314 ? -32.326 23.431 -5.663 1.00 29.72 314 SER A C 1
ATOM 2420 O O . SER A 1 314 ? -33.235 23.036 -6.394 1.00 29.72 314 SER A O 1
ATOM 2422 N N . PRO A 1 315 ? -31.037 23.290 -6.051 1.00 33.12 315 PRO A N 1
ATOM 2423 C CA . PRO A 1 315 ? -30.649 22.891 -7.415 1.00 33.12 315 PRO A CA 1
ATOM 2424 C C . PRO A 1 315 ? -30.911 21.422 -7.781 1.00 33.12 315 PRO A C 1
ATOM 2426 O O . PRO A 1 315 ? -30.600 21.006 -8.894 1.00 33.12 315 PRO A O 1
ATOM 2429 N N . SER A 1 316 ? -31.433 20.599 -6.871 1.00 34.97 316 SER A N 1
ATOM 2430 C CA . SER A 1 316 ? -31.524 19.148 -7.075 1.00 34.97 316 SER A CA 1
ATOM 2431 C C . SER A 1 316 ? -32.738 18.675 -7.889 1.00 34.97 316 SER A C 1
ATOM 2433 O O . SER A 1 316 ? -32.936 17.468 -8.001 1.00 34.97 316 SER A O 1
ATOM 2435 N N . GLN A 1 317 ? -33.522 19.577 -8.495 1.00 36.50 317 GLN A N 1
ATOM 2436 C CA . GLN A 1 317 ? -34.637 19.211 -9.390 1.00 36.50 317 GLN A CA 1
ATOM 2437 C C . GLN A 1 317 ? -34.740 20.037 -10.688 1.00 36.50 317 GLN A C 1
ATOM 2439 O O . GLN A 1 317 ? -35.773 20.008 -11.350 1.00 36.50 317 GLN A O 1
ATOM 2444 N N . ALA A 1 318 ? -33.690 20.751 -11.103 1.00 29.75 318 ALA A N 1
ATOM 2445 C CA . ALA A 1 318 ? -33.727 21.464 -12.381 1.00 29.75 318 ALA A CA 1
ATOM 2446 C C . ALA A 1 318 ? -33.502 20.501 -13.566 1.00 29.75 318 ALA A C 1
ATOM 2448 O O . ALA A 1 318 ? -32.365 20.194 -13.927 1.00 29.75 318 ALA A O 1
ATOM 2449 N N . GLU A 1 319 ? -34.592 20.035 -14.180 1.00 31.92 319 GLU A N 1
ATOM 2450 C CA . GLU A 1 319 ? -34.571 19.488 -15.541 1.00 31.92 319 GLU A CA 1
ATOM 2451 C C . GLU A 1 319 ? -34.196 20.601 -16.539 1.00 31.92 319 GLU A C 1
ATOM 2453 O O . GLU A 1 319 ? -34.626 21.749 -16.425 1.00 31.92 319 GLU A O 1
ATOM 2458 N N . VAL A 1 320 ? -33.368 20.265 -17.529 1.00 37.88 320 VAL A N 1
ATOM 2459 C CA . VAL A 1 320 ? -32.565 21.194 -18.358 1.00 37.88 320 VAL A CA 1
ATOM 2460 C C . VAL A 1 320 ? -33.385 21.950 -19.428 1.00 37.88 320 VAL A C 1
ATOM 2462 O O . VAL A 1 320 ? -32.859 22.328 -20.470 1.00 37.88 320 VAL A O 1
ATOM 2465 N N . SER A 1 321 ? -34.682 22.185 -19.219 1.00 33.69 321 SER A N 1
ATOM 2466 C CA . SER A 1 321 ? -35.563 22.718 -20.277 1.00 33.69 321 SER A CA 1
ATOM 2467 C C . SER A 1 321 ? -35.913 24.209 -20.173 1.00 33.69 321 SER A C 1
ATOM 2469 O O . SER A 1 321 ? -36.424 24.758 -21.144 1.00 33.69 321 SER A O 1
ATOM 2471 N N . ASP A 1 322 ? -35.581 24.909 -19.084 1.00 33.66 322 ASP A N 1
ATOM 2472 C CA . ASP A 1 322 ? -36.084 26.282 -18.854 1.00 33.66 322 ASP A CA 1
ATOM 2473 C C . ASP A 1 322 ? -35.152 27.442 -19.270 1.00 33.66 322 ASP A C 1
ATOM 2475 O O . ASP A 1 322 ? -35.433 28.607 -19.003 1.00 33.66 322 ASP A O 1
ATOM 2479 N N . LEU A 1 323 ? -34.053 27.180 -19.986 1.00 31.52 323 LEU A N 1
ATOM 2480 C CA . LEU A 1 323 ? -33.084 28.223 -20.377 1.00 31.52 323 LEU A CA 1
ATOM 2481 C C . LEU A 1 323 ? -33.332 28.885 -21.750 1.00 31.52 323 LEU A C 1
ATOM 2483 O O . LEU A 1 323 ? -32.398 29.450 -22.317 1.00 31.52 323 LEU A O 1
ATOM 2487 N N . THR A 1 324 ? -34.547 28.851 -22.321 1.00 34.00 324 THR A N 1
ATOM 2488 C CA . THR A 1 324 ? -34.770 29.406 -23.684 1.00 34.00 324 THR A CA 1
ATOM 2489 C C . THR A 1 324 ? -35.935 30.381 -23.894 1.00 34.00 324 THR A C 1
ATOM 2491 O O . THR A 1 324 ? -36.128 30.821 -25.025 1.00 34.00 324 THR A O 1
ATOM 2494 N N . ALA A 1 325 ? -36.656 30.837 -22.866 1.00 29.09 325 ALA A N 1
ATOM 2495 C CA . ALA A 1 325 ? -37.706 31.847 -23.065 1.00 29.09 325 ALA A CA 1
ATOM 2496 C C . ALA A 1 325 ? -37.249 33.261 -22.659 1.00 29.09 325 ALA A C 1
ATOM 2498 O O . ALA A 1 325 ? -37.011 33.560 -21.490 1.00 29.09 325 ALA A O 1
ATOM 2499 N N . THR A 1 326 ? -37.129 34.151 -23.644 1.00 30.97 326 THR A N 1
ATOM 2500 C CA . THR A 1 326 ? -36.802 35.570 -23.483 1.00 30.97 326 THR A CA 1
ATOM 2501 C C . THR A 1 326 ? -38.034 36.423 -23.159 1.00 30.97 326 THR A C 1
ATOM 2503 O O . THR A 1 326 ? -39.013 36.425 -23.896 1.00 30.97 326 THR A O 1
ATOM 2506 N N . GLY A 1 327 ? -37.899 37.273 -22.134 1.00 29.11 327 GLY A N 1
ATOM 2507 C CA . GLY A 1 327 ? -38.491 38.615 -22.100 1.00 29.11 327 GLY A CA 1
ATOM 2508 C C . GLY A 1 327 ? -39.793 38.801 -21.315 1.00 29.11 327 GLY A C 1
ATOM 2509 O O . GLY A 1 327 ? -40.831 38.257 -21.672 1.00 29.11 327 GLY A O 1
ATOM 2510 N N . SER A 1 328 ? -39.766 39.706 -20.328 1.00 27.11 328 SER A N 1
ATOM 2511 C CA . SER A 1 328 ? -40.553 40.962 -20.269 1.00 27.11 328 SER A CA 1
ATOM 2512 C C . SER A 1 328 ? -40.617 41.512 -18.834 1.00 27.11 328 SER A C 1
ATOM 2514 O O . SER A 1 328 ? -40.392 40.802 -17.863 1.00 27.11 328 SER A O 1
ATOM 2516 N N . ARG A 1 329 ? -40.847 42.821 -18.728 1.00 24.98 329 ARG A N 1
ATOM 2517 C CA . ARG A 1 329 ? -40.532 43.733 -17.614 1.00 24.98 329 ARG A CA 1
ATOM 2518 C C . ARG A 1 329 ? -41.792 44.250 -16.883 1.00 24.98 329 ARG A C 1
ATOM 2520 O O . ARG A 1 329 ? -42.842 44.298 -17.511 1.00 24.98 329 ARG A O 1
ATOM 2527 N N . ALA A 1 330 ? -41.570 44.792 -15.666 1.00 25.34 330 ALA A N 1
ATOM 2528 C CA . ALA A 1 330 ? -42.403 45.713 -14.840 1.00 25.34 330 ALA A CA 1
ATOM 2529 C C . ALA A 1 330 ? -43.549 45.056 -14.029 1.00 25.34 330 ALA A C 1
ATOM 2531 O O . ALA A 1 330 ? -44.131 44.098 -14.509 1.00 25.34 330 ALA A O 1
ATOM 2532 N N . GLU A 1 331 ? -43.976 45.473 -12.824 1.00 25.05 331 GLU A N 1
ATOM 2533 C CA . GLU A 1 331 ? -43.649 46.531 -11.831 1.00 25.05 331 GLU A CA 1
ATOM 2534 C C . GLU A 1 331 ? -44.373 46.171 -10.475 1.00 25.05 331 GLU A C 1
ATOM 2536 O O . GLU A 1 331 ? -44.961 45.090 -10.416 1.00 25.05 331 GLU A O 1
ATOM 2541 N N . PRO A 1 332 ? -44.312 46.956 -9.365 1.00 25.86 332 PRO A N 1
ATOM 2542 C CA . PRO A 1 332 ? -44.387 46.452 -7.980 1.00 25.86 332 PRO A CA 1
ATOM 2543 C C . PRO A 1 332 ? -45.800 46.385 -7.366 1.00 25.86 332 PRO A C 1
ATOM 2545 O O . PRO A 1 332 ? -46.706 47.108 -7.776 1.00 25.86 332 PRO A O 1
ATOM 2548 N N . VAL A 1 333 ? -45.969 45.577 -6.309 1.00 25.64 333 VAL A N 1
ATOM 2549 C CA . VAL A 1 333 ? -47.243 45.419 -5.578 1.00 25.64 333 VAL A CA 1
ATOM 2550 C C . VAL A 1 333 ? -47.158 46.005 -4.160 1.00 25.64 333 VAL A C 1
ATOM 2552 O O . VAL A 1 333 ? -46.229 45.712 -3.408 1.00 25.64 333 VAL A O 1
ATOM 2555 N N . GLN A 1 334 ? -48.150 46.832 -3.812 1.00 24.20 334 GLN A N 1
ATOM 2556 C CA . GLN A 1 334 ? -48.458 47.320 -2.461 1.00 24.20 334 GLN A CA 1
ATOM 2557 C C . GLN A 1 334 ? -49.032 46.209 -1.557 1.00 24.20 334 GLN A C 1
ATOM 2559 O O . GLN A 1 334 ? -49.658 45.262 -2.024 1.00 24.20 334 GLN A O 1
ATOM 2564 N N . ALA A 1 335 ? -48.832 46.373 -0.248 1.00 22.91 335 ALA A N 1
ATOM 2565 C CA . ALA A 1 335 ? -49.251 45.486 0.843 1.00 22.91 335 ALA A CA 1
ATOM 2566 C C . ALA A 1 335 ? -50.688 45.822 1.380 1.00 22.91 335 ALA A C 1
ATOM 2568 O O . ALA A 1 335 ? -51.341 46.693 0.807 1.00 22.91 335 ALA A O 1
ATOM 2569 N N . PRO A 1 336 ? -51.214 45.190 2.458 1.00 36.31 336 PRO A N 1
ATOM 2570 C CA . PRO A 1 336 ? -52.185 44.082 2.388 1.00 36.31 336 PRO A CA 1
ATOM 2571 C C . PRO A 1 336 ? -53.451 44.273 3.278 1.00 36.31 336 PRO A C 1
ATOM 2573 O O . PRO A 1 336 ? -53.528 45.206 4.073 1.00 36.31 336 PRO A O 1
ATOM 2576 N N . ALA A 1 337 ? -54.417 43.344 3.209 1.00 24.55 337 ALA A N 1
ATOM 2577 C CA . ALA A 1 337 ? -55.453 43.085 4.236 1.00 24.55 337 ALA A CA 1
ATOM 2578 C C . ALA A 1 337 ? -55.940 41.619 4.090 1.00 24.55 337 ALA A C 1
ATOM 2580 O O . ALA A 1 337 ? -56.165 41.183 2.964 1.00 24.55 337 ALA A O 1
ATOM 2581 N N . GLN A 1 338 ? -55.823 40.754 5.115 1.00 23.39 338 GLN A N 1
ATOM 2582 C CA . GLN A 1 338 ? -56.878 40.347 6.084 1.00 23.39 338 GLN A CA 1
ATOM 2583 C C . GLN A 1 338 ? -58.218 39.995 5.393 1.00 23.39 338 GLN A C 1
ATOM 2585 O O . GLN A 1 338 ? -58.743 40.806 4.647 1.00 23.39 338 GLN A O 1
ATOM 2590 N N . ASP A 1 339 ? -58.852 38.829 5.564 1.00 24.81 339 ASP A N 1
ATOM 2591 C CA . ASP A 1 339 ? -59.133 38.136 6.822 1.00 24.81 339 ASP A CA 1
ATOM 2592 C C . ASP A 1 339 ? -59.774 36.736 6.585 1.00 24.81 339 ASP A C 1
ATOM 2594 O O . ASP A 1 339 ? -60.407 36.505 5.560 1.00 24.81 339 ASP A O 1
ATOM 2598 N N . GLN A 1 340 ? -59.678 35.879 7.612 1.00 24.02 340 GLN A N 1
ATOM 2599 C CA . GLN A 1 340 ? -60.697 34.925 8.113 1.00 24.02 340 GLN A CA 1
ATOM 2600 C C . GLN A 1 340 ? -61.094 33.607 7.392 1.00 24.02 340 GLN A C 1
ATOM 2602 O O . GLN A 1 340 ? -61.800 33.567 6.395 1.00 24.02 340 GLN A O 1
ATOM 2607 N N . ALA A 1 341 ? -60.765 32.526 8.120 1.00 23.23 341 ALA A N 1
ATOM 2608 C CA . ALA A 1 341 ? -61.651 31.495 8.696 1.00 23.23 341 ALA A CA 1
ATOM 2609 C C . ALA A 1 341 ? -62.362 30.428 7.819 1.00 23.23 341 ALA A C 1
ATOM 2611 O O . ALA A 1 341 ? -63.175 30.697 6.945 1.00 23.23 341 ALA A O 1
ATOM 2612 N N . ALA A 1 342 ? -62.070 29.181 8.217 1.00 22.64 342 ALA A N 1
ATOM 2613 C CA . ALA A 1 342 ? -62.676 27.862 7.954 1.00 22.64 342 ALA A CA 1
ATOM 2614 C C . ALA A 1 342 ? -64.221 27.812 8.197 1.00 22.64 342 ALA A C 1
ATOM 2616 O O . ALA A 1 342 ? -64.727 28.808 8.715 1.00 22.64 342 ALA A O 1
ATOM 2617 N N . PRO A 1 343 ? -64.987 26.696 7.986 1.00 34.00 343 PRO A N 1
ATOM 2618 C CA . PRO A 1 343 ? -64.546 25.284 8.008 1.00 34.00 343 PRO A CA 1
ATOM 2619 C C . PRO A 1 343 ? -65.311 24.217 7.158 1.00 34.00 343 PRO A C 1
ATOM 2621 O O . PRO A 1 343 ? -66.351 24.467 6.567 1.00 34.00 343 PRO A O 1
ATOM 2624 N N . ALA A 1 344 ? -64.734 23.002 7.170 1.00 24.78 344 ALA A N 1
ATOM 2625 C CA . ALA A 1 344 ? -65.308 21.637 7.233 1.00 24.78 344 ALA A CA 1
ATOM 2626 C C . ALA A 1 344 ? -66.592 21.229 6.463 1.00 24.78 344 ALA A C 1
ATOM 2628 O O . ALA A 1 344 ? -67.664 21.761 6.722 1.00 24.78 344 ALA A O 1
ATOM 2629 N N . ALA A 1 345 ? -66.505 20.131 5.685 1.00 24.88 345 ALA A N 1
ATOM 2630 C CA . ALA A 1 345 ? -67.153 18.822 5.956 1.00 24.88 345 ALA A CA 1
ATOM 2631 C C . ALA A 1 345 ? -67.206 17.907 4.700 1.00 24.88 345 ALA A C 1
ATOM 2633 O O . ALA A 1 345 ? -67.877 18.235 3.732 1.00 24.88 345 ALA A O 1
ATOM 2634 N N . GLU A 1 346 ? -66.462 16.790 4.745 1.00 25.28 346 GLU A N 1
ATOM 2635 C CA . GLU A 1 346 ? -66.905 15.373 4.657 1.00 25.28 346 GLU A CA 1
ATOM 2636 C C . GLU A 1 346 ? -67.885 14.836 3.555 1.00 25.28 346 GLU A C 1
ATOM 2638 O O . GLU A 1 346 ? -68.448 15.595 2.777 1.00 25.28 346 GLU A O 1
ATOM 2643 N N . PRO A 1 347 ? -68.013 13.497 3.362 1.00 38.62 347 PRO A N 1
ATOM 2644 C CA . PRO A 1 347 ? -67.670 12.824 2.102 1.00 38.62 347 PRO A CA 1
ATOM 2645 C C . PRO A 1 347 ? -68.855 12.077 1.455 1.00 38.62 347 PRO A C 1
ATOM 2647 O O . PRO A 1 347 ? -69.882 11.854 2.085 1.00 38.62 347 PRO A O 1
ATOM 2650 N N . THR A 1 348 ? -68.709 11.570 0.227 1.00 24.98 348 THR A N 1
ATOM 2651 C CA . THR A 1 348 ? -69.558 10.459 -0.254 1.00 24.98 348 THR A CA 1
ATOM 2652 C C . THR A 1 348 ? -68.836 9.571 -1.264 1.00 24.98 348 THR A C 1
ATOM 2654 O O . THR A 1 348 ? -68.175 10.026 -2.193 1.00 24.98 348 THR A O 1
ATOM 2657 N N . ALA A 1 349 ? -68.966 8.269 -1.024 1.00 25.22 349 ALA A N 1
ATOM 2658 C CA . ALA A 1 349 ? -68.487 7.161 -1.832 1.00 25.22 349 ALA A CA 1
ATOM 2659 C C . ALA A 1 349 ? -69.510 6.768 -2.910 1.00 25.22 349 ALA A C 1
ATOM 2661 O O . ALA A 1 349 ? -70.704 6.885 -2.653 1.00 25.22 349 ALA A O 1
ATOM 2662 N N . GLN A 1 350 ? -69.053 6.190 -4.033 1.00 26.69 350 GLN A N 1
ATOM 2663 C CA . GLN A 1 350 ? -69.655 4.999 -4.668 1.00 26.69 350 GLN A CA 1
ATOM 2664 C C . GLN A 1 350 ? -68.865 4.532 -5.911 1.00 26.69 350 GLN A C 1
ATOM 2666 O O . GLN A 1 350 ? -68.598 5.295 -6.833 1.00 26.69 350 GLN A O 1
ATOM 2671 N N . ALA A 1 351 ? -68.513 3.244 -5.911 1.00 24.77 351 ALA A N 1
ATOM 2672 C CA . ALA A 1 351 ? -68.198 2.399 -7.075 1.00 24.77 351 ALA A CA 1
ATOM 2673 C C . ALA A 1 351 ? -69.524 1.762 -7.608 1.00 24.77 351 ALA A C 1
ATOM 2675 O O . ALA A 1 351 ? -70.559 2.104 -7.026 1.00 24.77 351 ALA A O 1
ATOM 2676 N N . PRO A 1 352 ? -69.592 0.788 -8.563 1.00 41.91 352 PRO A N 1
ATOM 2677 C CA . PRO A 1 352 ? -68.539 0.069 -9.313 1.00 41.91 352 PRO A CA 1
ATOM 2678 C C . PRO A 1 352 ? -68.876 -0.303 -10.801 1.00 41.91 352 PRO A C 1
ATOM 2680 O O . PRO A 1 352 ? -69.935 0.034 -11.318 1.00 41.91 352 PRO A O 1
ATOM 2683 N N . ALA A 1 353 ? -67.994 -1.132 -11.402 1.00 25.81 353 ALA A N 1
ATOM 2684 C CA . ALA A 1 353 ? -68.199 -2.092 -12.518 1.00 25.81 353 ALA A CA 1
ATOM 2685 C C . ALA A 1 353 ? -68.226 -1.548 -13.969 1.00 25.81 353 ALA A C 1
ATOM 2687 O O . ALA A 1 353 ? -68.683 -0.445 -14.210 1.00 25.81 353 ALA A O 1
ATOM 2688 N N . ALA A 1 354 ? -67.839 -2.265 -15.032 1.00 25.08 354 ALA A N 1
ATOM 2689 C CA . ALA A 1 354 ? -66.959 -3.412 -15.292 1.00 25.08 354 ALA A CA 1
ATOM 2690 C C . ALA A 1 354 ? -66.790 -3.521 -16.836 1.00 25.08 354 ALA A C 1
ATOM 2692 O O . ALA A 1 354 ? -67.749 -3.297 -17.564 1.00 25.08 354 ALA A O 1
ATOM 2693 N N . SER A 1 355 ? -65.588 -3.900 -17.289 1.00 24.17 355 SER A N 1
ATOM 2694 C CA . SER A 1 355 ? -65.242 -4.701 -18.489 1.00 24.17 355 SER A CA 1
ATOM 2695 C C . SER A 1 355 ? -65.781 -4.363 -19.899 1.00 24.17 355 SER A C 1
ATOM 2697 O O . SER A 1 355 ? -66.933 -4.647 -20.198 1.00 24.17 355 SER A O 1
ATOM 2699 N N . ALA A 1 356 ? -64.876 -3.983 -20.823 1.00 27.00 356 ALA A N 1
ATOM 2700 C CA . ALA A 1 356 ? -64.654 -4.641 -22.135 1.00 27.00 356 ALA A CA 1
ATOM 2701 C C . ALA A 1 356 ? -63.528 -3.947 -22.950 1.00 27.00 356 ALA A C 1
ATOM 2703 O O . ALA A 1 356 ? -63.571 -2.750 -23.210 1.00 27.00 356 ALA A O 1
ATOM 2704 N N . THR A 1 357 ? -62.518 -4.719 -23.352 1.00 22.20 357 THR A N 1
ATOM 2705 C CA . THR A 1 357 ? -61.454 -4.431 -24.347 1.00 22.20 357 THR A CA 1
ATOM 2706 C C . THR A 1 357 ? -61.915 -4.851 -25.770 1.00 22.20 357 THR A C 1
ATOM 2708 O O . THR A 1 357 ? -63.010 -5.414 -25.842 1.00 22.20 357 THR A O 1
ATOM 2711 N N . PRO A 1 358 ? -61.152 -4.714 -26.899 1.00 32.47 358 PRO A N 1
ATOM 2712 C CA . PRO A 1 358 ? -59.754 -4.257 -27.103 1.00 32.47 358 PRO A CA 1
ATOM 2713 C C . PRO A 1 358 ? -59.494 -3.350 -28.356 1.00 32.47 358 PRO A C 1
ATOM 2715 O O . PRO A 1 358 ? -60.377 -3.121 -29.171 1.00 32.47 358 PRO A O 1
ATOM 2718 N N . GLN A 1 359 ? -58.205 -2.999 -28.551 1.00 23.03 359 GLN A N 1
ATOM 2719 C CA . GLN A 1 359 ? -57.508 -2.562 -29.792 1.00 23.03 359 GLN A CA 1
ATOM 2720 C C . GLN A 1 359 ? -57.538 -1.055 -30.124 1.00 23.03 359 GLN A C 1
ATOM 2722 O O . GLN A 1 359 ? -58.565 -0.412 -30.000 1.00 23.03 359 GLN A O 1
ATOM 2727 N N . THR A 1 360 ? -56.492 -0.381 -30.615 1.00 21.80 360 THR A N 1
ATOM 2728 C CA . THR A 1 360 ? -55.040 -0.603 -30.801 1.00 21.80 360 THR A CA 1
ATOM 2729 C C . THR A 1 360 ? -54.515 0.748 -31.299 1.00 21.80 360 THR A C 1
ATOM 2731 O O . THR A 1 360 ? -54.985 1.195 -32.339 1.00 21.80 360 THR A O 1
ATOM 2734 N N . THR A 1 361 ? -53.504 1.345 -30.668 1.00 25.23 361 THR A N 1
ATOM 2735 C CA . THR A 1 361 ? -52.541 2.224 -31.360 1.00 25.23 361 THR A CA 1
ATOM 2736 C C . THR A 1 361 ? -51.205 2.146 -30.638 1.00 25.23 361 THR A C 1
ATOM 2738 O O . THR A 1 361 ? -51.133 2.258 -29.416 1.00 25.23 361 THR A O 1
ATOM 2741 N N . ALA A 1 362 ? -50.174 1.861 -31.423 1.00 24.89 362 ALA A N 1
ATOM 2742 C CA . ALA A 1 362 ? -48.823 1.548 -31.008 1.00 24.89 362 ALA A CA 1
ATOM 2743 C C . ALA A 1 362 ? -48.074 2.769 -30.451 1.00 24.89 362 ALA A C 1
ATOM 2745 O O . ALA A 1 362 ? -48.099 3.839 -31.054 1.00 24.89 362 ALA A O 1
ATOM 2746 N N . SER A 1 363 ? -47.333 2.544 -29.365 1.00 24.61 363 SER A N 1
ATOM 2747 C CA . SER A 1 363 ? -46.256 3.415 -28.883 1.00 24.61 363 SER A CA 1
ATOM 2748 C C . SER A 1 363 ? -44.947 2.610 -28.851 1.00 24.61 363 SER A C 1
ATOM 2750 O O . SER A 1 363 ? -45.000 1.398 -28.619 1.00 24.61 363 SER A O 1
ATOM 2752 N N . PRO A 1 364 ? -43.777 3.223 -29.112 1.00 26.72 364 PRO A N 1
ATOM 2753 C CA . PRO A 1 364 ? -42.527 2.499 -29.313 1.00 26.72 364 PRO A CA 1
ATOM 2754 C C . PRO A 1 364 ? -41.992 1.886 -28.018 1.00 26.72 364 PRO A C 1
ATOM 2756 O O . PRO A 1 364 ? -42.103 2.458 -26.937 1.00 26.72 364 PRO A O 1
ATOM 2759 N N . VAL A 1 365 ? -41.366 0.723 -28.171 1.00 25.39 365 VAL A N 1
ATOM 2760 C CA . VAL A 1 365 ? -40.683 -0.048 -27.132 1.00 25.39 365 VAL A CA 1
ATOM 2761 C C . VAL A 1 365 ? -39.451 0.716 -26.633 1.00 25.39 365 VAL A C 1
ATOM 2763 O O . VAL A 1 365 ? -38.437 0.772 -27.324 1.00 25.39 365 VAL A O 1
ATOM 2766 N N . THR A 1 366 ? -39.502 1.244 -25.413 1.00 25.62 366 THR A N 1
ATOM 2767 C CA . THR A 1 366 ? -38.309 1.519 -24.601 1.00 25.62 366 THR A CA 1
ATOM 2768 C C . THR A 1 366 ? -38.115 0.361 -23.631 1.00 25.62 366 THR A C 1
ATOM 2770 O O . THR A 1 366 ? -38.895 0.142 -22.707 1.00 25.62 366 THR A O 1
ATOM 2773 N N . GLN A 1 367 ? -37.075 -0.432 -23.885 1.00 26.23 367 GLN A N 1
ATOM 2774 C CA . GLN A 1 367 ? -36.599 -1.454 -22.960 1.00 26.23 367 GLN A CA 1
ATOM 2775 C C . GLN A 1 367 ? -36.173 -0.773 -21.648 1.00 26.23 367 GLN A C 1
ATOM 2777 O O . GLN A 1 367 ? -35.423 0.206 -21.706 1.00 26.23 367 GLN A O 1
ATOM 2782 N N . PRO A 1 368 ? -36.597 -1.255 -20.467 1.00 25.50 368 PRO A N 1
ATOM 2783 C CA . PRO A 1 368 ? -36.030 -0.782 -19.220 1.00 25.50 368 PRO A CA 1
ATOM 2784 C C . PRO A 1 368 ? -34.598 -1.312 -19.131 1.00 25.50 368 PRO A C 1
ATOM 2786 O O . PRO A 1 368 ? -34.363 -2.491 -18.875 1.00 25.50 368 PRO A O 1
ATOM 2789 N N . VAL A 1 369 ? -33.628 -0.431 -19.367 1.00 27.17 369 VAL A N 1
ATOM 2790 C CA . VAL A 1 369 ? -32.246 -0.637 -18.936 1.00 27.17 369 VAL A CA 1
ATOM 2791 C C . VAL A 1 369 ? -32.267 -0.686 -17.412 1.00 27.17 369 VAL A C 1
ATOM 2793 O O . VAL A 1 369 ? -32.329 0.335 -16.732 1.00 27.17 369 VAL A O 1
ATOM 2796 N N . THR A 1 370 ? -32.270 -1.899 -16.869 1.00 27.41 370 THR A N 1
ATOM 2797 C CA . THR A 1 370 ? -31.973 -2.156 -15.465 1.00 27.41 370 THR A CA 1
ATOM 2798 C C . THR A 1 370 ? -30.550 -1.682 -15.196 1.00 27.41 370 THR A C 1
ATOM 2800 O O . THR A 1 370 ? -29.585 -2.339 -15.592 1.00 27.41 370 THR A O 1
ATOM 2803 N N . ALA A 1 371 ? -30.412 -0.528 -14.544 1.00 26.70 371 ALA A N 1
ATOM 2804 C CA . ALA A 1 371 ? -29.174 -0.163 -13.874 1.00 26.70 371 ALA A CA 1
ATOM 2805 C C . ALA A 1 371 ? -28.816 -1.283 -12.877 1.00 26.70 371 ALA A C 1
ATOM 2807 O O . ALA A 1 371 ? -29.725 -1.829 -12.241 1.00 26.70 371 ALA A O 1
ATOM 2808 N N . PRO A 1 372 ? -27.536 -1.659 -12.724 1.00 27.91 372 PRO A N 1
ATOM 2809 C CA . PRO A 1 372 ? -27.160 -2.642 -11.729 1.00 27.91 372 PRO A CA 1
ATOM 2810 C C . PRO A 1 372 ? -27.455 -2.043 -10.355 1.00 27.91 372 PRO A C 1
ATOM 2812 O O . PRO A 1 372 ? -26.774 -1.125 -9.902 1.00 27.91 372 PRO A O 1
ATOM 2815 N N . THR A 1 373 ? -28.498 -2.547 -9.697 1.00 28.78 373 THR A N 1
ATOM 2816 C CA . THR A 1 373 ? -28.696 -2.373 -8.262 1.00 28.78 373 THR A CA 1
ATOM 2817 C C . THR A 1 373 ? -27.419 -2.834 -7.580 1.00 28.78 373 THR A C 1
ATOM 2819 O O . THR A 1 373 ? -27.104 -4.025 -7.601 1.00 28.78 373 THR A O 1
ATOM 2822 N N . ALA A 1 374 ? -26.676 -1.889 -7.004 1.00 28.86 374 ALA A N 1
ATOM 2823 C CA . ALA A 1 374 ? -25.651 -2.193 -6.026 1.00 28.86 374 ALA A CA 1
ATOM 2824 C C . ALA A 1 374 ? -26.312 -3.079 -4.967 1.00 28.86 374 ALA A C 1
ATOM 2826 O O . ALA A 1 374 ? -27.216 -2.636 -4.256 1.00 28.86 374 ALA A O 1
ATOM 2827 N N . GLN A 1 375 ? -25.935 -4.359 -4.930 1.00 26.47 375 GLN A N 1
ATOM 2828 C CA . GLN A 1 375 ? -26.357 -5.238 -3.853 1.00 26.47 375 GLN A CA 1
ATOM 2829 C C . GLN A 1 375 ? -25.926 -4.563 -2.547 1.00 26.47 375 GLN A C 1
ATOM 2831 O O . GLN A 1 375 ? -24.746 -4.219 -2.428 1.00 26.47 375 GLN A O 1
ATOM 2836 N N . PRO A 1 376 ? -26.832 -4.351 -1.577 1.00 32.22 376 PRO A N 1
ATOM 2837 C CA . PRO A 1 376 ? -26.400 -3.988 -0.247 1.00 32.22 376 PRO A CA 1
ATOM 2838 C C . PRO A 1 376 ? -25.443 -5.085 0.208 1.00 32.22 376 PRO A C 1
ATOM 2840 O O . PRO A 1 376 ? -25.818 -6.258 0.286 1.00 32.22 376 PRO A O 1
ATOM 2843 N N . GLN A 1 377 ? -24.186 -4.709 0.444 1.00 27.73 377 GLN A N 1
ATOM 2844 C CA . GLN A 1 377 ? -23.257 -5.527 1.210 1.00 27.73 377 GLN A CA 1
ATOM 2845 C C . GLN A 1 377 ? -24.033 -6.018 2.436 1.00 27.73 377 GLN A C 1
ATOM 2847 O O . GLN A 1 377 ? -24.650 -5.179 3.102 1.00 27.73 377 GLN A O 1
ATOM 2852 N N . PRO A 1 378 ? -24.076 -7.329 2.730 1.00 31.20 378 PRO A N 1
ATOM 2853 C CA . PRO A 1 378 ? -24.698 -7.784 3.955 1.00 31.20 378 PRO A CA 1
ATOM 2854 C C . PRO A 1 378 ? -23.945 -7.104 5.093 1.00 31.20 378 PRO A C 1
ATOM 2856 O O . PRO A 1 378 ? -22.792 -7.433 5.373 1.00 31.20 378 PRO A O 1
ATOM 2859 N N . ALA A 1 379 ? -24.581 -6.104 5.705 1.00 34.38 379 ALA A N 1
ATOM 2860 C CA . ALA A 1 379 ? -24.179 -5.613 6.999 1.00 34.38 379 ALA A CA 1
ATOM 2861 C C . ALA A 1 379 ? -24.242 -6.846 7.890 1.00 34.38 379 ALA A C 1
ATOM 2863 O O . ALA A 1 379 ? -25.324 -7.340 8.208 1.00 34.38 379 ALA A O 1
ATOM 2864 N N . VAL A 1 380 ? -23.080 -7.414 8.203 1.00 34.47 380 VAL A N 1
ATOM 2865 C CA . VAL A 1 380 ? -22.946 -8.335 9.320 1.00 34.47 380 VAL A CA 1
ATOM 2866 C C . VAL A 1 380 ? -23.477 -7.557 10.512 1.00 34.47 380 VAL A C 1
ATOM 2868 O O . VAL A 1 380 ? -22.803 -6.671 11.031 1.00 34.47 380 VAL A O 1
ATOM 2871 N N . ALA A 1 381 ? -24.741 -7.797 10.858 1.00 41.09 381 ALA A N 1
ATOM 2872 C CA . ALA A 1 381 ? -25.356 -7.246 12.042 1.00 41.09 381 ALA A CA 1
ATOM 2873 C C . ALA A 1 381 ? -24.527 -7.784 13.202 1.00 41.09 381 ALA A C 1
ATOM 2875 O O . ALA A 1 381 ? -24.638 -8.954 13.566 1.00 41.09 381 ALA A O 1
ATOM 2876 N N . SER A 1 382 ? -23.608 -6.961 13.706 1.00 52.84 382 SER A N 1
ATOM 2877 C CA . SER A 1 382 ? -22.884 -7.291 14.920 1.00 52.84 382 SER A CA 1
ATOM 2878 C C . SER A 1 382 ? -23.945 -7.471 15.995 1.00 52.84 382 SER A C 1
ATOM 2880 O O . SER A 1 382 ? -24.717 -6.547 16.264 1.00 52.84 382 SER A O 1
ATOM 2882 N N . ALA A 1 383 ? -24.057 -8.688 16.524 1.00 59.84 383 ALA A N 1
ATOM 2883 C CA . ALA A 1 383 ? -25.040 -8.997 17.544 1.00 59.84 383 ALA A CA 1
ATOM 2884 C C . ALA A 1 383 ? -24.828 -8.052 18.733 1.00 59.84 383 ALA A C 1
ATOM 2886 O O . ALA A 1 383 ? -23.696 -7.835 19.172 1.00 59.84 383 ALA A O 1
ATOM 2887 N N . ALA A 1 384 ? -25.917 -7.479 19.243 1.00 73.19 384 ALA A N 1
ATOM 2888 C CA . ALA A 1 384 ? -25.885 -6.706 20.475 1.00 73.19 384 ALA A CA 1
ATOM 2889 C C . ALA A 1 384 ? -25.189 -7.509 21.584 1.00 73.19 384 ALA A C 1
ATOM 2891 O O . ALA A 1 384 ? -25.377 -8.724 21.686 1.00 73.19 384 ALA A O 1
ATOM 2892 N N . ASN A 1 385 ? -24.427 -6.833 22.446 1.00 81.00 385 ASN A N 1
ATOM 2893 C CA . ASN A 1 385 ? -23.800 -7.460 23.608 1.00 81.00 385 ASN A CA 1
ATOM 2894 C C . ASN A 1 385 ? -24.255 -6.767 24.903 1.00 81.00 385 ASN A C 1
ATOM 2896 O O . ASN A 1 385 ? -23.494 -5.999 25.505 1.00 81.00 385 ASN A O 1
ATOM 2900 N N . PRO A 1 386 ? -25.490 -7.038 25.370 1.00 83.88 386 PRO A N 1
ATOM 2901 C CA . PRO A 1 386 ? -25.990 -6.478 26.622 1.00 83.88 386 PRO A CA 1
ATOM 2902 C C . PRO A 1 386 ? -25.115 -6.842 27.828 1.00 83.88 386 PRO A C 1
ATOM 2904 O O . PRO A 1 386 ? -25.045 -6.067 28.779 1.00 83.88 386 PRO A O 1
ATOM 2907 N N . SER A 1 387 ? -24.400 -7.971 27.768 1.00 86.12 387 SER A N 1
ATOM 2908 C CA . SER A 1 387 ? -23.509 -8.461 28.825 1.00 86.12 387 SER A CA 1
ATOM 2909 C C . SER A 1 387 ? -22.156 -7.745 28.899 1.00 86.12 387 SER A C 1
ATOM 2911 O O . SER A 1 387 ? -21.433 -7.952 29.870 1.00 86.12 387 SER A O 1
ATOM 2913 N N . ALA A 1 388 ? -21.800 -6.905 27.921 1.00 88.62 388 ALA A N 1
ATOM 2914 C CA . ALA A 1 388 ? -20.580 -6.106 27.987 1.00 88.62 388 ALA A CA 1
ATOM 2915 C C . ALA A 1 388 ? -20.645 -5.098 29.148 1.00 88.62 388 ALA A C 1
ATOM 2917 O O . ALA A 1 388 ? -21.593 -4.311 29.253 1.00 88.62 388 ALA A O 1
ATOM 2918 N N . GLU A 1 389 ? -19.622 -5.095 29.997 1.00 92.25 389 GLU A N 1
ATOM 2919 C CA . GLU A 1 389 ? -19.421 -4.104 31.048 1.00 92.25 389 GLU A CA 1
ATOM 2920 C C . GLU A 1 389 ? -18.928 -2.800 30.410 1.00 92.25 389 GLU A C 1
ATOM 2922 O O . GLU A 1 389 ? -17.895 -2.773 29.738 1.00 92.25 389 GLU A O 1
ATOM 2927 N N . LEU A 1 390 ? -19.685 -1.720 30.598 1.00 93.50 390 LEU A N 1
ATOM 2928 C CA . LEU A 1 390 ? -19.360 -0.391 30.091 1.00 93.50 390 LEU A CA 1
ATOM 2929 C C . LEU A 1 390 ? -19.037 0.518 31.276 1.00 93.50 390 LEU A C 1
ATOM 2931 O O . LEU A 1 390 ? -19.915 0.789 32.095 1.00 93.50 390 LEU A O 1
ATOM 2935 N N . LYS A 1 391 ? -17.797 1.002 31.358 1.00 95.94 391 LYS A N 1
ATOM 2936 C CA . LYS A 1 391 ? -17.375 1.985 32.360 1.00 95.94 391 LYS A CA 1
ATOM 2937 C C . LYS A 1 391 ? -17.048 3.304 31.676 1.00 95.94 391 LYS A C 1
ATOM 2939 O O . LYS A 1 391 ? -16.303 3.338 30.700 1.00 95.94 391 LYS A O 1
ATOM 2944 N N . ILE A 1 392 ? -17.634 4.385 32.174 1.00 96.31 392 ILE A N 1
ATOM 2945 C CA . ILE A 1 392 ? -17.543 5.707 31.556 1.00 96.31 392 ILE A CA 1
ATOM 2946 C C . ILE A 1 392 ? -16.471 6.528 32.273 1.00 96.31 392 ILE A C 1
ATOM 2948 O O . ILE A 1 392 ? -16.449 6.589 33.502 1.00 96.31 392 ILE A O 1
ATOM 2952 N N . TYR A 1 393 ? -15.610 7.174 31.493 1.00 97.25 393 TYR A N 1
ATOM 2953 C CA . TYR A 1 393 ? -14.533 8.037 31.961 1.00 97.25 393 TYR A CA 1
ATOM 2954 C C . TYR A 1 393 ? -14.720 9.423 31.358 1.00 97.25 393 TYR A C 1
ATOM 2956 O O . TYR A 1 393 ? -14.732 9.593 30.136 1.00 97.25 393 TYR A O 1
ATOM 2964 N N . ASP A 1 394 ? -14.859 10.420 32.225 1.00 96.56 394 ASP A N 1
ATOM 2965 C CA . ASP A 1 394 ? -14.962 11.807 31.798 1.00 96.56 394 ASP A CA 1
ATOM 2966 C C . ASP A 1 394 ? -13.579 12.368 31.458 1.00 96.56 394 ASP A C 1
ATOM 2968 O O . ASP A 1 394 ? -12.754 12.616 32.340 1.00 96.56 394 ASP A O 1
ATOM 2972 N N . THR A 1 395 ? -13.344 12.627 30.173 1.00 96.75 395 THR A N 1
ATOM 2973 C CA . THR A 1 395 ? -12.062 13.151 29.680 1.00 96.75 395 THR A CA 1
ATOM 2974 C C . THR A 1 395 ? -11.789 14.592 30.104 1.00 96.75 395 THR A C 1
ATOM 2976 O O . THR A 1 395 ? -10.708 15.103 29.839 1.00 96.75 395 THR A O 1
ATOM 2979 N N . THR A 1 396 ? -12.759 15.273 30.719 1.00 94.94 396 THR A N 1
ATOM 2980 C CA . THR A 1 396 ? -12.574 16.625 31.272 1.00 94.94 396 THR A CA 1
ATOM 2981 C C . THR A 1 396 ? -12.195 16.621 32.753 1.00 94.94 396 THR A C 1
ATOM 2983 O O . THR A 1 396 ? -11.828 17.663 33.289 1.00 94.94 396 THR A O 1
ATOM 2986 N N . SER A 1 397 ? -12.254 15.459 33.414 1.00 93.06 397 SER A N 1
ATOM 2987 C CA . SER A 1 397 ? -12.004 15.339 34.854 1.00 93.06 397 SER A CA 1
ATOM 2988 C C . SER A 1 397 ? -10.528 15.111 35.207 1.00 93.06 397 SER A C 1
ATOM 2990 O O . SER A 1 397 ? -10.087 15.549 36.267 1.00 93.06 397 SER A O 1
ATOM 2992 N N . GLN A 1 398 ? -9.761 14.412 34.362 1.00 94.00 398 GLN A N 1
ATOM 2993 C CA . GLN A 1 398 ? -8.347 14.079 34.600 1.00 94.00 398 GLN A CA 1
ATOM 2994 C C . GLN A 1 398 ? -7.560 13.988 33.281 1.00 94.00 398 GLN A C 1
ATOM 2996 O O . GLN A 1 398 ? -8.168 13.761 32.231 1.00 94.00 398 GLN A O 1
ATOM 3001 N N . PRO A 1 399 ? -6.215 14.105 33.312 1.00 95.88 399 PRO A N 1
ATOM 3002 C CA . PRO A 1 399 ? -5.374 13.865 32.142 1.00 95.88 399 PRO A CA 1
ATOM 3003 C C . PRO A 1 399 ? -5.586 12.471 31.536 1.00 95.88 399 PRO A C 1
ATOM 3005 O O . PRO A 1 399 ? -5.725 11.479 32.255 1.00 95.88 399 PRO A O 1
ATOM 3008 N N . ILE A 1 400 ? -5.517 12.378 30.206 1.00 97.00 400 ILE A N 1
ATOM 3009 C CA . ILE A 1 400 ? -5.772 11.135 29.459 1.00 97.00 400 ILE A CA 1
ATOM 3010 C C . ILE A 1 400 ? -4.869 9.981 29.901 1.00 97.00 400 ILE A C 1
ATOM 3012 O O . ILE A 1 400 ? -5.340 8.854 30.032 1.00 97.00 400 ILE A O 1
ATOM 3016 N N . SER A 1 401 ? -3.596 10.243 30.202 1.00 94.56 401 SER A N 1
ATOM 3017 C CA . SER A 1 401 ? -2.666 9.216 30.688 1.00 94.56 401 SER A CA 1
ATOM 3018 C C . SER A 1 401 ? -3.117 8.572 32.005 1.00 94.56 401 SER A C 1
ATOM 3020 O O . SER A 1 401 ? -2.965 7.363 32.175 1.00 94.56 401 SER A O 1
ATOM 3022 N N . GLN A 1 402 ? -3.718 9.347 32.913 1.00 95.81 402 GLN A N 1
ATOM 3023 C CA . GLN A 1 402 ? -4.244 8.840 34.184 1.00 95.81 402 GLN A CA 1
ATOM 3024 C C . GLN A 1 402 ? -5.520 8.029 33.967 1.00 95.81 402 GLN A C 1
ATOM 3026 O O . GLN A 1 402 ? -5.646 6.935 34.514 1.00 95.81 402 GLN A O 1
ATOM 3031 N N . LEU A 1 403 ? -6.427 8.511 33.111 1.00 97.12 403 LEU A N 1
ATOM 3032 C CA . LEU A 1 403 ? -7.640 7.772 32.759 1.00 97.12 403 LEU A CA 1
ATOM 3033 C C . LEU A 1 403 ? -7.309 6.439 32.079 1.00 97.12 403 LEU A C 1
ATOM 3035 O O . LEU A 1 403 ? -7.928 5.428 32.395 1.00 97.12 403 LEU A O 1
ATOM 3039 N N . LEU A 1 404 ? -6.311 6.405 31.189 1.00 96.31 404 LEU A N 1
ATOM 3040 C CA . LEU A 1 404 ? -5.837 5.173 30.549 1.00 96.31 404 LEU A CA 1
ATOM 3041 C C . LEU A 1 404 ? -5.252 4.188 31.568 1.00 96.31 404 LEU A C 1
ATOM 3043 O O . LEU A 1 404 ? -5.578 3.003 31.522 1.00 96.31 404 LEU A O 1
ATOM 3047 N N . ALA A 1 405 ? -4.431 4.671 32.507 1.00 94.75 405 ALA A N 1
ATOM 3048 C CA . ALA A 1 405 ? -3.895 3.838 33.581 1.00 94.75 405 ALA A CA 1
ATOM 3049 C C . ALA A 1 405 ? -5.015 3.275 34.471 1.00 94.75 405 ALA A C 1
ATOM 3051 O O . ALA A 1 405 ? -5.001 2.089 34.802 1.00 94.75 405 ALA A O 1
ATOM 3052 N N . GLN A 1 406 ? -6.019 4.092 34.799 1.00 95.94 406 GLN A N 1
ATOM 3053 C CA . GLN A 1 406 ? -7.187 3.664 35.564 1.00 95.94 406 GLN A CA 1
ATOM 3054 C C . GLN A 1 406 ? -8.017 2.628 34.794 1.00 95.94 406 GLN A C 1
ATOM 3056 O O . GLN A 1 406 ? -8.361 1.588 35.346 1.00 95.94 406 GLN A O 1
ATOM 3061 N N . ALA A 1 407 ? -8.284 2.857 33.507 1.00 95.88 407 ALA A N 1
ATOM 3062 C CA . ALA A 1 407 ? -8.996 1.909 32.652 1.00 95.88 407 ALA A CA 1
ATOM 3063 C C . ALA A 1 407 ? -8.271 0.560 32.559 1.00 95.88 407 ALA A C 1
ATOM 3065 O O . ALA A 1 407 ? -8.905 -0.494 32.610 1.00 95.88 407 ALA A O 1
ATOM 3066 N N . GLN A 1 408 ? -6.939 0.579 32.489 1.00 93.56 408 GLN A N 1
ATOM 3067 C CA . GLN A 1 408 ? -6.130 -0.634 32.518 1.00 93.56 408 GLN A CA 1
ATOM 3068 C C . GLN A 1 408 ? -6.239 -1.368 33.863 1.00 93.56 408 GLN A C 1
ATOM 3070 O O . GLN A 1 408 ? -6.389 -2.589 33.875 1.00 93.56 408 GLN A O 1
ATOM 3075 N N . GLN A 1 409 ? -6.199 -0.647 34.989 1.00 93.75 409 GLN A N 1
ATOM 3076 C CA . GLN A 1 409 ? -6.383 -1.226 36.329 1.00 93.75 409 GLN A CA 1
ATOM 3077 C C . GLN A 1 409 ? -7.783 -1.817 36.522 1.00 93.75 409 GLN A C 1
ATOM 3079 O O . GLN A 1 409 ? -7.929 -2.872 37.133 1.00 93.75 409 GLN A O 1
ATOM 3084 N N . ASP A 1 410 ? -8.799 -1.178 35.944 1.00 94.06 410 ASP A N 1
ATOM 3085 C CA . ASP A 1 410 ? -10.184 -1.654 35.943 1.00 94.06 410 ASP A CA 1
ATOM 3086 C C . ASP A 1 410 ? -10.397 -2.881 35.027 1.00 94.06 410 ASP A C 1
ATOM 3088 O O . ASP A 1 410 ? -11.478 -3.477 34.998 1.00 94.06 410 ASP A O 1
ATOM 3092 N N . GLY A 1 411 ? -9.359 -3.287 34.288 1.00 91.56 411 GLY A N 1
ATOM 3093 C CA . GLY A 1 411 ? -9.370 -4.454 33.414 1.00 91.56 411 GLY A CA 1
ATOM 3094 C C . GLY A 1 411 ? -10.072 -4.219 32.079 1.00 91.56 411 GLY A C 1
ATOM 3095 O O . GLY A 1 411 ? -10.535 -5.182 31.465 1.00 91.56 411 GLY A O 1
ATOM 3096 N N . ALA A 1 412 ? -10.180 -2.966 31.623 1.00 93.25 412 ALA A N 1
ATOM 3097 C CA . ALA A 1 412 ? -10.711 -2.664 30.301 1.00 93.25 412 ALA A CA 1
ATOM 3098 C C . ALA A 1 412 ? -9.855 -3.334 29.216 1.00 93.25 412 ALA A C 1
ATOM 3100 O O . ALA A 1 412 ? -8.627 -3.250 29.228 1.00 93.25 412 ALA A O 1
ATOM 3101 N N . THR A 1 413 ? -10.505 -3.995 28.259 1.00 89.19 413 THR A N 1
ATOM 3102 C CA . THR A 1 413 ? -9.829 -4.645 27.122 1.00 89.19 413 THR A CA 1
ATOM 3103 C C . THR A 1 413 ? -9.902 -3.813 25.842 1.00 89.19 413 THR A C 1
ATOM 3105 O O . THR A 1 413 ? -9.183 -4.092 24.879 1.00 89.19 413 THR A O 1
ATOM 3108 N N . LEU A 1 414 ? -10.759 -2.790 25.847 1.00 93.69 414 LEU A N 1
ATOM 3109 C CA . LEU A 1 414 ? -10.967 -1.833 24.771 1.00 93.69 414 LEU A CA 1
ATOM 3110 C C . LEU A 1 414 ? -11.300 -0.460 25.364 1.00 93.69 414 LEU A C 1
ATOM 3112 O O . LEU A 1 414 ? -12.163 -0.350 26.237 1.00 93.69 414 LEU A O 1
ATOM 3116 N N . VAL A 1 415 ? -10.654 0.579 24.849 1.00 96.19 415 VAL A N 1
ATOM 3117 C CA . VAL A 1 415 ? -11.018 1.977 25.081 1.00 96.19 415 VAL A CA 1
ATOM 3118 C C . VAL A 1 415 ? -11.730 2.496 23.838 1.00 96.19 415 VAL A C 1
ATOM 3120 O O . VAL A 1 415 ? -11.236 2.325 22.726 1.00 96.19 415 VAL A O 1
ATOM 3123 N N . VAL A 1 416 ? -12.884 3.129 24.014 1.00 96.88 416 VAL A N 1
ATOM 3124 C CA . VAL A 1 416 ? -13.602 3.836 22.948 1.00 96.88 416 VAL A CA 1
ATOM 3125 C C . VAL A 1 416 ? -13.589 5.320 23.286 1.00 96.88 416 VAL A C 1
ATOM 3127 O O . VAL A 1 416 ? -14.012 5.709 24.369 1.00 96.88 416 VAL A O 1
ATOM 3130 N N . GLY A 1 417 ? -13.093 6.144 22.371 1.00 95.81 417 GLY A N 1
ATOM 3131 C CA . GLY A 1 417 ? -12.707 7.528 22.626 1.00 95.81 417 GLY A CA 1
ATOM 3132 C C . GLY A 1 417 ? -11.188 7.686 22.769 1.00 95.81 417 GLY A C 1
ATOM 3133 O O . GLY A 1 417 ? -10.442 6.717 22.625 1.00 95.81 417 GLY A O 1
ATOM 3134 N N . PRO A 1 418 ? -10.701 8.906 23.030 1.00 96.75 418 PRO A N 1
ATOM 3135 C CA . PRO A 1 418 ? -11.465 10.120 23.309 1.00 96.75 418 PRO A CA 1
ATOM 3136 C C . PRO A 1 418 ? -12.049 10.777 22.045 1.00 96.75 418 PRO A C 1
ATOM 3138 O O . PRO A 1 418 ? -11.781 10.352 20.922 1.00 96.75 418 PRO A O 1
ATOM 3141 N N . LEU A 1 419 ? -12.880 11.806 22.249 1.00 94.75 419 LEU A N 1
ATOM 3142 C CA . LEU A 1 419 ? -13.558 12.560 21.183 1.00 94.75 419 LEU A CA 1
ATOM 3143 C C . LEU A 1 419 ? -12.794 13.812 20.723 1.00 94.75 419 LEU A C 1
ATOM 3145 O O . LEU A 1 419 ? -12.826 14.171 19.548 1.00 94.75 419 LEU A O 1
ATOM 3149 N N . LEU A 1 420 ? -12.155 14.527 21.648 1.00 93.31 420 LEU A N 1
ATOM 3150 C CA . LEU A 1 420 ? -11.472 15.784 21.336 1.00 93.31 420 LEU A CA 1
ATOM 3151 C C . LEU A 1 420 ? -10.084 15.505 20.753 1.00 93.31 420 LEU A C 1
ATOM 3153 O O . LEU A 1 420 ? -9.404 14.589 21.217 1.00 93.31 420 LEU A O 1
ATOM 3157 N N . LYS A 1 421 ? -9.669 16.275 19.739 1.00 91.25 421 LYS A N 1
ATOM 3158 C CA . LYS A 1 421 ? -8.427 16.019 18.985 1.00 91.25 421 LYS A CA 1
ATOM 3159 C C . LYS A 1 421 ? -7.196 16.055 19.885 1.00 91.25 421 LYS A C 1
ATOM 3161 O O . LYS A 1 421 ? -6.372 15.152 19.818 1.00 91.25 421 LYS A O 1
ATOM 3166 N N . GLU A 1 422 ? -7.136 17.025 20.787 1.00 92.38 422 GLU A N 1
ATOM 3167 C CA . GLU A 1 422 ? -6.073 17.167 21.778 1.00 92.38 422 GLU A CA 1
ATOM 3168 C C . GLU A 1 422 ? -5.941 15.927 22.676 1.00 92.38 422 GLU A C 1
ATOM 3170 O O . GLU A 1 422 ? -4.837 15.476 22.971 1.00 92.38 422 GLU A O 1
ATOM 3175 N N . ASN A 1 423 ? -7.065 15.302 23.031 1.00 95.00 423 ASN A N 1
ATOM 3176 C CA . ASN A 1 423 ? -7.066 14.091 23.841 1.00 95.00 423 ASN A CA 1
ATOM 3177 C C . ASN A 1 423 ? -6.626 12.869 23.022 1.00 95.00 423 ASN A C 1
ATOM 3179 O O . ASN A 1 423 ? -6.004 11.961 23.571 1.00 95.00 423 ASN A O 1
ATOM 3183 N N . VAL A 1 424 ? -6.933 12.830 21.719 1.00 94.06 424 VAL A N 1
ATOM 3184 C CA . VAL A 1 424 ? -6.434 11.783 20.811 1.00 94.06 424 VAL A CA 1
ATOM 3185 C C . VAL A 1 424 ? -4.914 11.887 20.677 1.00 94.06 424 VAL A C 1
ATOM 3187 O O . VAL A 1 424 ? -4.228 10.872 20.795 1.00 94.06 424 VAL A O 1
ATOM 3190 N N . ASP A 1 425 ? -4.374 13.100 20.538 1.00 93.19 425 ASP A N 1
ATOM 3191 C CA . ASP A 1 425 ? -2.925 13.332 20.536 1.00 93.19 425 ASP A CA 1
ATOM 3192 C C . ASP A 1 425 ? -2.270 12.859 21.843 1.00 93.19 425 ASP A C 1
ATOM 3194 O O . ASP A 1 425 ? -1.172 12.299 21.835 1.00 93.19 425 ASP A O 1
ATOM 3198 N N . ASP A 1 426 ? -2.940 13.028 22.980 1.00 94.25 426 ASP A N 1
ATOM 3199 C CA . ASP A 1 426 ? -2.425 12.556 24.265 1.00 94.25 426 ASP A CA 1
ATOM 3200 C C . ASP A 1 426 ? -2.466 11.025 24.405 1.00 94.25 426 ASP A C 1
ATOM 3202 O O . ASP A 1 426 ? -1.543 10.444 24.984 1.00 94.25 426 ASP A O 1
ATOM 3206 N N . VAL A 1 427 ? -3.449 10.337 23.805 1.00 93.69 427 VAL A N 1
ATOM 3207 C CA . VAL A 1 427 ? -3.411 8.866 23.669 1.00 93.69 427 VAL A CA 1
ATOM 3208 C C . VAL A 1 427 ? -2.179 8.445 22.869 1.00 93.69 427 VAL A C 1
ATOM 3210 O O . VAL A 1 427 ? -1.443 7.554 23.301 1.00 93.69 427 VAL A O 1
ATOM 3213 N N . ILE A 1 428 ? -1.920 9.108 21.741 1.00 91.62 428 ILE A N 1
ATOM 3214 C CA . ILE A 1 428 ? -0.765 8.848 20.870 1.00 91.62 428 ILE A CA 1
ATOM 3215 C C . ILE A 1 428 ? 0.551 9.048 21.648 1.00 91.62 428 ILE A C 1
ATOM 3217 O O . ILE A 1 428 ? 1.467 8.232 21.544 1.00 91.62 428 ILE A O 1
ATOM 3221 N N . LYS A 1 429 ? 0.652 10.069 22.504 1.00 91.75 429 LYS A N 1
ATOM 3222 C CA . LYS A 1 429 ? 1.848 10.296 23.342 1.00 91.75 429 LYS A CA 1
ATOM 3223 C C . LYS A 1 429 ? 1.996 9.294 24.493 1.00 91.75 429 LYS A C 1
ATOM 3225 O O . LYS A 1 429 ? 3.113 9.054 24.942 1.00 91.75 429 LYS A O 1
ATOM 3230 N N . SER A 1 430 ? 0.899 8.714 24.984 1.00 89.12 430 SER A N 1
ATOM 3231 C CA . SER A 1 430 ? 0.904 7.851 26.177 1.00 89.12 430 SER A CA 1
ATOM 3232 C C . SER A 1 430 ? 1.535 6.465 25.977 1.00 89.12 430 SER A C 1
ATOM 3234 O O . SER A 1 430 ? 1.896 5.827 26.963 1.00 89.12 430 SER A O 1
ATOM 3236 N N . ASN A 1 431 ? 1.647 5.982 24.730 1.00 85.19 431 ASN A N 1
ATOM 3237 C CA . ASN A 1 431 ? 2.069 4.611 24.397 1.00 85.19 431 ASN A CA 1
ATOM 3238 C C . ASN A 1 431 ? 1.314 3.520 25.184 1.00 85.19 431 ASN A C 1
ATOM 3240 O O . ASN A 1 431 ? 1.894 2.512 25.592 1.00 85.19 431 ASN A O 1
ATOM 3244 N N . THR A 1 432 ? 0.012 3.723 25.403 1.00 89.69 432 THR A N 1
ATOM 3245 C CA . THR A 1 432 ? -0.840 2.756 26.105 1.00 89.69 432 THR A CA 1
ATOM 3246 C C . THR A 1 432 ? -0.804 1.367 25.449 1.00 89.69 432 THR A C 1
ATOM 3248 O O . THR A 1 432 ? -0.814 1.282 24.218 1.00 89.69 432 THR A O 1
ATOM 3251 N N . PRO A 1 433 ? -0.792 0.272 26.235 1.00 88.50 433 PRO A N 1
ATOM 3252 C CA . PRO A 1 433 ? -0.923 -1.087 25.712 1.00 88.50 433 PRO A CA 1
ATOM 3253 C C . PRO A 1 433 ? -2.381 -1.472 25.411 1.00 88.50 433 PRO A C 1
ATOM 3255 O O . PRO A 1 433 ? -2.626 -2.544 24.859 1.00 88.50 433 PRO A O 1
ATOM 3258 N N . LEU A 1 434 ? -3.355 -0.643 25.807 1.00 91.00 434 LEU A N 1
ATOM 3259 C CA . LEU A 1 434 ? -4.773 -0.888 25.551 1.00 91.00 434 LEU A CA 1
ATOM 3260 C C . LEU A 1 434 ? -5.088 -0.741 24.060 1.00 91.00 434 LEU A C 1
ATOM 3262 O O . LEU A 1 434 ? -4.499 0.092 23.374 1.00 91.00 434 LEU A O 1
ATOM 3266 N N . ASN A 1 435 ? -6.057 -1.515 23.570 1.00 92.81 435 ASN A N 1
ATOM 3267 C CA . ASN A 1 435 ? -6.643 -1.268 22.255 1.00 92.81 435 ASN A CA 1
ATOM 3268 C C . ASN A 1 435 ? -7.547 -0.039 22.344 1.00 92.81 435 ASN A C 1
ATOM 3270 O O . ASN A 1 435 ? -8.394 0.027 23.237 1.00 92.81 435 ASN A O 1
ATOM 3274 N N . VAL A 1 436 ? -7.387 0.910 21.427 1.00 94.94 436 VAL A N 1
ATOM 3275 C CA . VAL A 1 436 ? -8.123 2.174 21.426 1.00 94.94 436 VAL A CA 1
ATOM 3276 C C . VAL A 1 436 ? -8.830 2.377 20.089 1.00 94.94 436 VAL A C 1
ATOM 3278 O O . VAL A 1 436 ? -8.211 2.319 19.029 1.00 94.94 436 VAL A O 1
ATOM 3281 N N . LEU A 1 437 ? -10.129 2.657 20.147 1.00 95.81 437 LEU A N 1
ATOM 3282 C CA . LEU A 1 437 ? -10.922 3.192 19.046 1.00 95.81 437 LEU A CA 1
ATOM 3283 C C . LEU A 1 437 ? -11.199 4.671 19.331 1.00 95.81 437 LEU A C 1
ATOM 3285 O O . LEU A 1 437 ? -12.179 5.003 19.996 1.00 95.81 437 LEU A O 1
ATOM 3289 N N . ALA A 1 438 ? -10.324 5.557 18.862 1.00 96.44 438 ALA A N 1
ATOM 3290 C CA . ALA A 1 438 ? -10.495 6.996 19.017 1.00 96.44 438 ALA A CA 1
ATOM 3291 C C . ALA A 1 438 ? -11.693 7.482 18.191 1.00 96.44 438 ALA A C 1
ATOM 3293 O O . ALA A 1 438 ? -11.877 7.051 17.056 1.00 96.44 438 ALA A O 1
ATOM 3294 N N . LEU A 1 439 ? -12.491 8.404 18.736 1.00 95.75 439 LEU A N 1
ATOM 3295 C CA . LEU A 1 439 ? -13.704 8.923 18.080 1.00 95.75 439 LEU A CA 1
ATOM 3296 C C . LEU A 1 439 ? -13.435 10.193 17.258 1.00 95.75 439 LEU A C 1
ATOM 3298 O O . LEU A 1 439 ? -14.326 10.999 16.993 1.00 95.75 439 LEU A O 1
ATOM 3302 N N . ASN A 1 440 ? -12.169 10.407 16.922 1.00 92.19 440 ASN A N 1
ATOM 3303 C CA . ASN A 1 440 ? -11.681 11.497 16.100 1.00 92.19 440 ASN A CA 1
ATOM 3304 C C . ASN A 1 440 ? -10.307 11.110 15.555 1.00 92.19 440 ASN A C 1
ATOM 3306 O O . ASN A 1 440 ? -9.723 10.113 15.985 1.00 92.19 440 ASN A O 1
ATOM 3310 N N . GLN A 1 441 ? -9.781 11.914 14.641 1.00 88.88 441 GLN A N 1
ATOM 3311 C CA . GLN A 1 441 ? -8.446 11.727 14.096 1.00 88.88 441 GLN A CA 1
ATOM 3312 C C . GLN A 1 441 ? -7.594 12.988 14.276 1.00 88.88 441 GLN A C 1
ATOM 3314 O O . GLN A 1 441 ? -8.116 14.108 14.167 1.00 88.88 441 GLN A O 1
ATOM 3319 N N . PRO A 1 442 ? -6.288 12.828 14.549 1.00 84.50 442 PRO A N 1
ATOM 3320 C CA . PRO A 1 442 ? -5.350 13.943 14.546 1.00 84.50 442 PRO A CA 1
ATOM 3321 C C . PRO A 1 442 ? -5.206 14.516 13.130 1.00 84.50 442 PRO A C 1
ATOM 3323 O O . PRO A 1 442 ? -5.582 13.887 12.141 1.00 84.50 442 PRO A O 1
ATOM 3326 N N . GLU A 1 443 ? -4.614 15.706 13.005 1.00 78.00 443 GLU A N 1
ATOM 3327 C CA . GLU A 1 443 ? -4.307 16.268 11.678 1.00 78.00 443 GLU A CA 1
ATOM 3328 C C . GLU A 1 443 ? -3.320 15.395 10.892 1.00 78.00 443 GLU A C 1
ATOM 3330 O O . GLU A 1 443 ? -3.373 15.339 9.665 1.00 78.00 443 GLU A O 1
ATOM 3335 N N . LYS A 1 444 ? -2.433 14.695 11.608 1.00 79.12 444 LYS A N 1
ATOM 3336 C CA . LYS A 1 444 ? -1.496 13.720 11.052 1.00 79.12 444 LYS A CA 1
ATOM 3337 C C . LYS A 1 444 ? -1.818 12.342 11.602 1.00 79.12 444 LYS A C 1
ATOM 3339 O O . LYS A 1 444 ? -1.482 12.029 12.739 1.00 79.12 444 LYS A O 1
ATOM 3344 N N . VAL A 1 445 ? -2.472 11.528 10.784 1.00 82.94 445 VAL A N 1
ATOM 3345 C CA . VAL A 1 445 ? -2.840 10.159 11.149 1.00 82.94 445 VAL A CA 1
ATOM 3346 C C . VAL A 1 445 ? -1.584 9.288 11.225 1.00 82.94 445 VAL A C 1
ATOM 3348 O O . VAL A 1 445 ? -0.902 9.074 10.224 1.00 82.94 445 VAL A O 1
ATOM 3351 N N . GLU A 1 446 ? -1.294 8.760 12.413 1.00 82.38 446 GLU A N 1
ATOM 3352 C CA . GLU A 1 446 ? -0.244 7.762 12.629 1.00 82.38 446 GLU A CA 1
ATOM 3353 C C . GLU A 1 446 ? -0.850 6.357 12.687 1.00 82.38 446 GLU A C 1
ATOM 3355 O O . GLU A 1 446 ? -1.744 6.096 13.494 1.00 82.38 446 GLU A O 1
ATOM 3360 N N . SER A 1 447 ? -0.336 5.432 11.872 1.00 82.00 447 SER A N 1
ATOM 3361 C CA . SER A 1 447 ? -0.742 4.024 11.917 1.00 82.00 447 SER A CA 1
ATOM 3362 C C . SER A 1 447 ? -0.070 3.311 13.091 1.00 82.00 447 SER A C 1
ATOM 3364 O O . SER A 1 447 ? 1.154 3.176 13.114 1.00 82.00 447 SER A O 1
ATOM 3366 N N . ARG A 1 448 ? -0.863 2.798 14.038 1.00 84.94 448 ARG A N 1
ATOM 3367 C CA . ARG A 1 448 ? -0.391 1.983 15.169 1.00 84.94 448 ARG A CA 1
ATOM 3368 C C . ARG A 1 448 ? -1.226 0.713 15.291 1.00 84.94 448 ARG A C 1
ATOM 3370 O O . ARG A 1 448 ? -2.395 0.697 14.928 1.00 84.94 448 ARG A O 1
ATOM 3377 N N . THR A 1 449 ? -0.630 -0.359 15.803 1.00 82.69 449 THR A N 1
ATOM 3378 C CA . THR A 1 449 ? -1.271 -1.685 15.862 1.00 82.69 449 THR A CA 1
ATOM 3379 C C . THR A 1 449 ? -2.459 -1.751 16.820 1.00 82.69 449 THR A C 1
ATOM 3381 O O . THR A 1 449 ? -3.368 -2.541 16.589 1.00 82.69 449 THR A O 1
ATOM 3384 N N . ASN A 1 450 ? -2.464 -0.935 17.875 1.00 89.00 450 ASN A N 1
ATOM 3385 C CA . ASN A 1 450 ? -3.494 -0.909 18.915 1.00 89.00 450 ASN A CA 1
ATOM 3386 C C . ASN A 1 450 ? -4.367 0.359 18.892 1.00 89.00 450 ASN A C 1
ATOM 3388 O O . ASN A 1 450 ? -5.062 0.621 19.871 1.00 89.00 450 ASN A O 1
ATOM 3392 N N . LEU A 1 451 ? -4.332 1.158 17.818 1.00 92.19 451 LEU A N 1
ATOM 3393 C CA . LEU A 1 451 ? -5.094 2.406 17.708 1.00 92.19 451 LEU A CA 1
ATOM 3394 C C . LEU A 1 451 ? -5.790 2.497 16.350 1.00 92.19 451 LEU A C 1
ATOM 3396 O O . LEU A 1 451 ? -5.144 2.506 15.303 1.00 92.19 451 LEU A O 1
ATOM 3400 N N . CYS A 1 452 ? -7.112 2.611 16.385 1.00 93.19 452 CYS A N 1
ATOM 3401 C CA . CYS A 1 452 ? -7.942 2.928 15.232 1.00 93.19 452 CYS A CA 1
ATOM 3402 C C . CYS A 1 452 ? -8.605 4.289 15.438 1.00 93.19 452 CYS A C 1
ATOM 3404 O O . CYS A 1 452 ? -8.950 4.651 16.563 1.00 93.19 452 CYS A O 1
ATOM 3406 N N . TYR A 1 453 ? -8.823 5.015 14.345 1.00 92.69 453 TYR A N 1
ATOM 3407 C CA . TYR A 1 453 ? -9.542 6.284 14.352 1.00 92.69 453 TYR A CA 1
ATOM 3408 C C . TYR A 1 453 ? -10.887 6.089 13.661 1.00 92.69 453 TYR A C 1
ATOM 3410 O O . TYR A 1 453 ? -10.952 5.585 12.542 1.00 92.69 453 TYR A O 1
ATOM 3418 N N . PHE A 1 454 ? -11.956 6.480 14.339 1.00 92.38 454 PHE A N 1
ATOM 3419 C CA . PHE A 1 454 ? -13.309 6.528 13.814 1.00 92.38 454 PHE A CA 1
ATOM 3420 C C . PHE A 1 454 ? -13.793 7.970 13.902 1.00 92.38 454 PHE A C 1
ATOM 3422 O O . PHE A 1 454 ? -14.283 8.417 14.937 1.00 92.38 454 PHE A O 1
ATOM 3429 N N . ALA A 1 455 ? -13.584 8.716 12.822 1.00 86.00 455 ALA A N 1
ATOM 3430 C CA . ALA A 1 455 ? -13.920 10.127 12.736 1.00 86.00 455 ALA A CA 1
ATOM 3431 C C . ALA A 1 455 ? -14.988 10.350 11.665 1.00 86.00 455 ALA A C 1
ATOM 3433 O O . ALA A 1 455 ? -14.932 9.765 10.588 1.00 86.00 455 ALA A O 1
ATOM 3434 N N . LEU A 1 456 ? -15.920 11.259 11.940 1.00 86.25 456 LEU A N 1
ATOM 3435 C CA . LEU A 1 456 ? -16.792 11.839 10.919 1.00 86.25 456 LEU A CA 1
ATOM 3436 C C . LEU A 1 456 ? -16.041 13.006 10.270 1.00 86.25 456 LEU A C 1
ATOM 3438 O O . LEU A 1 456 ? -16.302 14.172 10.569 1.00 86.25 456 LEU A O 1
ATOM 3442 N N . SER A 1 457 ? -14.990 12.682 9.511 1.00 83.88 457 SER A N 1
ATOM 3443 C CA . SER A 1 457 ? -14.078 13.689 8.979 1.00 83.88 457 SER A CA 1
ATOM 3444 C C . SER A 1 457 ? -14.585 14.246 7.641 1.00 83.88 457 SER A C 1
ATOM 3446 O O . SER A 1 457 ? -14.940 13.476 6.745 1.00 83.88 457 SER A O 1
ATOM 3448 N N . PRO A 1 458 ? -14.602 15.579 7.460 1.00 86.81 458 PRO A N 1
ATOM 3449 C CA . PRO A 1 458 ? -14.984 16.180 6.184 1.00 86.81 458 PRO A CA 1
ATOM 3450 C C . PRO A 1 458 ? -14.008 15.804 5.058 1.00 86.81 458 PRO A C 1
ATOM 3452 O O . PRO A 1 458 ? -14.361 15.857 3.884 1.00 86.81 458 PRO A O 1
ATOM 3455 N N . GLU A 1 459 ? -12.777 15.411 5.392 1.00 88.06 459 GLU A N 1
ATOM 3456 C CA . GLU A 1 459 ? -11.803 14.893 4.439 1.00 88.06 459 GLU A CA 1
ATOM 3457 C C . GLU A 1 459 ? -12.216 13.525 3.873 1.00 88.06 459 GLU A C 1
ATOM 3459 O O . GLU A 1 459 ? -12.071 13.303 2.671 1.00 88.06 459 GLU A O 1
ATOM 3464 N N . ASP A 1 460 ? -12.754 12.623 4.697 1.00 86.31 460 ASP A N 1
ATOM 3465 C CA . ASP A 1 460 ? -13.244 11.321 4.228 1.00 86.31 460 ASP A CA 1
ATOM 3466 C C . ASP A 1 460 ? -14.514 11.477 3.387 1.00 86.31 460 ASP A C 1
ATOM 3468 O O . ASP A 1 460 ? -14.598 10.888 2.308 1.00 86.31 460 ASP A O 1
ATOM 3472 N N . GLU A 1 461 ? -15.432 12.364 3.792 1.00 90.12 461 GLU A N 1
ATOM 3473 C CA . GLU A 1 461 ? -16.600 12.726 2.977 1.00 90.12 461 GLU A CA 1
ATOM 3474 C C . GLU A 1 461 ? -16.190 13.308 1.616 1.00 90.12 461 GLU A C 1
ATOM 3476 O O . GLU A 1 461 ? -16.790 12.991 0.590 1.00 90.12 461 GLU A O 1
ATOM 3481 N N . ALA A 1 462 ? -15.125 14.115 1.570 1.00 92.56 462 ALA A N 1
ATOM 3482 C CA . ALA A 1 462 ? -14.595 14.657 0.322 1.00 92.56 462 ALA A CA 1
ATOM 3483 C C . ALA A 1 462 ? -14.034 13.559 -0.600 1.00 92.56 462 ALA A C 1
ATOM 3485 O O . ALA A 1 462 ? -14.232 13.605 -1.817 1.00 92.56 462 ALA A O 1
ATOM 3486 N N . ARG A 1 463 ? -13.365 12.543 -0.038 1.00 92.56 463 ARG A N 1
ATOM 3487 C CA . ARG A 1 463 ? -12.891 11.370 -0.796 1.00 92.56 463 ARG A CA 1
ATOM 3488 C C . ARG A 1 463 ? -14.060 10.532 -1.313 1.00 92.56 463 ARG A C 1
ATOM 3490 O O . ARG A 1 463 ? -14.033 10.096 -2.464 1.00 92.56 463 ARG A O 1
ATOM 3497 N N . ASP A 1 464 ? -15.089 10.328 -0.492 1.00 90.19 464 ASP A N 1
ATOM 3498 C CA . ASP A 1 464 ? -16.318 9.643 -0.900 1.00 90.19 464 ASP A CA 1
ATOM 3499 C C . ASP A 1 464 ? -17.042 10.397 -2.015 1.00 90.19 464 ASP A C 1
ATOM 3501 O O . ASP A 1 464 ? -17.431 9.788 -3.013 1.00 90.19 464 ASP A O 1
ATOM 3505 N N . ALA A 1 465 ? -17.142 11.724 -1.913 1.00 93.56 465 ALA A N 1
ATOM 3506 C CA . ALA A 1 465 ? -17.705 12.565 -2.960 1.00 93.56 465 ALA A CA 1
ATOM 3507 C C . ALA A 1 465 ? -16.924 12.430 -4.277 1.00 93.56 465 ALA A C 1
ATOM 3509 O O . ALA A 1 465 ? -17.538 12.267 -5.330 1.00 93.56 465 ALA A O 1
ATOM 3510 N N . ALA A 1 466 ? -15.586 12.424 -4.237 1.00 94.81 466 ALA A N 1
ATOM 3511 C CA . ALA A 1 466 ? -14.755 12.212 -5.424 1.00 94.81 466 ALA A CA 1
ATOM 3512 C C . ALA A 1 466 ? -15.042 10.852 -6.084 1.00 94.81 466 ALA A C 1
ATOM 3514 O O . ALA A 1 466 ? -15.295 10.788 -7.289 1.00 94.81 466 ALA A O 1
ATOM 3515 N N . ARG A 1 467 ? -15.085 9.767 -5.296 1.00 93.94 467 ARG A N 1
ATOM 3516 C CA . ARG A 1 467 ? -15.443 8.427 -5.790 1.00 93.94 467 ARG A CA 1
ATOM 3517 C C . ARG A 1 467 ? -16.839 8.397 -6.398 1.00 93.94 467 ARG A C 1
ATOM 3519 O O . ARG A 1 467 ? -17.011 7.869 -7.494 1.00 93.94 467 ARG A O 1
ATOM 3526 N N . HIS A 1 468 ? -17.815 8.983 -5.715 1.00 92.38 468 HIS A N 1
ATOM 3527 C CA . HIS A 1 468 ? -19.203 9.012 -6.157 1.00 92.38 468 HIS A CA 1
ATOM 3528 C C . HIS A 1 468 ? -19.367 9.778 -7.477 1.00 92.38 468 HIS A C 1
ATOM 3530 O O . HIS A 1 468 ? -19.948 9.261 -8.430 1.00 92.38 468 HIS A O 1
ATOM 3536 N N . ILE A 1 469 ? -18.790 10.978 -7.573 1.00 91.62 469 ILE A N 1
ATOM 3537 C CA . ILE A 1 469 ? -18.823 11.814 -8.782 1.00 91.62 469 ILE A CA 1
ATOM 3538 C C . ILE A 1 469 ? -18.132 11.102 -9.957 1.00 91.62 469 ILE A C 1
ATOM 3540 O O . ILE A 1 469 ? -18.627 11.144 -11.085 1.00 91.62 469 ILE A O 1
ATOM 3544 N N . HIS A 1 470 ? -17.026 10.400 -9.698 1.00 92.69 470 HIS A N 1
ATOM 3545 C CA . HIS A 1 470 ? -16.304 9.640 -10.717 1.00 92.69 470 HIS A CA 1
ATOM 3546 C C . HIS A 1 470 ? -17.117 8.438 -11.214 1.00 92.69 470 HIS A C 1
ATOM 3548 O O . HIS A 1 470 ? -17.207 8.200 -12.417 1.00 92.69 470 HIS A O 1
ATOM 3554 N N . GLN A 1 471 ? -17.764 7.700 -10.306 1.00 91.25 471 GLN A N 1
ATOM 3555 C CA . GLN A 1 471 ? -18.645 6.575 -10.649 1.00 91.25 471 GLN A CA 1
ATOM 3556 C C . GLN A 1 471 ? -19.840 7.006 -11.508 1.00 91.25 471 GLN A C 1
ATOM 3558 O O . GLN A 1 471 ? -20.314 6.229 -12.332 1.00 91.25 471 GLN A O 1
ATOM 3563 N N . GLN A 1 472 ? -20.291 8.255 -11.373 1.00 93.62 472 GLN A N 1
ATOM 3564 C CA . GLN A 1 472 ? -21.306 8.852 -12.245 1.00 93.62 472 GLN A CA 1
ATOM 3565 C C . GLN A 1 472 ? -20.769 9.294 -13.624 1.00 93.62 472 GLN A C 1
ATOM 3567 O O . GLN A 1 472 ? -21.514 9.873 -14.416 1.00 93.62 472 GLN A O 1
ATOM 3572 N N . GLY A 1 473 ? -19.483 9.080 -13.921 1.00 90.31 473 GLY A N 1
ATOM 3573 C CA . GLY A 1 473 ? -18.856 9.432 -15.198 1.00 90.31 473 GLY A CA 1
ATOM 3574 C C . GLY A 1 473 ? -18.599 10.929 -15.399 1.00 90.31 473 GLY A C 1
ATOM 3575 O O . GLY A 1 473 ? -18.298 11.352 -16.517 1.00 90.31 473 GLY A O 1
ATOM 3576 N N . LYS A 1 474 ? -18.719 11.751 -14.348 1.00 91.62 474 LYS A N 1
ATOM 3577 C CA . LYS A 1 474 ? -18.419 13.189 -14.419 1.00 91.62 474 LYS A CA 1
ATOM 3578 C C . LYS A 1 474 ? -16.905 13.401 -14.548 1.00 91.62 474 LYS A C 1
ATOM 3580 O O . LYS A 1 474 ? -16.127 12.602 -14.045 1.00 91.62 474 LYS A O 1
ATOM 3585 N N . GLN A 1 475 ? -16.487 14.473 -15.224 1.00 87.06 475 GLN A N 1
ATOM 3586 C CA . GLN A 1 475 ? -15.076 14.679 -15.604 1.00 87.06 475 GLN A CA 1
ATOM 3587 C C . GLN A 1 475 ? -14.456 15.966 -15.039 1.00 87.06 475 GLN A C 1
ATOM 3589 O O . GLN A 1 475 ? -13.251 16.020 -14.812 1.00 87.06 475 GLN A O 1
ATOM 3594 N N . THR A 1 476 ? -15.268 16.999 -14.799 1.00 88.81 476 THR A N 1
ATOM 3595 C CA . THR A 1 476 ? -14.804 18.348 -14.438 1.00 88.81 476 THR A CA 1
ATOM 3596 C C . THR A 1 476 ? -15.489 18.836 -13.158 1.00 88.81 476 THR A C 1
ATOM 3598 O O . THR A 1 476 ? -16.447 19.612 -13.230 1.00 88.81 476 THR A O 1
ATOM 3601 N N . PRO A 1 477 ? -15.069 18.352 -11.978 1.00 92.31 477 PRO A N 1
ATOM 3602 C CA . PRO A 1 477 ? -15.652 18.787 -10.715 1.00 92.31 477 PRO A CA 1
ATOM 3603 C C . PRO A 1 477 ? -15.237 20.229 -10.372 1.00 92.31 477 PRO A C 1
ATOM 3605 O O . PRO A 1 477 ? -14.068 20.601 -10.507 1.00 92.31 477 PRO A O 1
ATOM 3608 N N . LEU A 1 478 ? -16.199 21.018 -9.885 1.00 91.38 478 LEU A N 1
ATOM 3609 C CA . LEU A 1 478 ? -15.984 22.322 -9.254 1.00 91.38 478 LEU A CA 1
ATOM 3610 C C . LEU A 1 478 ? -16.291 22.203 -7.759 1.00 91.38 478 LEU A C 1
ATOM 3612 O O . LEU A 1 478 ? -17.421 21.903 -7.379 1.00 91.38 478 LEU A O 1
ATOM 3616 N N . LEU A 1 479 ? -15.296 22.456 -6.911 1.00 92.31 479 LEU A N 1
ATOM 3617 C CA . LEU A 1 479 ? -15.458 22.453 -5.462 1.00 92.31 479 LEU A CA 1
ATOM 3618 C C . LEU A 1 479 ? -15.808 23.847 -4.967 1.00 92.31 479 LEU A C 1
ATOM 3620 O O . LEU A 1 479 ? -15.037 24.785 -5.155 1.00 92.31 479 LEU A O 1
ATOM 3624 N N . LEU A 1 480 ? -16.924 23.952 -4.254 1.00 89.88 480 LEU A N 1
ATOM 3625 C CA . LEU A 1 480 ? -17.295 25.142 -3.500 1.00 89.88 480 LEU A CA 1
ATOM 3626 C C . LEU A 1 480 ? -16.940 24.908 -2.037 1.00 89.88 480 LEU A C 1
ATOM 3628 O O . LEU A 1 480 ? -17.571 24.099 -1.360 1.00 89.88 480 LEU A O 1
ATOM 3632 N N . VAL A 1 481 ? -15.915 25.594 -1.548 1.00 89.81 481 VAL A N 1
ATOM 3633 C CA . VAL A 1 481 ? -15.362 25.345 -0.209 1.00 89.81 481 VAL A CA 1
ATOM 3634 C C . VAL A 1 481 ? -15.151 26.643 0.570 1.00 89.81 481 VAL A C 1
ATOM 3636 O O . VAL A 1 481 ? -14.845 27.680 -0.026 1.00 89.81 481 VAL A O 1
ATOM 3639 N N . PRO A 1 482 ? -15.287 26.622 1.907 1.00 88.06 482 PRO A N 1
ATOM 3640 C CA . PRO A 1 482 ? -15.039 27.807 2.713 1.00 88.06 482 PRO A CA 1
ATOM 3641 C C . PRO A 1 482 ? -13.564 28.225 2.639 1.00 88.06 482 PRO A C 1
ATOM 3643 O O . PRO A 1 482 ? -12.651 27.412 2.442 1.00 88.06 482 PRO A O 1
ATOM 3646 N N . ARG A 1 483 ? -13.312 29.521 2.820 1.00 86.12 483 ARG A N 1
ATOM 3647 C CA . ARG A 1 483 ? -11.962 30.051 3.027 1.00 86.12 483 ARG A CA 1
ATOM 3648 C C . ARG A 1 483 ? -11.410 29.571 4.375 1.00 86.12 483 ARG A C 1
ATOM 3650 O O . ARG A 1 483 ? -12.104 29.625 5.386 1.00 86.12 483 ARG A O 1
ATOM 3657 N N . GLY A 1 484 ? -10.147 29.145 4.383 1.00 85.94 484 GLY A N 1
ATOM 3658 C CA . GLY A 1 484 ? -9.417 28.724 5.582 1.00 85.94 484 GLY A CA 1
ATOM 3659 C C . GLY A 1 484 ? -9.042 27.241 5.599 1.00 85.94 484 GLY A C 1
ATOM 3660 O O . GLY A 1 484 ? -9.362 26.484 4.681 1.00 85.94 484 GLY A O 1
ATOM 3661 N N . ALA A 1 485 ? -8.391 26.831 6.690 1.00 83.81 485 ALA A N 1
ATOM 3662 C CA . ALA A 1 485 ? -7.722 25.535 6.808 1.00 83.81 485 ALA A CA 1
ATOM 3663 C C . ALA A 1 485 ? -8.641 24.326 6.567 1.00 83.81 485 ALA A C 1
ATOM 3665 O O . ALA A 1 485 ? -8.218 23.342 5.967 1.00 83.81 485 ALA A O 1
ATOM 3666 N N . LEU A 1 486 ? -9.908 24.392 6.997 1.00 85.38 486 LEU A N 1
ATOM 3667 C CA . LEU A 1 486 ? -10.881 23.329 6.729 1.00 85.38 486 LEU A CA 1
ATOM 3668 C C . LEU A 1 486 ? -11.084 23.125 5.223 1.00 85.38 486 LEU A C 1
ATOM 3670 O O . LEU A 1 486 ? -10.978 22.003 4.738 1.00 85.38 486 LEU A O 1
ATOM 3674 N N . GLY A 1 487 ? -11.347 24.208 4.487 1.00 88.94 487 GLY A N 1
ATOM 3675 C CA . GLY A 1 487 ? -11.528 24.130 3.042 1.00 88.94 487 GLY A CA 1
ATOM 3676 C C . GLY A 1 487 ? -10.270 23.622 2.341 1.00 88.94 487 GLY A C 1
ATOM 3677 O O . GLY A 1 487 ? -10.376 22.862 1.386 1.00 88.94 487 GLY A O 1
ATOM 3678 N N . ASP A 1 488 ? -9.082 23.984 2.836 1.00 88.62 488 ASP A N 1
ATOM 3679 C CA . ASP A 1 488 ? -7.811 23.523 2.264 1.00 88.62 488 ASP A CA 1
ATOM 3680 C C . ASP A 1 488 ? -7.636 22.010 2.393 1.00 88.62 488 ASP A C 1
ATOM 3682 O O . ASP A 1 488 ? -7.272 21.348 1.419 1.00 88.62 488 ASP A O 1
ATOM 3686 N N . ARG A 1 489 ? -7.961 21.442 3.561 1.00 87.50 489 ARG A N 1
ATOM 3687 C CA . ARG A 1 489 ? -7.900 19.989 3.771 1.00 87.50 489 ARG A CA 1
ATOM 3688 C C . ARG A 1 489 ? -8.946 19.240 2.947 1.00 87.50 489 ARG A C 1
ATOM 3690 O O . ARG A 1 489 ? -8.608 18.220 2.355 1.00 87.50 489 ARG A O 1
ATOM 3697 N N . VAL A 1 490 ? -10.168 19.767 2.843 1.00 91.94 490 VAL A N 1
ATOM 3698 C CA . VAL A 1 490 ? -11.243 19.187 2.013 1.00 91.94 490 VAL A CA 1
ATOM 3699 C C . VAL A 1 490 ? -10.859 19.176 0.532 1.00 91.94 490 VAL A C 1
ATOM 3701 O O . VAL A 1 490 ? -10.977 18.141 -0.122 1.00 91.94 490 VAL A O 1
ATOM 3704 N N . VAL A 1 491 ? -10.348 20.296 0.006 1.00 94.50 491 VAL A N 1
ATOM 3705 C CA . VAL A 1 491 ? -9.892 20.381 -1.391 1.00 94.50 491 VAL A CA 1
ATOM 3706 C C . VAL A 1 491 ? -8.757 19.404 -1.656 1.00 94.50 491 VAL A C 1
ATOM 3708 O O . VAL A 1 491 ? -8.800 18.689 -2.654 1.00 94.50 491 VAL A O 1
ATOM 3711 N N . SER A 1 492 ? -7.766 19.354 -0.765 1.00 92.31 492 SER A N 1
ATOM 3712 C CA . SER A 1 492 ? -6.638 18.430 -0.890 1.00 92.31 492 SER A CA 1
ATOM 3713 C C . SER A 1 492 ? -7.108 16.970 -0.888 1.00 92.31 492 SER A C 1
ATOM 3715 O O . SER A 1 492 ? -6.787 16.211 -1.799 1.00 92.31 492 SER A O 1
ATOM 3717 N N . ALA A 1 493 ? -7.966 16.591 0.067 1.00 91.62 493 ALA A N 1
ATOM 3718 C CA . ALA A 1 493 ? -8.493 15.235 0.181 1.00 91.62 493 ALA A CA 1
ATOM 3719 C C . ALA A 1 493 ? -9.295 14.799 -1.056 1.00 91.62 493 ALA A C 1
ATOM 3721 O O . ALA A 1 493 ? -9.092 13.682 -1.542 1.00 91.62 493 ALA A O 1
ATOM 3722 N N . PHE A 1 494 ? -10.157 15.678 -1.582 1.00 95.62 494 PHE A N 1
ATOM 3723 C CA . PHE A 1 494 ? -10.905 15.426 -2.813 1.00 95.62 494 PHE A CA 1
ATOM 3724 C C . PHE A 1 494 ? -9.972 15.297 -4.018 1.00 95.62 494 PHE A C 1
ATOM 3726 O O . PHE A 1 494 ? -10.070 14.330 -4.767 1.00 95.62 494 PHE A O 1
ATOM 3733 N N . ALA A 1 495 ? -9.079 16.270 -4.225 1.00 94.69 495 ALA A N 1
ATOM 3734 C CA . ALA A 1 495 ? -8.248 16.340 -5.422 1.00 94.69 495 ALA A CA 1
ATOM 3735 C C . ALA A 1 495 ? -7.242 15.182 -5.494 1.00 94.69 495 ALA A C 1
ATOM 3737 O O . ALA A 1 495 ? -7.070 14.593 -6.562 1.00 94.69 495 ALA A O 1
ATOM 3738 N N . ASP A 1 496 ? -6.656 14.794 -4.358 1.00 92.25 496 ASP A N 1
ATOM 3739 C CA . ASP A 1 496 ? -5.794 13.614 -4.258 1.00 92.25 496 ASP A CA 1
ATOM 3740 C C . ASP A 1 496 ? -6.544 12.332 -4.633 1.00 92.25 496 ASP A C 1
ATOM 3742 O O . ASP A 1 496 ? -6.007 11.472 -5.330 1.00 92.25 496 ASP A O 1
ATOM 3746 N N . GLU A 1 497 ? -7.783 12.173 -4.161 1.00 94.25 497 GLU A N 1
ATOM 3747 C CA . GLU A 1 497 ? -8.589 10.994 -4.478 1.00 94.25 497 GLU A CA 1
ATOM 3748 C C . GLU A 1 497 ? -9.043 10.994 -5.941 1.00 94.25 497 GLU A C 1
ATOM 3750 O O . GLU A 1 497 ? -8.940 9.973 -6.616 1.00 94.25 497 GLU A O 1
ATOM 3755 N N . TRP A 1 498 ? -9.460 12.148 -6.460 1.00 94.50 498 TRP A N 1
ATOM 3756 C CA . TRP A 1 498 ? -9.840 12.329 -7.859 1.00 94.50 498 TRP A CA 1
ATOM 3757 C C . TRP A 1 498 ? -8.704 11.951 -8.816 1.00 94.50 498 TRP A C 1
ATOM 3759 O O . TRP A 1 498 ? -8.920 11.222 -9.785 1.00 94.50 498 TRP A O 1
ATOM 3769 N N . LEU A 1 499 ? -7.473 12.366 -8.502 1.00 90.62 499 LEU A N 1
ATOM 3770 C CA . LEU A 1 499 ? -6.289 12.024 -9.286 1.00 90.62 499 LEU A CA 1
ATOM 3771 C C . LEU A 1 499 ? -5.996 10.516 -9.267 1.00 90.62 499 LEU A C 1
ATOM 3773 O O . LEU A 1 499 ? -5.674 9.944 -10.308 1.00 90.62 499 LEU A O 1
ATOM 3777 N N . LYS A 1 500 ? -6.142 9.843 -8.115 1.00 90.88 500 LYS A N 1
ATOM 3778 C CA . LYS A 1 500 ? -5.971 8.377 -8.022 1.00 90.88 500 LYS A CA 1
ATOM 3779 C C . LYS A 1 500 ? -6.975 7.615 -8.882 1.00 90.88 500 LYS A C 1
ATOM 3781 O O . LYS A 1 500 ? -6.646 6.545 -9.387 1.00 90.88 500 LYS A O 1
ATOM 3786 N N . LEU A 1 501 ? -8.180 8.156 -9.044 1.00 90.50 501 LEU A N 1
ATOM 3787 C CA . LEU A 1 501 ? -9.219 7.584 -9.901 1.00 90.50 501 LEU A CA 1
ATOM 3788 C C . LEU A 1 501 ? -8.946 7.817 -11.399 1.00 90.50 501 LEU A C 1
ATOM 3790 O O . LEU A 1 501 ? -9.656 7.264 -12.232 1.00 90.50 501 LEU A O 1
ATOM 3794 N N . GLY A 1 502 ? -7.902 8.580 -11.749 1.00 86.62 502 GLY A N 1
ATOM 3795 C CA . GLY A 1 502 ? -7.567 8.946 -13.128 1.00 86.62 502 GLY A CA 1
ATOM 3796 C C . GLY A 1 502 ? -8.297 10.195 -13.625 1.00 86.62 502 GLY A C 1
ATOM 3797 O O . GLY A 1 502 ? -8.311 10.455 -14.827 1.00 86.62 502 GLY A O 1
ATOM 3798 N N . GLY A 1 503 ? -8.910 10.958 -12.718 1.00 85.06 503 GLY A N 1
ATOM 3799 C CA . GLY A 1 503 ? -9.614 12.190 -13.039 1.00 85.06 503 GLY A CA 1
ATOM 3800 C C . GLY A 1 503 ? -8.682 13.321 -13.486 1.00 85.06 503 GLY A C 1
ATOM 3801 O O . GLY A 1 503 ? -7.514 13.394 -13.099 1.00 85.06 503 GLY A O 1
ATOM 3802 N N . ALA A 1 504 ? -9.217 14.221 -14.315 1.00 82.56 504 ALA A N 1
ATOM 3803 C CA . ALA A 1 504 ? -8.517 15.409 -14.802 1.00 82.56 504 ALA A CA 1
ATOM 3804 C C . ALA A 1 504 ? -8.416 16.516 -13.728 1.00 82.56 504 ALA A C 1
ATOM 3806 O O . ALA A 1 504 ? -8.763 16.318 -12.565 1.00 82.56 504 ALA A O 1
ATOM 3807 N N . SER A 1 505 ? -7.943 17.705 -14.117 1.00 85.31 505 SER A N 1
ATOM 3808 C CA . SER A 1 505 ? -7.813 18.855 -13.217 1.00 85.31 505 SER A CA 1
ATOM 3809 C C . SER A 1 505 ? -9.126 19.203 -12.509 1.00 85.31 505 SER A C 1
ATOM 3811 O O . SER A 1 505 ? -10.185 19.312 -13.125 1.00 85.31 505 SER A O 1
ATOM 3813 N N . VAL A 1 506 ? -9.019 19.433 -11.204 1.00 92.50 506 VAL A N 1
ATOM 3814 C CA . VAL A 1 506 ? -10.117 19.847 -10.333 1.00 92.50 506 VAL A CA 1
ATOM 3815 C C . VAL A 1 506 ? -10.163 21.372 -10.271 1.00 92.50 506 VAL A C 1
ATOM 3817 O O . VAL A 1 506 ? -9.117 22.012 -10.151 1.00 92.50 506 VAL A O 1
ATOM 3820 N N . LEU A 1 507 ? -11.355 21.966 -10.332 1.00 91.44 507 LEU A N 1
ATOM 3821 C CA . LEU A 1 507 ? -11.541 23.402 -10.117 1.00 91.44 507 LEU A CA 1
ATOM 3822 C C . LEU A 1 507 ? -12.024 23.660 -8.690 1.00 91.44 507 LEU A C 1
ATOM 3824 O O . LEU A 1 507 ? -12.802 22.885 -8.142 1.00 91.44 507 LEU A O 1
ATOM 3828 N N . GLN A 1 508 ? -11.606 24.773 -8.095 1.00 92.44 508 GLN A N 1
ATOM 3829 C CA . GLN A 1 508 ? -12.107 25.236 -6.805 1.00 92.44 508 GLN A CA 1
ATOM 3830 C C . GLN A 1 508 ? -12.592 26.686 -6.873 1.00 92.44 508 GLN A C 1
ATOM 3832 O O . GLN A 1 508 ? -12.014 27.539 -7.552 1.00 92.44 508 GLN A O 1
ATOM 3837 N N . GLN A 1 509 ? -13.613 26.982 -6.084 1.00 90.06 509 GLN A N 1
ATOM 3838 C CA . GLN A 1 509 ? -14.057 28.322 -5.753 1.00 90.06 509 GLN A CA 1
ATOM 3839 C C . GLN A 1 509 ? -14.194 28.421 -4.237 1.00 90.06 509 GLN A C 1
ATOM 3841 O O . GLN A 1 509 ? -14.728 27.537 -3.563 1.00 90.06 509 GLN A O 1
ATOM 3846 N N . ARG A 1 510 ? -13.670 29.516 -3.695 1.00 88.31 510 ARG A N 1
ATOM 3847 C CA . ARG A 1 510 ? -13.623 29.760 -2.259 1.00 88.31 510 ARG A CA 1
ATOM 3848 C C . ARG A 1 510 ? -14.649 30.819 -1.895 1.00 88.31 510 ARG A C 1
ATOM 3850 O O . ARG A 1 510 ? -14.659 31.879 -2.513 1.00 88.31 510 ARG A O 1
ATOM 3857 N N . PHE A 1 511 ? -15.462 30.560 -0.879 1.00 85.31 511 PHE A N 1
ATOM 3858 C CA . PHE A 1 511 ? -16.390 31.549 -0.323 1.00 85.31 511 PHE A CA 1
ATOM 3859 C C . PHE A 1 511 ? -15.987 31.914 1.107 1.00 85.31 511 PHE A C 1
ATOM 3861 O O . PHE A 1 511 ? -15.383 31.107 1.813 1.00 85.31 511 PHE A O 1
ATOM 3868 N N . GLY A 1 512 ? -16.238 33.153 1.533 1.00 82.00 512 GLY A N 1
ATOM 3869 C CA . GLY A 1 512 ? -16.021 33.550 2.925 1.00 82.00 512 GLY A CA 1
ATOM 3870 C C . GLY A 1 512 ? -17.207 33.176 3.798 1.00 82.00 512 GLY A C 1
ATOM 3871 O O . GLY A 1 512 ? -17.407 32.007 4.112 1.00 82.00 512 GLY A O 1
ATOM 3872 N N . SER A 1 513 ? -17.974 34.173 4.231 1.00 77.56 513 SER A N 1
ATOM 3873 C CA . SER A 1 513 ? -19.117 33.937 5.113 1.00 77.56 513 SER A CA 1
ATOM 3874 C C . SER A 1 513 ? -20.351 33.482 4.332 1.00 77.56 513 SER A C 1
ATOM 3876 O O . SER A 1 513 ? -20.490 33.730 3.134 1.00 77.56 513 SER A O 1
ATOM 3878 N N . THR A 1 514 ? -21.301 32.864 5.031 1.00 77.25 514 THR A N 1
ATOM 3879 C CA . THR A 1 514 ? -22.629 32.564 4.474 1.00 77.25 514 THR A CA 1
ATOM 3880 C C . THR A 1 514 ? -23.334 33.824 3.967 1.00 77.25 514 THR A C 1
ATOM 3882 O O . THR A 1 514 ? -24.053 33.758 2.975 1.00 77.25 514 THR A O 1
ATOM 3885 N N . ALA A 1 515 ? -23.093 34.979 4.596 1.00 78.06 515 ALA A N 1
ATOM 3886 C CA . ALA A 1 515 ? -23.621 36.266 4.152 1.00 78.06 515 ALA A CA 1
ATOM 3887 C C . ALA A 1 515 ? -23.022 36.712 2.810 1.00 78.06 515 ALA A C 1
ATOM 3889 O O . ALA A 1 515 ? -23.756 37.191 1.954 1.00 78.06 515 ALA A O 1
ATOM 3890 N N . GLU A 1 516 ? -21.719 36.517 2.602 1.00 76.50 516 GLU A N 1
ATOM 3891 C CA . GLU A 1 516 ? -21.056 36.814 1.327 1.00 76.50 516 GLU A CA 1
ATOM 3892 C C . GLU A 1 516 ? -21.542 35.879 0.216 1.00 76.50 516 GLU A C 1
ATOM 3894 O O . GLU A 1 516 ? -21.845 36.339 -0.883 1.00 76.50 516 GLU A O 1
ATOM 3899 N N . LEU A 1 517 ? -21.691 34.584 0.516 1.00 76.12 517 LEU A N 1
ATOM 3900 C CA . LEU A 1 517 ? -22.244 33.619 -0.433 1.00 76.12 517 LEU A CA 1
ATOM 3901 C C . LEU A 1 517 ? -23.686 33.988 -0.814 1.00 76.12 517 LEU A C 1
ATOM 3903 O O . LEU A 1 517 ? -24.011 34.047 -1.997 1.00 76.12 517 LEU A O 1
ATOM 3907 N N . ARG A 1 518 ? -24.533 34.307 0.175 1.00 78.38 518 ARG A N 1
ATOM 3908 C CA . ARG A 1 518 ? -25.920 34.738 -0.051 1.00 78.38 518 ARG A CA 1
ATOM 3909 C C . ARG A 1 518 ? -25.985 36.044 -0.842 1.00 78.38 518 ARG A C 1
ATOM 3911 O O . ARG A 1 518 ? -26.790 36.147 -1.757 1.00 78.38 518 ARG A O 1
ATOM 3918 N N . ALA A 1 519 ? -25.131 37.020 -0.534 1.00 75.06 519 ALA A N 1
ATOM 3919 C CA . ALA A 1 519 ? -25.057 38.274 -1.280 1.00 75.06 519 ALA A CA 1
ATOM 3920 C C . ALA A 1 519 ? -24.625 38.051 -2.739 1.00 75.06 519 ALA A C 1
ATOM 3922 O O . ALA A 1 519 ? -25.184 38.672 -3.639 1.00 75.06 519 ALA A O 1
ATOM 3923 N N . GLY A 1 520 ? -23.684 37.134 -2.985 1.00 72.75 520 GLY A N 1
ATOM 3924 C CA . GLY A 1 520 ? -23.269 36.751 -4.336 1.00 72.75 520 GLY A CA 1
ATOM 3925 C C . GLY A 1 520 ? -24.389 36.085 -5.140 1.00 72.75 520 GLY A C 1
ATOM 3926 O O . GLY A 1 520 ? -24.608 36.439 -6.296 1.00 72.75 520 GLY A O 1
ATOM 3927 N N . VAL A 1 521 ? -25.145 35.177 -4.513 1.00 76.06 521 VAL A N 1
ATOM 3928 C CA . VAL A 1 521 ? -26.293 34.504 -5.147 1.00 76.06 521 VAL A CA 1
ATOM 3929 C C . VAL A 1 521 ? -27.439 35.488 -5.411 1.00 76.06 521 VAL A C 1
ATOM 3931 O O . VAL A 1 521 ? -27.958 35.535 -6.525 1.00 76.06 521 VAL A O 1
ATOM 3934 N N . ASN A 1 522 ? -27.786 36.326 -4.429 1.00 76.06 522 ASN A N 1
ATOM 3935 C CA . ASN A 1 522 ? -28.908 37.270 -4.510 1.00 76.06 522 ASN A CA 1
ATOM 3936 C C . ASN A 1 522 ? -28.601 38.512 -5.366 1.00 76.06 522 ASN A C 1
ATOM 3938 O O . ASN A 1 522 ? -29.518 39.216 -5.778 1.00 76.06 522 ASN A O 1
ATOM 3942 N N . GLY A 1 523 ? -27.328 38.778 -5.670 1.00 70.81 523 GLY A N 1
ATOM 3943 C CA . GLY A 1 523 ? -26.890 39.873 -6.542 1.00 70.81 523 GLY A CA 1
ATOM 3944 C C . GLY A 1 523 ? -27.122 39.642 -8.043 1.00 70.81 523 GLY A C 1
ATOM 3945 O O . GLY A 1 523 ? -26.596 40.399 -8.853 1.00 70.81 523 GLY A O 1
ATOM 3946 N N . GLY A 1 524 ? -27.856 38.592 -8.433 1.00 60.22 524 GLY A N 1
ATOM 3947 C CA . GLY A 1 524 ? -28.195 38.279 -9.829 1.00 60.22 524 GLY A CA 1
ATOM 3948 C C . GLY A 1 524 ? -27.099 37.561 -10.629 1.00 60.22 524 GLY A C 1
ATOM 3949 O O . GLY A 1 524 ? -27.325 37.221 -11.786 1.00 60.22 524 GLY A O 1
ATOM 3950 N N . GLY A 1 525 ? -25.930 37.307 -10.029 1.00 65.12 525 GLY A N 1
ATOM 3951 C CA . GLY A 1 525 ? -24.806 36.602 -10.663 1.00 65.12 525 GLY A CA 1
ATOM 3952 C C . GLY A 1 525 ? -24.784 35.082 -10.449 1.00 65.12 525 GLY A C 1
ATOM 3953 O O . GLY A 1 525 ? -24.055 34.384 -11.152 1.00 65.12 525 GLY A O 1
ATOM 3954 N N . GLY A 1 526 ? -25.570 34.561 -9.498 1.00 68.25 526 GLY A N 1
ATOM 3955 C CA . GLY A 1 526 ? -25.571 33.141 -9.137 1.00 68.25 526 GLY A CA 1
ATOM 3956 C C . GLY A 1 526 ? -24.214 32.635 -8.626 1.00 68.25 526 GLY A C 1
ATOM 3957 O O . GLY A 1 526 ? -23.320 33.408 -8.278 1.00 68.25 526 GLY A O 1
ATOM 3958 N N . ILE A 1 527 ? -24.048 31.310 -8.567 1.00 70.75 527 ILE A N 1
ATOM 3959 C CA . ILE A 1 527 ? -22.736 30.696 -8.332 1.00 70.75 527 ILE A CA 1
ATOM 3960 C C . ILE A 1 527 ? -22.065 30.517 -9.692 1.00 70.75 527 ILE A C 1
ATOM 3962 O O . ILE A 1 527 ? -22.504 29.700 -10.501 1.00 70.75 527 ILE A O 1
ATOM 3966 N N . ALA A 1 528 ? -21.008 31.284 -9.952 1.00 72.19 528 ALA A N 1
ATOM 3967 C CA . ALA A 1 528 ? -20.241 31.141 -11.181 1.00 72.19 528 ALA A CA 1
ATOM 3968 C C . ALA A 1 528 ? -19.697 29.706 -11.311 1.00 72.19 528 ALA A C 1
ATOM 3970 O O . ALA A 1 528 ? -18.986 29.228 -10.433 1.00 72.19 528 ALA A O 1
ATOM 3971 N N . LEU A 1 529 ? -19.964 29.032 -12.436 1.00 74.12 529 LEU A N 1
ATOM 3972 C CA . LEU A 1 529 ? -19.450 27.681 -12.734 1.00 74.12 529 LEU A CA 1
ATOM 3973 C C . LEU A 1 529 ? -17.965 27.681 -13.148 1.00 74.12 529 LEU A C 1
ATOM 3975 O O . LEU A 1 529 ? -17.496 26.812 -13.880 1.00 74.12 529 LEU A O 1
ATOM 3979 N N . THR A 1 530 ? -17.219 28.682 -12.696 1.00 78.81 530 THR A N 1
ATOM 3980 C CA . THR A 1 530 ? -15.803 28.881 -12.984 1.00 78.81 530 THR A CA 1
ATOM 3981 C C . THR A 1 530 ? -15.021 28.800 -11.686 1.00 78.81 530 THR A C 1
ATOM 3983 O O . THR A 1 530 ? -15.434 29.368 -10.677 1.00 78.81 530 THR A O 1
ATOM 3986 N N . GLY A 1 531 ? -13.859 28.159 -11.718 1.00 83.81 531 GLY A N 1
ATOM 3987 C CA . GLY A 1 531 ? -12.977 28.064 -10.561 1.00 83.81 531 GLY A CA 1
ATOM 3988 C C . GLY A 1 531 ? -11.517 28.215 -10.948 1.00 83.81 531 GLY A C 1
ATOM 3989 O O . GLY A 1 531 ? -11.158 28.222 -12.126 1.00 83.81 531 GLY A O 1
ATOM 3990 N N . THR A 1 532 ? -10.665 28.323 -9.937 1.00 88.44 532 THR A N 1
ATOM 3991 C CA . THR A 1 532 ? -9.218 28.221 -10.122 1.00 88.44 532 THR A CA 1
ATOM 3992 C C . THR A 1 532 ? -8.811 26.748 -10.097 1.00 88.44 532 THR A C 1
ATOM 3994 O O . THR A 1 532 ? -9.365 25.989 -9.298 1.00 88.44 532 THR A O 1
ATOM 3997 N N . PRO A 1 533 ? -7.877 26.302 -10.954 1.00 87.88 533 PRO A N 1
ATOM 3998 C CA . PRO A 1 533 ? -7.352 24.945 -10.877 1.00 87.88 533 PRO A CA 1
ATOM 3999 C C . PRO A 1 533 ? -6.737 24.673 -9.503 1.00 87.88 533 PRO A C 1
ATOM 4001 O O . PRO A 1 533 ? -5.996 25.500 -8.968 1.00 87.88 533 PRO A O 1
ATOM 4004 N N . VAL A 1 534 ? -7.029 23.507 -8.934 1.00 88.38 534 VAL A N 1
ATOM 4005 C CA . VAL A 1 534 ? -6.360 23.032 -7.724 1.00 88.38 534 VAL A CA 1
ATOM 4006 C C . VAL A 1 534 ? -4.939 22.619 -8.099 1.00 88.38 534 VAL A C 1
ATOM 4008 O O . VAL A 1 534 ? -4.735 21.679 -8.866 1.00 88.38 534 VAL A O 1
ATOM 4011 N N . SER A 1 535 ? -3.945 23.311 -7.546 1.00 73.38 535 SER A N 1
ATOM 4012 C CA . SER A 1 535 ? -2.539 22.928 -7.675 1.00 73.38 535 SER A CA 1
ATOM 4013 C C . SER A 1 535 ? -2.248 21.720 -6.786 1.00 73.38 535 SER A C 1
ATOM 4015 O O . SER A 1 535 ? -1.808 21.871 -5.648 1.00 73.38 535 SER A O 1
ATOM 4017 N N . THR A 1 536 ? -2.493 20.509 -7.281 1.00 56.72 536 THR A N 1
ATOM 4018 C CA . THR A 1 536 ? -2.035 19.286 -6.613 1.00 56.72 536 THR A CA 1
ATOM 4019 C C . THR A 1 536 ? -0.541 19.119 -6.878 1.00 56.72 536 THR A C 1
ATOM 4021 O O . THR A 1 536 ? -0.135 18.541 -7.887 1.00 56.72 536 THR A O 1
ATOM 4024 N N . LEU A 1 537 ? 0.310 19.641 -5.997 1.00 42.50 537 LEU A N 1
ATOM 4025 C CA . LEU A 1 537 ? 1.648 19.067 -5.879 1.00 42.50 537 LEU A CA 1
ATOM 4026 C C . LEU A 1 537 ? 1.468 17.704 -5.202 1.00 42.50 537 LEU A C 1
ATOM 4028 O O . LEU A 1 537 ? 0.803 17.659 -4.166 1.00 42.50 537 LEU A O 1
ATOM 4032 N N . PRO A 1 538 ? 2.011 16.599 -5.745 1.00 39.16 538 PRO A N 1
ATOM 4033 C CA . PRO A 1 538 ? 1.986 15.334 -5.032 1.00 39.16 538 PRO A CA 1
ATOM 4034 C C . PRO A 1 538 ? 2.626 15.563 -3.666 1.00 39.16 538 PRO A C 1
ATOM 4036 O O . PRO A 1 538 ? 3.755 16.049 -3.584 1.00 39.16 538 PRO A O 1
ATOM 4039 N N . SER A 1 539 ? 1.878 15.261 -2.607 1.00 36.47 539 SER A N 1
ATOM 4040 C CA . SER A 1 539 ? 2.309 15.361 -1.219 1.00 36.47 539 SER A CA 1
ATOM 4041 C C . SER A 1 539 ? 3.628 14.609 -1.027 1.00 36.47 539 SER A C 1
ATOM 4043 O O . SER A 1 539 ? 3.657 13.403 -0.783 1.00 36.47 539 SER A O 1
ATOM 4045 N N . ALA A 1 540 ? 4.744 15.326 -1.142 1.00 30.23 540 ALA A N 1
ATOM 4046 C CA . ALA A 1 540 ? 6.079 14.860 -0.809 1.00 30.23 540 ALA A CA 1
ATOM 4047 C C . ALA A 1 540 ? 6.208 14.787 0.719 1.00 30.23 540 ALA A C 1
ATOM 4049 O O . ALA A 1 540 ? 6.949 15.548 1.327 1.00 30.23 540 ALA A O 1
ATOM 4050 N N . GLN A 1 541 ? 5.422 13.925 1.366 1.00 34.47 541 GLN A N 1
ATOM 4051 C CA . GLN A 1 541 ? 5.492 13.708 2.816 1.00 34.47 541 GLN A CA 1
ATOM 4052 C C . GLN A 1 541 ? 5.461 12.233 3.236 1.00 34.47 541 GLN A C 1
ATOM 4054 O O . GLN A 1 541 ? 5.567 11.953 4.422 1.00 34.47 541 GLN A O 1
ATOM 4059 N N . ASN A 1 542 ? 5.469 11.288 2.286 1.00 31.16 542 ASN A N 1
ATOM 4060 C CA . ASN A 1 542 ? 5.782 9.876 2.572 1.00 31.16 542 ASN A CA 1
ATOM 4061 C C . ASN A 1 542 ? 7.229 9.471 2.235 1.00 31.16 542 ASN A C 1
ATOM 4063 O O . ASN A 1 542 ? 7.571 8.292 2.283 1.00 31.16 542 ASN A O 1
ATOM 4067 N N . SER A 1 543 ? 8.104 10.442 1.970 1.00 29.97 543 SER A N 1
ATOM 4068 C CA . SER A 1 543 ? 9.543 10.219 1.794 1.00 29.97 543 SER A CA 1
ATOM 4069 C C . SER A 1 543 ? 10.310 10.639 3.049 1.00 29.97 543 SER A C 1
ATOM 4071 O O . SER A 1 543 ? 11.158 11.521 2.996 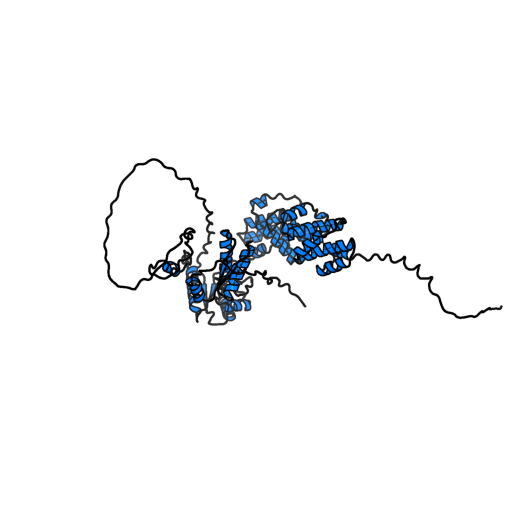1.00 29.97 543 SER A O 1
ATOM 4073 N N . SER A 1 544 ? 10.021 10.007 4.190 1.00 28.73 544 SER A N 1
ATOM 4074 C CA . SER A 1 544 ? 10.996 9.950 5.287 1.00 28.73 544 SER A CA 1
ATOM 4075 C C . SER A 1 544 ? 12.013 8.856 4.953 1.00 28.73 544 SER A C 1
ATOM 4077 O O . SER A 1 544 ? 11.936 7.720 5.418 1.00 28.73 544 SER A O 1
ATOM 4079 N N . LEU A 1 545 ? 12.928 9.186 4.043 1.00 33.47 545 LEU A N 1
ATOM 4080 C CA . LEU A 1 545 ? 14.245 8.568 3.996 1.00 33.47 545 LEU A CA 1
ATOM 4081 C C . LEU A 1 545 ? 15.104 9.422 4.919 1.00 33.47 545 LEU A C 1
ATOM 4083 O O . LEU A 1 545 ? 15.405 10.571 4.607 1.00 33.47 545 LEU A O 1
ATOM 4087 N N . GLY A 1 546 ? 15.399 8.873 6.096 1.00 28.77 546 GLY A N 1
ATOM 4088 C CA . GLY A 1 546 ? 16.285 9.499 7.060 1.00 28.77 546 GLY A CA 1
ATOM 4089 C C . GLY A 1 546 ? 17.650 9.751 6.432 1.00 28.77 546 GLY A C 1
ATOM 4090 O O . GLY A 1 546 ? 18.328 8.813 6.014 1.00 28.77 546 GLY A O 1
ATOM 4091 N N . SER A 1 547 ? 18.040 11.018 6.389 1.00 26.59 547 SER A N 1
ATOM 4092 C CA . SER A 1 547 ? 19.442 11.400 6.342 1.00 26.59 547 SER A CA 1
ATOM 4093 C C . SER A 1 547 ? 19.992 11.207 7.751 1.00 26.59 547 SER A C 1
ATOM 4095 O O . SER A 1 547 ? 19.577 11.904 8.676 1.00 26.59 547 SER A O 1
ATOM 4097 N N . ALA A 1 548 ? 20.857 10.211 7.914 1.00 31.02 548 ALA A N 1
ATOM 4098 C CA . ALA A 1 548 ? 21.765 10.139 9.044 1.00 31.02 548 ALA A CA 1
ATOM 4099 C C . ALA A 1 548 ? 23.000 10.974 8.692 1.00 31.02 548 ALA A C 1
ATOM 4101 O O . ALA A 1 548 ? 23.646 10.689 7.684 1.00 31.02 548 ALA A O 1
ATOM 4102 N N . ASP A 1 549 ? 23.277 11.978 9.516 1.00 31.42 549 ASP A N 1
ATOM 4103 C CA . ASP A 1 549 ? 24.633 12.296 9.964 1.00 31.42 549 ASP A CA 1
ATOM 4104 C C . ASP A 1 549 ? 24.686 12.001 11.468 1.00 31.42 549 ASP A C 1
ATOM 4106 O O . ASP A 1 549 ? 23.676 12.306 12.156 1.00 31.42 549 ASP A O 1
#